Protein AF-A0A923XUA6-F1 (afdb_monomer)

pLDDT: mean 88.45, std 10.58, range [32.69, 98.44]

Foldseek 3Di:
DEDEQFWQDDQPDDGPVCVVCVPQWQDQPPDDDDSRDITTGQLLDPVSLVVSLVVLLCCVQVDPAQAYEYELLWDPFLQLNGPSLLVSVQVVCCVPPVDGDDSGDDPPDPCNLVSLQVSLVSSVVSLQSNLVSSCVSPVSYAYEYEAEQAPQCRRRTTSCNVVLCVLQVSHQEYEYAQEELDPVSLLVSVCRVCVNVPRQHQYAYEYELVHDPDPVSVVSSVVSCLVSLRQYYHYPDPVSDDPVCVVVCCVPDPVDPDDRCSSELLVVLLVLLVVLLVVLVVVLPDPPWWLNVLSVVLSVLSCVLSVPRDPPPRNDDDLVVSLVSLVVSLVSLVVSCPDGHGDPVVSCVNNSSSVSSNSSSSSVVSCVVSNPPRDDRDRNPPPDD

Sequence (385 aa):
PWIWTFRIKSPLYEDSFFKKYPELIARRGTYKFEDREPLFLSPAEPKARTLILRMLRTMAIDYKIDGLLLDYIRYDETLGDDLLTKKYFREYFINKYHQEPPINIKKDSPFFNEFQLWREEQVTIMVKAVKRQLTNINPEIKIGAAIFRTEREGRLLKMQDWRHWSNNQYINFLCPMLYTDNNKELNEWINSETDNNTRFDYIYPSLGAHRFYSADDFYHEVGLLHQRNIPGMNIFSLLHLGVENLPDLAHGIFRKPAYLPEKSTINSVKLILSDTENWLRKISKLESLSGFGKIKNIIYKIVQTNSGLHPNNKDQYNVNELKKEISDIKKYTQSANKNENIPELLIPEIIEPLDYILRLIEIDSHKKETKNDYFPSTSPSTIKR

Secondary structure (DSSP, 8-state):
-EEESSB---TTS--HHHHH-GGGB---TTPPPPTTS--BB-TT-HHHHHHHHHHHHHHHHHS--SEEEEES-S-S-SS--SHHHHHHHHHHHHHHHSSPPPSS--TTSTTHHHHHHHHHHHHHHHHHHHHHHHHHH-TT-EEEEEEESSHHHHHHHH---HHHHHHTTS-SEEEEEE--S-HHHHHHHHHHHHTTTT--S-B--EE-GGG-SSHHHHHHHHHHHHHTT----EES-GGGS-GGGHHHHHHTTTSS----TTT-HHHHHHHHHHHHHHHHHHHTT-TT-S-HHHHHHHHHHHHHHHHH--TTSTT---HHHHHHHHHHHHHHHHHTTSSS---TTHHHHHHHHHHHHHHHHHHHHHHHHTTT---PPPPP-----

Mean predicted aligned error: 6.16 Å

Nearest PDB structures (foldseek):
  1yo7-assembly2_B  TM=5.058E-01  e=2.444E+00  Escherichia coli
  8g3k-assembly1_A  TM=3.823E-01  e=5.814E+00  Thermoplasma acidophilum
  8v9o-assembly1_A  TM=3.826E-01  e=5.280E+00  synthetic construct

Solvent-accessible surface area (backbone atoms only — not comparable to full-atom values): 21708 Å² total; per-residue (Å²): 88,83,41,67,60,25,47,70,42,54,84,85,55,89,52,70,61,57,79,73,47,63,85,42,44,51,42,50,80,91,66,77,83,54,94,71,57,77,39,37,39,28,62,61,36,66,66,41,50,50,51,49,49,50,52,54,48,49,50,62,70,79,37,98,62,70,34,38,33,38,25,49,63,39,51,91,58,61,75,60,67,21,52,55,44,41,50,53,50,42,54,51,41,30,74,74,67,76,42,84,69,69,88,72,72,45,86,90,41,92,58,27,64,59,53,50,54,53,51,22,46,32,37,48,53,47,46,46,49,49,34,55,52,44,43,74,76,42,69,78,49,39,36,33,36,53,38,54,56,39,65,59,50,12,33,66,42,22,28,32,57,58,64,42,35,46,64,51,59,43,33,66,35,39,26,31,50,54,65,55,77,47,70,68,60,52,52,52,46,51,34,60,71,24,60,73,74,72,50,61,67,52,44,27,44,23,38,23,36,75,49,46,90,50,73,64,52,53,54,50,55,51,50,55,39,57,80,65,51,48,83,48,67,43,72,42,45,69,91,49,56,58,76,85,53,47,62,58,40,46,71,48,91,54,53,57,88,84,81,65,50,94,79,39,54,58,62,42,43,43,50,51,47,51,51,51,39,55,49,51,61,56,56,70,67,44,89,87,56,56,21,54,72,57,52,53,51,51,44,50,52,47,52,53,57,48,69,72,59,68,84,85,52,82,78,67,67,62,63,69,58,53,52,47,53,48,50,50,52,44,53,48,54,72,57,40,60,62,95,53,38,41,57,74,81,52,48,58,71,60,37,52,63,46,54,36,42,50,49,49,51,47,25,53,50,50,51,64,72,42,66,85,51,82,55,76,79,73,81,76,77,77,74,75,130

Radius of gyration: 24.31 Å; Cα contacts (8 Å, |Δi|>4): 508; chains: 1; bounding box: 56×46×70 Å

Structure (mmCIF, N/CA/C/O backbone):
data_AF-A0A923XUA6-F1
#
_entry.id   AF-A0A923XUA6-F1
#
loop_
_atom_site.group_PDB
_atom_site.id
_atom_site.type_symbol
_atom_site.label_atom_id
_atom_site.label_alt_id
_atom_site.label_comp_id
_atom_site.label_asym_id
_atom_site.label_entity_id
_atom_site.label_seq_id
_atom_site.pdbx_PDB_ins_code
_atom_site.Cartn_x
_atom_site.Cartn_y
_atom_site.Cartn_z
_atom_site.occupancy
_atom_site.B_iso_or_equiv
_atom_site.auth_seq_id
_atom_site.auth_comp_id
_atom_site.auth_asym_id
_atom_site.auth_atom_id
_atom_site.pdbx_PDB_model_num
ATOM 1 N N . PRO A 1 1 ? -8.945 -8.426 -8.338 1.00 92.06 1 PRO A N 1
ATOM 2 C CA . PRO A 1 1 ? -8.037 -9.417 -8.966 1.00 92.06 1 PRO A CA 1
ATOM 3 C C . PRO A 1 1 ? -6.565 -9.152 -8.621 1.00 92.06 1 PRO A C 1
ATOM 5 O O . PRO A 1 1 ? -6.186 -7.987 -8.597 1.00 92.06 1 PRO A O 1
ATOM 8 N N . TRP A 1 2 ? -5.750 -10.185 -8.387 1.00 92.75 2 TRP A N 1
ATOM 9 C CA . TRP A 1 2 ? -4.286 -10.073 -8.256 1.00 92.75 2 TRP A CA 1
ATOM 10 C C . TRP A 1 2 ? -3.639 -10.440 -9.592 1.00 92.75 2 TRP A C 1
ATOM 12 O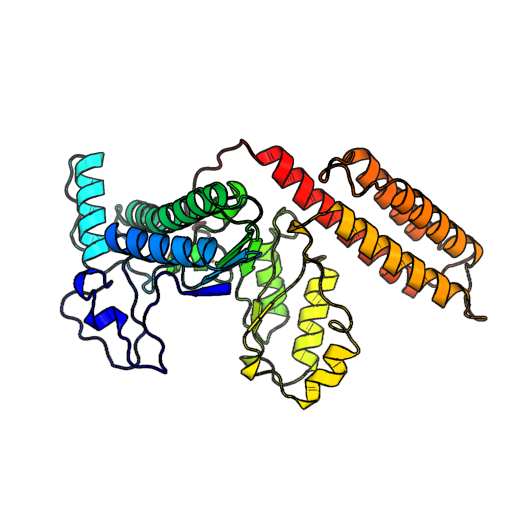 O . TRP A 1 2 ? -3.883 -11.533 -10.100 1.00 92.75 2 TRP A O 1
ATOM 22 N N . ILE A 1 3 ? -2.898 -9.509 -10.197 1.00 92.56 3 ILE A N 1
ATOM 23 C CA . ILE A 1 3 ? -2.457 -9.625 -11.591 1.00 92.56 3 ILE A CA 1
ATOM 24 C C . ILE A 1 3 ? -0.950 -9.449 -11.688 1.00 92.56 3 ILE A C 1
ATOM 26 O O . ILE A 1 3 ? -0.408 -8.438 -11.245 1.00 92.56 3 ILE A O 1
ATOM 30 N N . TRP A 1 4 ? -0.288 -10.403 -12.338 1.00 92.00 4 TRP A N 1
ATOM 31 C CA . TRP A 1 4 ? 1.098 -10.238 -12.755 1.00 92.00 4 TRP A CA 1
ATOM 32 C C . TRP A 1 4 ? 1.166 -9.294 -13.950 1.00 92.00 4 TRP A C 1
ATOM 34 O O . TRP A 1 4 ? 0.464 -9.489 -14.942 1.00 92.00 4 TRP A O 1
ATOM 44 N N . THR A 1 5 ? 1.999 -8.261 -13.855 1.00 94.31 5 THR A N 1
ATOM 45 C CA . THR A 1 5 ? 2.136 -7.273 -14.925 1.00 94.31 5 THR A CA 1
ATOM 46 C C . THR A 1 5 ? 3.284 -7.622 -15.862 1.00 94.31 5 THR A C 1
ATOM 48 O O . THR A 1 5 ? 3.037 -7.951 -17.016 1.00 94.31 5 THR A O 1
ATOM 51 N N . PHE A 1 6 ? 4.536 -7.554 -15.396 1.00 93.88 6 PHE A N 1
ATOM 52 C CA . PHE A 1 6 ? 5.699 -7.785 -16.257 1.00 93.88 6 PHE A CA 1
ATOM 53 C C . PHE A 1 6 ? 6.244 -9.202 -16.143 1.00 93.88 6 PHE A C 1
ATOM 55 O O . PHE A 1 6 ? 6.780 -9.702 -17.126 1.00 93.88 6 PHE A O 1
ATOM 62 N N . ARG A 1 7 ? 6.079 -9.881 -15.001 1.00 90.75 7 ARG A N 1
ATOM 63 C CA . ARG A 1 7 ? 6.397 -11.309 -14.896 1.00 90.75 7 ARG A CA 1
ATOM 64 C C . ARG A 1 7 ? 5.375 -12.117 -15.686 1.00 90.75 7 ARG A C 1
ATOM 66 O O . ARG A 1 7 ? 4.180 -11.971 -15.460 1.00 90.75 7 ARG A O 1
ATOM 73 N N . ILE A 1 8 ? 5.851 -12.995 -16.557 1.00 85.44 8 ILE A N 1
ATOM 74 C CA . ILE A 1 8 ? 4.990 -13.849 -17.384 1.00 85.44 8 ILE A CA 1
ATOM 75 C C . ILE A 1 8 ? 5.123 -15.326 -17.013 1.00 85.44 8 ILE A C 1
ATOM 77 O O . ILE A 1 8 ? 4.121 -16.030 -16.979 1.00 85.44 8 ILE A O 1
ATOM 81 N N . LYS A 1 9 ? 6.316 -15.769 -16.590 1.00 79.94 9 LYS A N 1
ATOM 82 C CA . LYS A 1 9 ? 6.559 -17.185 -16.298 1.00 79.94 9 LYS A CA 1
ATOM 83 C C . LYS A 1 9 ? 6.384 -17.508 -14.821 1.00 79.94 9 LYS A C 1
ATOM 85 O O . LYS A 1 9 ? 7.060 -16.948 -13.943 1.00 79.94 9 LYS A O 1
ATOM 90 N N . SER A 1 10 ? 5.494 -18.463 -14.568 1.00 71.25 10 SER A N 1
ATOM 91 C CA . SER A 1 10 ? 5.343 -19.133 -13.278 1.00 71.25 10 SER A CA 1
ATOM 92 C C . SER A 1 10 ? 6.353 -20.277 -13.171 1.00 71.25 10 SER A C 1
ATOM 94 O O . SER A 1 10 ? 6.589 -20.953 -14.169 1.00 71.25 10 SER A O 1
ATOM 96 N N . PRO A 1 11 ? 6.923 -20.557 -11.985 1.00 64.94 11 PRO A N 1
ATOM 97 C CA . PRO A 1 11 ? 7.818 -21.700 -11.812 1.00 64.94 11 PRO A CA 1
ATOM 98 C C . PRO A 1 11 ? 7.091 -23.052 -11.935 1.00 64.94 11 PRO A C 1
ATOM 100 O O . PRO A 1 11 ? 7.748 -24.086 -11.965 1.00 64.94 11 PRO A O 1
ATOM 103 N N . LEU A 1 12 ? 5.753 -23.050 -11.983 1.00 63.88 12 LEU A N 1
ATOM 104 C CA . LEU A 1 12 ? 4.917 -24.252 -11.930 1.00 63.88 12 LEU A CA 1
ATOM 105 C C . LEU A 1 12 ? 4.260 -24.638 -13.266 1.00 63.88 12 LEU A C 1
ATOM 107 O O . LEU A 1 12 ? 3.653 -25.701 -13.334 1.00 63.88 12 LEU A O 1
ATOM 111 N N . TYR A 1 13 ? 4.345 -23.807 -14.313 1.00 63.25 13 TYR A N 1
ATOM 112 C CA . TYR A 1 13 ? 3.598 -24.028 -15.560 1.00 63.25 13 TYR A CA 1
ATOM 113 C C . TYR A 1 13 ? 4.409 -23.657 -16.808 1.00 63.25 13 TYR A C 1
ATOM 115 O O . TYR A 1 13 ? 5.134 -22.660 -16.811 1.00 63.25 13 TYR A O 1
ATOM 123 N N . GLU A 1 14 ? 4.248 -24.434 -17.886 1.00 61.81 14 GLU A N 1
ATOM 124 C CA . GLU A 1 14 ? 4.723 -24.054 -19.221 1.00 61.81 14 GLU A CA 1
ATOM 125 C C . GLU A 1 14 ? 3.999 -22.795 -19.706 1.00 61.81 14 GLU A C 1
ATOM 127 O O . GLU A 1 14 ? 2.772 -22.703 -19.654 1.00 61.81 14 GLU A O 1
ATOM 132 N N . ASP A 1 15 ? 4.759 -21.823 -20.207 1.00 64.75 15 ASP A N 1
ATOM 133 C CA . ASP A 1 15 ? 4.222 -20.494 -20.467 1.00 64.75 15 ASP A CA 1
ATOM 134 C C . ASP A 1 15 ? 3.931 -20.256 -21.959 1.00 64.75 15 ASP A C 1
ATOM 136 O O . ASP A 1 15 ? 4.831 -20.176 -22.804 1.00 64.75 15 ASP A O 1
ATOM 140 N N . SER A 1 16 ? 2.643 -20.130 -22.289 1.00 63.44 16 SER A N 1
ATOM 141 C CA . SER A 1 16 ? 2.166 -19.844 -23.651 1.00 63.44 16 SER A CA 1
ATOM 142 C C . SER A 1 16 ? 2.524 -18.431 -24.127 1.00 63.44 16 SER A C 1
ATOM 144 O O . SER A 1 16 ? 2.616 -18.193 -25.335 1.00 63.44 16 SER A O 1
ATOM 146 N N . PHE A 1 17 ? 2.771 -17.499 -23.199 1.00 74.38 17 PHE A N 1
ATOM 147 C CA . PHE A 1 17 ? 3.060 -16.108 -23.528 1.00 74.38 17 PHE A CA 1
ATOM 148 C C . PH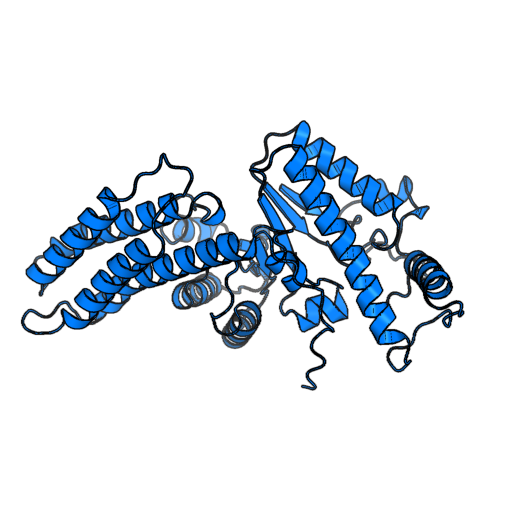E A 1 17 ? 4.418 -15.962 -24.218 1.00 74.38 17 PHE A C 1
ATOM 150 O O . PHE A 1 17 ? 4.517 -15.315 -25.262 1.00 74.38 17 PHE A O 1
ATOM 157 N N . PHE A 1 18 ? 5.448 -16.623 -23.678 1.00 70.38 18 PHE A N 1
ATOM 158 C CA . PHE A 1 18 ? 6.796 -16.630 -24.250 1.00 70.38 18 PHE A CA 1
ATOM 159 C C . PHE A 1 18 ? 6.812 -17.140 -25.695 1.00 70.38 18 PHE A C 1
ATOM 161 O O . PHE A 1 18 ? 7.453 -16.538 -26.555 1.00 70.38 18 PHE A O 1
ATOM 168 N N . LYS A 1 19 ? 6.073 -18.223 -25.978 1.00 77.38 19 LYS A N 1
ATOM 169 C CA . LYS A 1 19 ? 5.983 -18.803 -27.329 1.00 77.38 19 LYS A CA 1
ATOM 170 C C . LYS A 1 19 ? 5.341 -17.828 -28.326 1.00 77.38 19 LYS A C 1
ATOM 172 O O . LYS A 1 19 ? 5.691 -17.844 -29.501 1.00 77.38 19 LYS A O 1
ATOM 177 N N . LYS A 1 20 ? 4.412 -16.983 -27.865 1.00 84.50 20 LYS A N 1
ATOM 178 C CA . LYS A 1 20 ? 3.633 -16.078 -28.720 1.00 84.50 20 LYS A CA 1
ATOM 179 C C . LYS A 1 20 ? 4.289 -14.714 -28.948 1.00 84.50 20 LYS A C 1
ATOM 181 O O . LYS A 1 20 ? 4.121 -14.162 -30.031 1.00 84.50 20 LYS A O 1
ATOM 186 N N . TYR A 1 21 ? 5.000 -14.185 -27.951 1.00 87.94 21 TYR A N 1
ATOM 187 C CA . TYR A 1 21 ? 5.616 -12.851 -27.996 1.00 87.94 21 TYR A CA 1
ATOM 188 C C . TYR A 1 21 ? 7.087 -12.856 -27.534 1.00 87.94 21 TYR A C 1
ATOM 190 O O . TYR A 1 21 ? 7.451 -12.141 -26.589 1.00 87.94 21 TYR A O 1
ATOM 198 N N . PRO A 1 22 ? 7.959 -13.677 -28.149 1.00 86.69 22 PRO A N 1
ATOM 199 C CA . PRO A 1 22 ? 9.354 -13.820 -27.731 1.00 86.69 22 PRO A CA 1
ATOM 200 C C . PRO A 1 22 ? 10.171 -12.521 -27.829 1.00 86.69 22 PRO A C 1
ATOM 202 O O . PRO A 1 22 ? 11.192 -12.400 -27.146 1.00 86.69 22 PRO A O 1
ATOM 205 N N . GLU A 1 23 ? 9.746 -11.575 -28.667 1.00 89.81 23 GLU A N 1
ATOM 206 C CA . GLU A 1 23 ? 10.382 -10.282 -28.927 1.00 89.81 23 GLU A CA 1
ATOM 207 C C . GLU A 1 23 ? 10.186 -9.249 -27.811 1.00 89.81 23 GLU A C 1
ATOM 2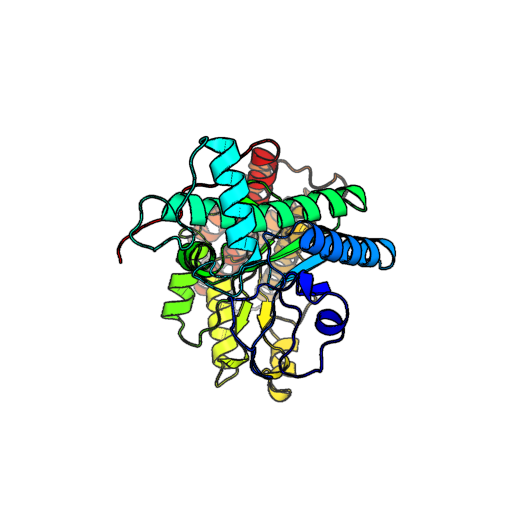09 O O . GLU A 1 23 ? 10.933 -8.279 -27.753 1.00 89.81 23 GLU A O 1
ATOM 214 N N . LEU A 1 24 ? 9.208 -9.451 -26.921 1.00 91.00 24 LEU A N 1
ATOM 215 C CA . LEU A 1 24 ? 8.878 -8.513 -25.837 1.00 91.00 24 LEU A CA 1
ATOM 216 C C . LEU A 1 24 ? 9.637 -8.801 -24.528 1.00 91.00 24 LEU A C 1
ATOM 218 O O . LEU A 1 24 ? 9.493 -8.080 -23.538 1.00 91.00 24 LEU A O 1
ATOM 222 N N . ILE A 1 25 ? 10.415 -9.881 -24.509 1.00 88.06 25 ILE A N 1
ATOM 223 C CA . ILE A 1 25 ? 11.093 -10.400 -23.321 1.00 88.06 25 ILE A CA 1
ATOM 224 C C . ILE A 1 25 ? 12.311 -9.544 -22.975 1.00 88.06 25 ILE A C 1
ATOM 226 O O . ILE A 1 25 ? 13.123 -9.215 -23.842 1.00 88.06 25 ILE A O 1
ATOM 230 N N . ALA A 1 26 ? 12.494 -9.270 -21.685 1.00 88.81 26 ALA A N 1
ATOM 231 C CA . ALA A 1 26 ? 13.717 -8.693 -21.142 1.00 88.81 26 ALA A CA 1
ATOM 232 C C . ALA A 1 26 ? 14.860 -9.728 -21.198 1.00 88.81 26 ALA A C 1
ATOM 234 O O . ALA A 1 26 ? 15.070 -10.503 -20.267 1.00 88.81 26 ALA A O 1
ATOM 235 N N . ARG A 1 27 ? 15.576 -9.790 -22.328 1.00 83.19 27 ARG A N 1
ATOM 236 C CA . ARG A 1 27 ? 16.689 -10.732 -22.547 1.00 83.19 27 ARG A CA 1
ATOM 237 C C . ARG A 1 27 ? 18.040 -10.097 -22.272 1.00 83.19 27 ARG A C 1
ATOM 239 O O . ARG A 1 27 ? 18.331 -9.027 -22.802 1.00 83.19 27 ARG A O 1
ATOM 246 N N . ARG A 1 28 ? 18.910 -10.821 -21.565 1.00 78.81 28 ARG A N 1
ATOM 247 C CA . ARG A 1 28 ? 20.319 -10.456 -21.364 1.00 78.81 28 ARG A CA 1
ATOM 248 C C . ARG A 1 28 ? 21.199 -11.057 -22.464 1.00 78.81 28 ARG A C 1
ATOM 250 O O . ARG A 1 28 ? 21.728 -12.148 -22.305 1.00 78.81 28 ARG A O 1
ATOM 257 N N . GLY A 1 29 ? 21.376 -10.366 -23.589 1.00 70.88 29 GLY A N 1
ATOM 258 C CA . GLY A 1 29 ? 22.336 -10.787 -24.625 1.00 70.88 29 GLY A CA 1
ATOM 259 C C . GLY A 1 29 ? 22.188 -12.256 -25.066 1.00 70.88 29 GLY A C 1
ATOM 260 O O . GLY A 1 29 ? 21.101 -12.687 -25.441 1.00 70.88 29 GLY A O 1
ATOM 261 N N . THR A 1 30 ? 23.285 -13.020 -25.018 1.00 63.31 30 THR A N 1
ATOM 262 C CA . THR A 1 30 ? 23.356 -14.450 -25.390 1.00 63.31 30 THR A CA 1
ATOM 263 C C . THR A 1 30 ? 22.908 -15.411 -24.285 1.00 63.31 30 THR A C 1
ATOM 265 O O . THR A 1 30 ? 23.039 -16.627 -24.436 1.00 63.31 30 THR A O 1
ATOM 268 N N . TYR A 1 31 ? 22.396 -14.890 -23.171 1.00 64.56 31 TYR A N 1
ATOM 269 C CA . TYR A 1 31 ? 21.975 -15.695 -22.037 1.00 64.56 31 TYR A CA 1
ATOM 270 C C . TYR A 1 31 ? 20.808 -16.617 -22.417 1.00 64.56 31 TYR A C 1
ATOM 272 O O . TYR A 1 31 ? 19.787 -16.172 -22.950 1.00 64.56 31 TYR A O 1
ATOM 280 N N . LYS A 1 32 ? 20.969 -17.915 -22.145 1.00 64.19 32 LYS A N 1
ATOM 281 C CA . LYS A 1 32 ? 19.895 -18.903 -22.259 1.00 64.19 32 LYS A CA 1
ATOM 282 C C . LYS A 1 32 ? 19.205 -18.999 -20.907 1.00 64.19 32 LYS A C 1
ATOM 284 O O . LYS A 1 32 ? 19.856 -19.343 -19.930 1.00 64.19 32 LYS A O 1
ATOM 289 N N . PHE A 1 33 ? 17.910 -18.705 -20.878 1.00 65.44 33 PHE A N 1
ATOM 290 C CA . PHE A 1 33 ? 17.104 -18.867 -19.674 1.00 65.44 33 PHE A CA 1
ATOM 291 C C . PHE A 1 33 ? 17.061 -20.330 -19.251 1.00 65.44 33 PHE A C 1
ATOM 293 O O . PHE A 1 33 ? 16.828 -21.207 -20.087 1.00 65.44 33 PHE A O 1
ATOM 300 N N . GLU A 1 34 ? 17.236 -20.576 -17.958 1.00 65.00 34 GLU A N 1
ATOM 301 C CA . GLU A 1 34 ? 16.975 -21.893 -17.390 1.00 65.00 34 GLU A CA 1
ATOM 302 C C . GLU A 1 34 ? 15.465 -22.108 -17.200 1.00 65.00 34 GLU A C 1
ATOM 304 O O . GLU A 1 34 ? 14.677 -21.169 -17.030 1.00 65.00 34 GLU A O 1
ATOM 309 N N . ASP A 1 35 ? 15.028 -23.369 -17.182 1.00 62.41 35 ASP A N 1
ATOM 310 C CA . ASP A 1 35 ? 13.603 -23.700 -17.095 1.00 62.41 35 ASP A CA 1
ATOM 311 C C . ASP A 1 35 ? 12.931 -23.203 -15.808 1.00 62.41 35 ASP A C 1
ATOM 313 O O . ASP A 1 35 ? 11.720 -22.980 -15.807 1.00 62.41 35 ASP A O 1
ATOM 317 N N . ARG A 1 36 ? 13.690 -22.955 -14.736 1.00 63.44 36 ARG A N 1
ATOM 318 C CA . ARG A 1 36 ? 13.156 -22.474 -13.450 1.00 63.44 36 ARG A CA 1
ATOM 319 C C . ARG A 1 36 ? 13.255 -20.963 -13.250 1.00 63.44 36 ARG A C 1
ATOM 321 O O . ARG A 1 36 ? 12.687 -20.453 -12.284 1.00 63.44 36 ARG A O 1
ATOM 328 N N . GLU A 1 37 ? 13.936 -20.242 -14.135 1.00 70.12 37 GLU A N 1
ATOM 329 C CA . GLU A 1 37 ? 14.082 -18.798 -13.986 1.00 70.12 37 GLU A CA 1
ATOM 330 C C . GLU A 1 37 ? 12.793 -18.050 -14.329 1.00 70.12 37 GLU A C 1
ATOM 332 O O . GLU A 1 37 ? 12.066 -18.429 -15.261 1.00 70.12 37 GLU A O 1
ATOM 337 N N . PRO A 1 38 ? 12.478 -16.979 -13.580 1.00 76.75 38 PRO A N 1
ATOM 338 C CA . PRO A 1 38 ? 11.352 -16.141 -13.927 1.00 76.75 38 PRO A CA 1
ATOM 339 C C . PRO A 1 38 ? 11.639 -15.414 -15.248 1.00 76.75 38 PRO A C 1
ATOM 341 O O . PRO A 1 38 ? 12.746 -14.955 -15.505 1.00 76.75 38 PRO A O 1
ATOM 344 N N . LEU A 1 39 ? 10.610 -15.279 -16.084 1.00 84.56 39 LEU A N 1
ATOM 345 C CA . LEU A 1 39 ? 10.671 -14.481 -17.307 1.00 84.56 39 LEU A CA 1
ATOM 346 C C . LEU A 1 39 ? 9.823 -13.236 -17.148 1.00 84.56 39 LEU A C 1
ATOM 348 O O . LEU A 1 39 ? 8.707 -13.296 -16.620 1.00 84.56 39 LEU A O 1
ATOM 352 N N . PHE A 1 40 ? 10.355 -12.128 -17.652 1.00 90.06 40 PHE A N 1
ATOM 353 C CA . PHE A 1 40 ? 9.707 -10.832 -17.622 1.00 90.06 40 PHE A CA 1
ATOM 354 C C . PHE A 1 40 ? 9.654 -10.210 -19.013 1.00 90.06 40 PHE A C 1
ATOM 356 O O . PHE A 1 40 ? 10.569 -10.361 -19.826 1.00 90.06 40 PHE A O 1
ATOM 363 N N . LEU A 1 41 ? 8.589 -9.460 -19.262 1.00 92.12 41 LEU A N 1
ATOM 364 C CA . LEU A 1 41 ? 8.561 -8.457 -20.314 1.00 92.12 41 LEU A CA 1
ATOM 365 C C . LEU A 1 41 ? 9.377 -7.250 -19.874 1.00 92.12 41 LEU A C 1
ATOM 367 O O . LEU A 1 41 ? 9.350 -6.887 -18.698 1.00 92.12 41 LEU A O 1
ATOM 371 N N . SER A 1 42 ? 10.071 -6.614 -20.815 1.00 93.19 42 SER A N 1
ATOM 372 C CA . SER A 1 42 ? 10.813 -5.392 -20.504 1.00 93.19 42 SER A CA 1
ATOM 373 C C . SER A 1 42 ? 9.836 -4.237 -20.260 1.00 93.19 42 SER A C 1
ATOM 375 O O . SER A 1 42 ? 9.067 -3.898 -21.168 1.00 93.19 42 SER A O 1
ATOM 377 N N . PRO A 1 43 ? 9.855 -3.579 -19.082 1.00 95.56 43 PRO A N 1
ATOM 378 C CA . PRO A 1 43 ? 9.050 -2.385 -18.855 1.00 95.56 43 PRO A CA 1
ATOM 379 C C . PRO A 1 43 ? 9.367 -1.254 -19.829 1.00 95.56 43 PRO A C 1
ATOM 381 O O . PRO A 1 43 ? 8.492 -0.424 -20.053 1.00 95.56 43 PRO A O 1
ATOM 384 N N . ALA A 1 44 ? 10.563 -1.232 -20.435 1.00 95.44 44 ALA A N 1
ATOM 385 C CA . ALA A 1 44 ? 10.964 -0.263 -21.453 1.00 95.44 44 ALA A CA 1
ATOM 386 C C . ALA A 1 44 ? 10.266 -0.459 -22.810 1.00 95.44 44 ALA A C 1
ATOM 388 O O . ALA A 1 44 ? 10.090 0.521 -23.533 1.00 95.44 44 ALA A O 1
ATOM 389 N N . GLU A 1 45 ? 9.779 -1.661 -23.132 1.00 95.75 45 GLU A N 1
ATOM 390 C CA . GLU A 1 45 ? 9.154 -1.983 -24.423 1.00 95.75 45 GLU A CA 1
ATOM 391 C C . GLU A 1 45 ? 7.700 -1.463 -24.517 1.00 95.75 45 GLU A C 1
ATOM 393 O O . GLU A 1 45 ? 6.801 -1.977 -23.835 1.00 95.75 45 GLU A O 1
ATOM 398 N N . PRO A 1 46 ? 7.406 -0.466 -25.380 1.00 96.88 46 PRO A N 1
ATOM 399 C CA . PRO A 1 46 ? 6.060 0.093 -25.504 1.00 96.88 46 PRO A CA 1
ATOM 400 C C . PRO A 1 46 ? 4.994 -0.931 -25.915 1.00 96.88 46 PRO A C 1
ATOM 402 O O . PRO A 1 46 ? 3.846 -0.837 -25.461 1.00 96.88 46 PRO A O 1
ATOM 405 N N . LYS A 1 47 ? 5.341 -1.929 -26.741 1.00 96.31 47 LYS A N 1
ATOM 406 C CA . LYS A 1 47 ? 4.400 -2.986 -27.146 1.00 96.31 47 LYS A CA 1
ATOM 407 C C . LYS A 1 47 ? 4.026 -3.897 -25.978 1.00 96.31 47 LYS A C 1
ATOM 409 O O . LYS A 1 47 ? 2.862 -4.277 -25.871 1.00 96.31 47 LYS A O 1
ATOM 414 N N . ALA A 1 48 ? 4.961 -4.179 -25.068 1.00 94.69 48 ALA A N 1
ATOM 415 C CA . ALA A 1 48 ? 4.693 -4.942 -23.851 1.00 94.69 48 ALA A CA 1
ATOM 416 C C . ALA A 1 48 ? 3.712 -4.197 -22.940 1.00 94.69 48 ALA A C 1
ATOM 418 O O . ALA A 1 48 ? 2.686 -4.757 -22.550 1.00 94.69 48 ALA A O 1
ATOM 419 N N . ARG A 1 49 ? 3.961 -2.902 -22.685 1.00 96.81 49 ARG A N 1
ATOM 420 C CA . ARG A 1 49 ? 3.037 -2.049 -21.915 1.00 96.81 49 ARG A CA 1
ATOM 421 C C . ARG A 1 49 ? 1.644 -2.015 -22.546 1.00 96.81 49 ARG A C 1
ATOM 423 O O . ARG A 1 49 ? 0.649 -2.200 -21.851 1.00 96.81 49 ARG A O 1
ATOM 430 N N . THR A 1 50 ? 1.567 -1.850 -23.867 1.00 97.12 50 THR A N 1
ATOM 431 C CA . THR A 1 50 ? 0.297 -1.832 -24.616 1.00 97.12 50 THR A C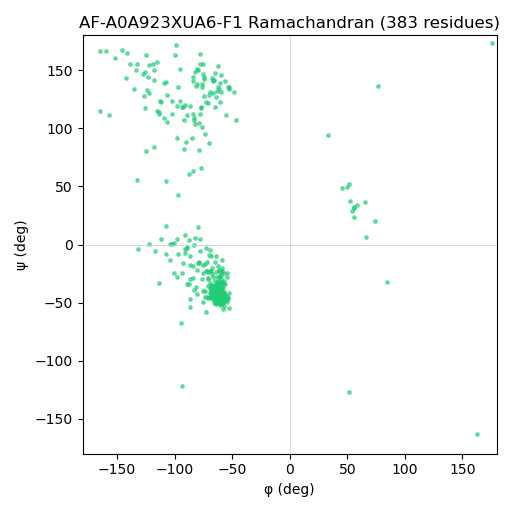A 1
ATOM 432 C C . THR A 1 50 ? -0.464 -3.153 -24.495 1.00 97.12 50 THR A C 1
ATOM 434 O O . THR A 1 50 ? -1.681 -3.155 -24.305 1.00 97.12 50 THR A O 1
ATOM 437 N N . LEU A 1 51 ? 0.240 -4.284 -24.576 1.00 94.75 51 LEU A N 1
ATOM 438 C CA . LEU A 1 51 ? -0.356 -5.611 -24.458 1.00 94.75 51 LEU A CA 1
ATOM 439 C C . LEU A 1 51 ? -0.952 -5.846 -23.064 1.00 94.75 51 LEU A C 1
ATOM 441 O O . LEU A 1 51 ? -2.129 -6.204 -22.972 1.00 94.75 51 LEU A O 1
ATOM 445 N N . ILE A 1 52 ? -0.186 -5.580 -22.000 1.00 95.38 52 ILE A N 1
ATOM 446 C CA . ILE A 1 52 ? -0.667 -5.696 -20.612 1.00 95.38 52 ILE A CA 1
ATOM 447 C C . ILE A 1 52 ? -1.865 -4.769 -20.401 1.00 95.38 52 ILE A C 1
ATOM 449 O O . ILE A 1 52 ? -2.897 -5.177 -19.869 1.00 95.38 52 ILE A O 1
ATOM 453 N N . LEU A 1 53 ? -1.764 -3.525 -20.870 1.00 97.31 53 LEU A N 1
ATOM 454 C CA . LEU A 1 53 ? -2.825 -2.542 -20.731 1.00 97.31 53 LEU A CA 1
ATOM 455 C C . LEU A 1 53 ? -4.119 -3.009 -21.424 1.00 97.31 53 LEU A C 1
ATOM 457 O O . LEU A 1 53 ? -5.201 -2.873 -20.854 1.00 97.31 53 LEU A O 1
ATOM 461 N N . ARG A 1 54 ? -4.032 -3.635 -22.603 1.00 96.25 54 ARG A N 1
ATOM 462 C CA . ARG A 1 54 ? -5.192 -4.230 -23.288 1.00 96.25 54 ARG A CA 1
ATOM 463 C C . ARG A 1 54 ? -5.806 -5.393 -22.502 1.00 96.25 54 ARG A C 1
ATOM 465 O O . ARG A 1 54 ? -7.031 -5.499 -22.448 1.00 96.25 54 ARG A O 1
ATOM 472 N N . MET A 1 55 ? -4.991 -6.242 -21.878 1.00 94.00 55 MET A N 1
ATOM 473 C CA . MET A 1 55 ? -5.485 -7.337 -21.029 1.00 94.00 55 MET A CA 1
ATOM 474 C C . MET A 1 55 ? -6.239 -6.797 -19.810 1.00 94.00 55 MET A C 1
ATOM 476 O O . MET A 1 55 ? -7.364 -7.216 -19.549 1.00 94.00 55 MET A O 1
ATOM 480 N N . LEU A 1 56 ? -5.673 -5.797 -19.126 1.00 95.81 56 LEU A N 1
ATOM 481 C CA . LEU A 1 56 ? -6.332 -5.122 -18.004 1.00 95.81 56 LEU A CA 1
ATOM 482 C C . LEU A 1 56 ? -7.628 -4.422 -18.437 1.00 95.81 56 LEU A C 1
ATOM 484 O O . LEU A 1 56 ? -8.608 -4.454 -17.698 1.00 95.81 56 LEU A O 1
ATOM 488 N N . ARG A 1 57 ? -7.657 -3.832 -19.644 1.00 96.06 57 ARG A N 1
ATOM 489 C CA . ARG A 1 57 ? -8.874 -3.253 -20.240 1.00 96.06 57 ARG A CA 1
ATOM 490 C C . ARG A 1 57 ? -9.980 -4.290 -20.352 1.00 96.06 57 ARG A C 1
ATOM 492 O O . ARG A 1 57 ? -11.094 -4.039 -19.919 1.00 96.06 57 ARG A O 1
ATOM 499 N N . THR A 1 58 ? -9.642 -5.419 -20.969 1.00 95.62 58 THR A N 1
ATOM 500 C CA . THR A 1 58 ? -10.568 -6.515 -21.264 1.00 95.62 58 THR A CA 1
ATOM 501 C C . THR A 1 58 ? -11.141 -7.049 -19.957 1.00 95.62 58 THR A C 1
ATOM 503 O O . THR A 1 58 ? -12.351 -7.074 -19.782 1.00 95.62 58 THR A O 1
ATOM 506 N N . MET A 1 59 ? -10.278 -7.312 -18.969 1.00 95.50 59 MET A N 1
ATOM 507 C CA . MET A 1 59 ? -10.710 -7.722 -17.632 1.00 95.50 59 MET A CA 1
ATOM 508 C C . MET A 1 59 ? -11.668 -6.710 -16.981 1.00 95.50 59 MET A C 1
ATOM 510 O O . MET A 1 59 ? -12.668 -7.109 -16.400 1.00 95.50 59 MET A O 1
ATOM 514 N N . ALA A 1 60 ? -11.376 -5.411 -17.056 1.00 95.44 60 ALA A N 1
ATOM 515 C CA . ALA A 1 60 ? -12.204 -4.386 -16.420 1.00 95.44 60 ALA A CA 1
ATOM 516 C C . ALA A 1 60 ? -13.550 -4.132 -17.128 1.00 95.44 60 ALA A C 1
ATOM 518 O O . ALA A 1 60 ? -14.462 -3.604 -16.499 1.00 95.44 60 ALA A O 1
ATOM 519 N N . ILE A 1 61 ? -13.666 -4.456 -18.421 1.00 95.81 61 ILE A N 1
ATOM 520 C CA . ILE A 1 61 ? -14.914 -4.325 -19.193 1.00 95.81 61 ILE A CA 1
ATOM 521 C C . ILE A 1 61 ? -15.774 -5.575 -19.041 1.00 95.81 61 ILE A C 1
ATOM 523 O O . ILE A 1 61 ? -16.971 -5.469 -18.786 1.00 95.81 61 ILE A O 1
ATOM 527 N N . ASP A 1 62 ? -15.158 -6.745 -19.187 1.00 96.19 62 ASP A N 1
ATOM 528 C CA . ASP A 1 62 ? -15.882 -8.012 -19.258 1.00 96.19 62 ASP A CA 1
ATOM 529 C C . ASP A 1 62 ? -16.285 -8.516 -17.865 1.00 96.19 62 ASP A C 1
ATOM 531 O O . ASP A 1 62 ? -17.235 -9.286 -17.731 1.00 96.19 62 ASP A O 1
ATOM 535 N N . TYR A 1 63 ? -15.589 -8.064 -16.815 1.00 94.88 63 TYR A N 1
ATOM 536 C CA . TYR A 1 63 ? -15.846 -8.460 -15.434 1.00 94.88 63 TYR A CA 1
ATOM 537 C C . TYR A 1 63 ? -16.117 -7.243 -14.550 1.00 94.88 63 TYR A C 1
ATOM 539 O O . TYR A 1 63 ? -15.358 -6.273 -14.520 1.00 94.88 63 TYR A O 1
ATOM 547 N N . LYS A 1 64 ? -17.176 -7.330 -13.738 1.00 90.38 64 LYS A N 1
ATOM 548 C CA . LYS A 1 64 ? -17.467 -6.343 -12.694 1.00 90.38 64 LYS A CA 1
ATOM 549 C C . LYS A 1 64 ? -16.486 -6.523 -11.533 1.00 90.38 64 LYS A C 1
ATOM 551 O O . LYS A 1 64 ? -16.705 -7.357 -10.659 1.00 90.38 64 LYS A O 1
ATOM 556 N N . ILE A 1 65 ? -15.406 -5.747 -11.537 1.00 94.00 65 ILE A N 1
ATOM 557 C CA . ILE A 1 65 ? -14.385 -5.756 -10.481 1.00 94.00 65 ILE A CA 1
ATOM 558 C C . ILE A 1 65 ? -14.468 -4.490 -9.621 1.00 94.00 65 ILE A C 1
ATOM 560 O O . ILE A 1 65 ? -14.637 -3.391 -10.143 1.00 94.00 65 ILE A O 1
ATOM 564 N N . ASP A 1 66 ? -14.292 -4.631 -8.307 1.00 91.88 66 ASP A N 1
ATOM 565 C CA . ASP A 1 66 ? -14.132 -3.496 -7.380 1.00 91.88 66 ASP A CA 1
ATOM 566 C C . ASP A 1 66 ? -12.737 -2.855 -7.463 1.00 91.88 66 ASP A C 1
ATOM 568 O O . ASP A 1 66 ? -12.530 -1.699 -7.093 1.00 91.88 66 ASP A O 1
ATOM 572 N N . GLY A 1 67 ? -11.751 -3.627 -7.916 1.00 93.31 67 GLY A N 1
ATOM 573 C CA . GLY A 1 67 ? -10.360 -3.213 -7.928 1.00 93.31 67 GLY A CA 1
ATOM 574 C C . GLY A 1 67 ? -9.409 -4.302 -8.402 1.00 93.31 67 GLY A C 1
ATOM 575 O O . GLY A 1 67 ? -9.787 -5.463 -8.608 1.00 93.31 67 GLY A O 1
ATOM 576 N N . LEU A 1 68 ? -8.145 -3.928 -8.558 1.00 95.50 68 LEU A N 1
ATOM 577 C CA . LEU A 1 68 ? -7.059 -4.847 -8.872 1.00 95.50 68 LEU A CA 1
ATOM 578 C C . LEU A 1 68 ? -5.797 -4.526 -8.075 1.00 95.50 68 LEU A C 1
ATOM 580 O O . LEU A 1 68 ? -5.591 -3.392 -7.656 1.00 95.50 68 LEU A O 1
ATOM 584 N N . LEU A 1 69 ? -4.956 -5.538 -7.890 1.00 96.25 69 LEU A N 1
ATOM 585 C CA . LEU A 1 69 ? -3.639 -5.442 -7.279 1.00 96.25 69 LEU A CA 1
ATOM 586 C C . LEU A 1 69 ? -2.595 -5.760 -8.352 1.00 96.25 69 LEU A C 1
ATOM 588 O O . LEU A 1 69 ? -2.549 -6.885 -8.856 1.00 96.25 69 LEU A O 1
ATOM 592 N N . LEU A 1 70 ? -1.788 -4.761 -8.707 1.00 97.75 70 LEU A N 1
ATOM 593 C CA . LEU A 1 70 ? -0.665 -4.902 -9.626 1.00 97.75 70 LEU A CA 1
ATOM 594 C C . LEU A 1 70 ? 0.501 -5.567 -8.896 1.00 97.75 70 LEU A C 1
ATOM 596 O O . LEU A 1 70 ? 1.047 -5.000 -7.953 1.00 97.75 70 LEU A O 1
ATOM 600 N N . ASP A 1 71 ? 0.907 -6.744 -9.346 1.00 95.62 71 ASP A N 1
ATOM 601 C CA . ASP A 1 71 ? 2.108 -7.419 -8.870 1.00 95.62 71 ASP A CA 1
ATOM 602 C C . ASP A 1 71 ? 3.099 -7.611 -10.009 1.00 95.62 71 ASP A C 1
ATOM 604 O O . ASP A 1 71 ? 2.745 -7.599 -11.186 1.00 95.62 71 ASP A O 1
ATOM 608 N N . TYR A 1 72 ? 4.374 -7.736 -9.660 1.00 94.88 72 TYR A N 1
ATOM 609 C CA . TYR A 1 72 ? 5.481 -7.715 -10.605 1.00 94.88 72 TYR A CA 1
ATOM 610 C C . TYR A 1 72 ? 5.482 -6.463 -11.497 1.00 94.88 72 TYR A C 1
ATOM 612 O O . TYR A 1 72 ? 6.008 -6.493 -12.611 1.00 94.88 72 TYR A O 1
ATOM 620 N N . ILE A 1 73 ? 4.953 -5.343 -10.989 1.00 96.69 73 ILE A N 1
ATOM 621 C CA . ILE A 1 73 ? 5.051 -4.011 -11.601 1.00 96.69 73 ILE A CA 1
ATOM 622 C C . ILE A 1 73 ? 6.441 -3.434 -11.340 1.00 96.69 73 ILE A C 1
ATOM 624 O O . ILE A 1 73 ? 6.636 -2.524 -10.541 1.00 96.69 73 IL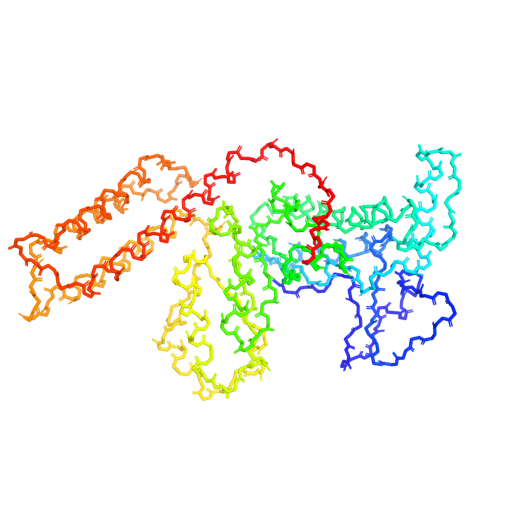E A O 1
ATOM 628 N N . ARG A 1 74 ? 7.437 -4.094 -11.934 1.00 94.44 74 ARG A N 1
ATOM 629 C CA . ARG A 1 74 ? 8.862 -3.905 -11.671 1.00 94.44 74 ARG A CA 1
ATOM 630 C C . ARG A 1 74 ? 9.720 -4.529 -12.764 1.00 94.44 74 ARG A C 1
ATOM 632 O O . ARG A 1 74 ? 9.248 -5.376 -13.521 1.00 94.44 74 ARG A O 1
ATOM 639 N N . TYR A 1 75 ? 11.000 -4.178 -12.760 1.00 92.31 75 TYR A N 1
ATOM 640 C CA . TYR A 1 75 ? 12.030 -4.972 -13.427 1.00 92.31 75 TYR A CA 1
ATOM 641 C C . TYR A 1 75 ? 12.346 -6.229 -12.605 1.00 92.31 75 TYR A C 1
ATOM 643 O O . TYR A 1 75 ? 12.313 -6.210 -11.370 1.00 92.31 75 TYR A O 1
ATOM 651 N N . ASP A 1 76 ? 12.678 -7.327 -13.282 1.00 82.94 76 ASP A N 1
ATOM 652 C CA . ASP A 1 76 ? 13.245 -8.502 -12.610 1.00 82.94 76 ASP A CA 1
ATOM 653 C C . ASP A 1 76 ? 14.661 -8.215 -12.107 1.00 82.94 76 ASP A C 1
ATOM 655 O O . ASP A 1 76 ? 15.027 -8.491 -10.960 1.00 82.94 76 ASP A O 1
ATOM 659 N N . GLU A 1 77 ? 15.442 -7.592 -12.983 1.00 71.88 77 GLU A N 1
ATOM 660 C CA . GLU A 1 77 ? 16.861 -7.372 -12.813 1.00 71.88 77 GLU A CA 1
ATOM 661 C C . GLU A 1 77 ? 17.202 -6.008 -12.225 1.00 71.88 77 GLU A C 1
ATOM 663 O O . GLU A 1 77 ? 16.524 -5.008 -12.446 1.00 71.88 77 GLU A O 1
ATOM 668 N N . THR A 1 78 ? 18.323 -5.966 -11.514 1.00 66.25 78 THR A N 1
ATOM 669 C CA . THR A 1 78 ? 18.797 -4.757 -10.836 1.00 66.25 78 THR A CA 1
ATOM 670 C C . THR A 1 78 ? 19.635 -3.867 -11.757 1.00 66.25 78 THR A C 1
ATOM 672 O O . THR A 1 78 ? 19.652 -2.647 -11.600 1.00 66.25 78 THR A O 1
ATOM 675 N N . LEU A 1 79 ? 20.328 -4.452 -12.740 1.00 66.88 79 LEU A N 1
ATOM 676 C CA . LEU A 1 79 ? 21.310 -3.742 -13.566 1.00 66.88 79 LEU A CA 1
ATOM 677 C C . LEU A 1 79 ? 20.750 -3.153 -14.864 1.00 66.88 79 LEU A C 1
ATOM 679 O O . LEU A 1 79 ? 21.385 -2.261 -15.415 1.00 66.88 79 LEU A O 1
ATOM 683 N N . GLY A 1 80 ? 19.559 -3.563 -15.318 1.00 71.50 80 GLY A N 1
ATOM 684 C CA . GLY A 1 80 ? 19.016 -3.084 -16.599 1.00 71.50 80 GLY A CA 1
ATOM 685 C C . GLY 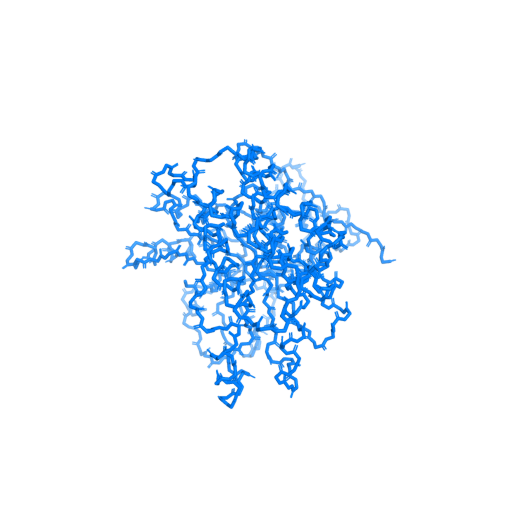A 1 80 ? 19.866 -3.543 -17.787 1.00 71.50 80 GLY A C 1
ATOM 686 O O . GLY A 1 80 ? 20.100 -2.785 -18.727 1.00 71.50 80 GLY A O 1
ATOM 687 N N . ASP A 1 81 ? 20.400 -4.759 -17.700 1.00 77.94 81 ASP A N 1
ATOM 688 C CA . ASP A 1 81 ? 21.234 -5.357 -18.724 1.00 77.94 81 ASP A CA 1
ATOM 689 C C . ASP A 1 81 ? 20.454 -5.910 -19.922 1.00 77.94 81 ASP A C 1
ATOM 691 O O . ASP A 1 81 ? 21.082 -6.313 -20.911 1.00 77.94 81 ASP A O 1
ATOM 695 N N . ASP A 1 82 ? 19.120 -5.903 -19.866 1.00 88.31 82 ASP A N 1
ATOM 696 C CA . ASP A 1 82 ? 18.278 -6.364 -20.953 1.00 88.31 82 ASP A CA 1
ATOM 697 C C . ASP A 1 82 ? 18.394 -5.490 -22.212 1.00 88.31 82 ASP A C 1
ATOM 699 O O . ASP A 1 82 ? 18.533 -4.263 -22.173 1.00 88.31 82 ASP A O 1
ATOM 703 N N . LEU A 1 83 ? 18.361 -6.155 -23.369 1.00 89.81 83 LEU A N 1
ATOM 704 C CA . LEU A 1 83 ? 18.639 -5.532 -24.665 1.00 89.81 83 LEU A CA 1
ATOM 705 C C . LEU A 1 83 ? 17.630 -4.436 -25.035 1.00 89.81 83 LEU A C 1
ATOM 707 O O . LEU A 1 83 ? 18.012 -3.451 -25.668 1.00 89.81 83 LEU A O 1
ATOM 711 N N . LEU A 1 84 ? 16.359 -4.590 -24.651 1.00 92.56 84 LEU A N 1
ATOM 712 C CA . LEU A 1 84 ? 15.305 -3.620 -24.960 1.00 92.56 84 LEU A CA 1
ATOM 713 C C . LEU A 1 84 ? 15.510 -2.344 -24.142 1.00 92.56 84 LEU A C 1
ATOM 715 O O . LEU A 1 84 ? 15.506 -1.248 -24.697 1.00 92.56 84 LEU A O 1
ATOM 719 N N . THR A 1 85 ? 15.788 -2.485 -22.849 1.00 93.62 85 THR A N 1
ATOM 720 C CA . THR A 1 85 ? 16.127 -1.373 -21.955 1.00 93.62 85 THR A CA 1
ATOM 721 C C . THR A 1 85 ? 17.348 -0.604 -22.442 1.00 93.62 85 THR A C 1
ATOM 723 O O . THR A 1 85 ? 17.289 0.621 -22.548 1.00 93.62 85 THR A O 1
ATOM 726 N N . LYS A 1 86 ? 18.429 -1.299 -22.819 1.00 91.94 86 LYS A N 1
ATOM 727 C CA . LYS A 1 86 ? 19.635 -0.665 -23.382 1.00 91.94 86 LYS A CA 1
ATOM 728 C C . LYS A 1 86 ? 19.339 0.107 -24.663 1.00 91.94 86 LYS A C 1
ATOM 730 O O . LYS A 1 86 ? 19.767 1.253 -24.804 1.00 91.94 86 LYS A O 1
ATOM 735 N N . LYS A 1 87 ? 18.583 -0.502 -25.582 1.00 93.56 87 LYS A N 1
ATOM 736 C CA . LYS A 1 87 ? 18.167 0.129 -26.838 1.00 93.56 87 LYS A CA 1
ATOM 737 C C . LYS A 1 87 ? 17.377 1.414 -26.575 1.00 93.56 87 LYS A C 1
ATOM 739 O O . LYS A 1 87 ? 17.765 2.475 -27.056 1.00 93.56 87 LYS A O 1
ATOM 744 N N . TYR A 1 88 ? 16.299 1.326 -25.800 1.00 95.31 88 TYR A N 1
ATOM 745 C CA . TYR A 1 88 ? 15.403 2.460 -25.574 1.00 95.31 88 TYR A CA 1
ATOM 746 C C . TYR A 1 88 ? 16.041 3.565 -24.728 1.00 95.31 88 TYR A C 1
ATOM 748 O O . TYR A 1 88 ? 15.782 4.742 -24.981 1.00 95.31 88 TYR A O 1
ATOM 756 N N . PHE A 1 89 ? 16.920 3.227 -23.778 1.00 94.94 89 PHE A N 1
ATOM 757 C CA . PHE A 1 89 ? 17.679 4.240 -23.048 1.00 94.94 89 PHE A CA 1
ATOM 758 C C . PHE A 1 89 ? 18.627 5.003 -23.973 1.00 94.94 89 PHE A C 1
ATOM 760 O O . PHE A 1 89 ? 18.693 6.228 -23.912 1.00 94.94 89 PHE A O 1
ATOM 767 N N . ARG A 1 90 ? 19.330 4.294 -24.863 1.00 94.75 90 ARG A N 1
ATOM 768 C CA . ARG A 1 90 ? 20.222 4.908 -25.850 1.00 94.75 90 ARG A CA 1
ATOM 769 C C . ARG A 1 90 ? 19.470 5.851 -26.788 1.00 94.75 90 ARG A C 1
ATOM 771 O O . ARG A 1 90 ? 19.931 6.968 -26.998 1.00 94.75 90 ARG A O 1
ATOM 778 N N . GLU A 1 91 ? 18.311 5.436 -27.299 1.00 95.62 91 GLU A N 1
ATOM 779 C CA . GLU A 1 91 ? 17.434 6.292 -28.113 1.00 95.62 91 GLU A CA 1
ATOM 780 C C . GLU A 1 91 ? 17.001 7.550 -27.342 1.00 95.62 91 GLU A C 1
ATOM 782 O O . GLU A 1 91 ? 17.144 8.665 -27.843 1.00 95.62 91 GLU A O 1
ATOM 787 N N . TYR A 1 92 ? 16.529 7.391 -26.101 1.00 95.31 92 TYR A N 1
ATOM 788 C CA . TYR A 1 92 ? 16.166 8.511 -25.228 1.00 95.31 92 TYR A CA 1
ATOM 789 C C . TYR A 1 92 ? 17.339 9.479 -25.007 1.00 95.31 92 TYR A C 1
ATOM 791 O O . TYR A 1 92 ? 17.171 10.691 -25.148 1.00 95.31 92 TYR A O 1
ATOM 799 N N . PHE A 1 93 ? 18.524 8.957 -24.689 1.00 95.06 93 PHE A N 1
ATOM 800 C CA . PHE A 1 93 ? 19.687 9.766 -24.334 1.00 95.06 93 PHE A CA 1
ATOM 801 C C . PHE A 1 93 ? 20.224 10.550 -25.539 1.00 95.06 93 PHE A C 1
ATOM 803 O O . PHE A 1 93 ? 20.495 11.744 -25.419 1.00 95.06 93 PHE A O 1
ATOM 810 N N . ILE A 1 94 ? 20.289 9.918 -26.718 1.00 95.75 94 ILE A N 1
ATOM 811 C CA . ILE A 1 94 ? 20.664 10.584 -27.975 1.00 95.75 94 ILE A CA 1
ATOM 812 C C . ILE A 1 94 ? 19.672 11.702 -28.303 1.00 95.75 94 ILE A C 1
ATOM 814 O O . ILE A 1 94 ? 20.088 12.809 -28.637 1.00 95.75 94 ILE A O 1
ATOM 818 N N . ASN A 1 95 ? 18.370 11.447 -28.166 1.00 96.00 95 ASN A N 1
ATOM 819 C CA . ASN A 1 95 ? 17.347 12.448 -28.464 1.00 96.00 95 ASN A CA 1
ATOM 820 C C . ASN A 1 95 ? 17.385 13.640 -27.500 1.00 96.00 95 ASN A C 1
ATOM 822 O O . ASN A 1 95 ? 17.106 14.762 -27.913 1.00 96.00 95 ASN A O 1
ATOM 826 N N . LYS A 1 96 ? 17.711 13.406 -26.225 1.00 95.31 96 LYS A N 1
ATOM 827 C CA . LYS A 1 96 ? 17.720 14.447 -25.192 1.00 95.31 96 LYS A CA 1
ATOM 828 C C . LYS A 1 96 ? 19.013 15.264 -25.161 1.00 95.31 96 LYS A C 1
ATOM 830 O O . LYS A 1 96 ? 18.951 16.467 -24.930 1.00 95.31 96 LYS A O 1
ATOM 835 N N . TYR A 1 97 ? 20.164 14.621 -25.357 1.00 95.19 97 TYR A N 1
ATOM 836 C CA . TYR A 1 97 ? 21.481 15.244 -25.159 1.00 95.19 97 TYR A CA 1
ATOM 837 C C . TYR A 1 97 ? 22.330 15.339 -26.420 1.00 95.19 97 TYR A C 1
ATOM 839 O O . TYR A 1 97 ? 23.415 15.913 -26.365 1.00 95.19 97 TYR A O 1
ATOM 847 N N . HIS A 1 98 ? 21.879 14.766 -27.538 1.00 95.19 98 HIS A N 1
ATOM 848 C CA . HIS A 1 98 ? 22.657 14.674 -28.777 1.00 95.19 98 HIS A CA 1
ATOM 849 C C . HIS A 1 98 ? 24.020 13.988 -28.573 1.00 95.19 98 HIS A C 1
ATOM 851 O O . HIS A 1 98 ? 25.002 14.309 -29.238 1.00 95.19 98 HIS A O 1
ATOM 857 N N . GLN A 1 99 ? 24.076 13.039 -27.633 1.00 92.06 99 GLN A N 1
ATOM 858 C CA . GLN A 1 99 ? 25.268 12.275 -27.269 1.00 92.06 99 GLN A CA 1
ATOM 859 C C . GLN A 1 99 ? 24.945 10.789 -27.178 1.00 92.06 99 GLN A C 1
ATOM 861 O O . GLN A 1 99 ? 23.831 10.396 -26.836 1.00 92.06 99 GLN A O 1
ATOM 866 N N . GLU A 1 100 ? 25.939 9.956 -27.459 1.00 91.06 100 GLU A N 1
ATOM 867 C CA . GLU A 1 100 ? 25.801 8.510 -27.383 1.00 91.06 100 GLU A CA 1
ATOM 868 C C . GLU A 1 100 ? 26.252 7.998 -26.004 1.00 91.06 100 GLU A C 1
ATOM 870 O O . GLU A 1 100 ? 27.423 8.161 -25.651 1.00 91.06 100 GLU A O 1
ATOM 875 N N . PRO A 1 101 ? 25.366 7.370 -25.207 1.00 91.88 101 PRO A N 1
ATOM 876 C CA . PRO A 1 101 ? 25.778 6.757 -23.956 1.00 91.88 101 PRO A CA 1
ATOM 877 C C . PRO A 1 101 ? 26.530 5.441 -24.227 1.00 91.88 101 PRO A C 1
ATOM 879 O O . PRO A 1 101 ? 26.297 4.784 -25.252 1.00 91.88 101 PRO A O 1
ATOM 882 N N . PRO A 1 102 ? 27.395 4.993 -23.299 1.00 88.19 102 PRO A N 1
ATOM 883 C CA . PRO A 1 102 ? 28.031 3.689 -23.420 1.00 88.19 102 PRO A CA 1
ATOM 884 C C . PRO A 1 102 ? 26.980 2.570 -23.460 1.00 88.19 102 PRO A C 1
ATOM 886 O O . PRO A 1 102 ? 25.953 2.637 -22.791 1.00 88.19 102 PRO A O 1
ATOM 889 N N . ILE A 1 103 ? 27.257 1.505 -24.220 1.00 81.75 103 ILE A N 1
ATOM 890 C CA . ILE A 1 103 ? 26.336 0.360 -24.381 1.00 81.75 103 ILE A CA 1
ATOM 891 C C . ILE A 1 103 ? 26.005 -0.294 -23.029 1.00 81.75 103 ILE A C 1
ATOM 893 O O . ILE A 1 103 ? 24.877 -0.723 -22.796 1.00 81.75 103 ILE A O 1
ATOM 897 N N . ASN A 1 104 ? 26.994 -0.363 -22.135 1.00 84.44 104 ASN A N 1
ATOM 898 C CA . ASN A 1 104 ? 26.838 -0.891 -20.786 1.00 84.44 104 ASN A CA 1
ATOM 899 C C . ASN A 1 104 ? 27.030 0.242 -19.773 1.00 84.44 104 ASN A C 1
ATOM 901 O O . ASN A 1 104 ? 28.140 0.755 -19.611 1.00 84.44 104 ASN A O 1
ATOM 905 N N . ILE A 1 105 ? 25.951 0.612 -19.082 1.00 87.31 105 ILE A N 1
ATOM 906 C CA . ILE A 1 105 ? 25.971 1.638 -18.038 1.00 87.31 105 ILE A CA 1
ATOM 907 C C . ILE A 1 105 ? 26.431 1.005 -16.724 1.00 87.31 105 ILE A C 1
ATOM 909 O O . ILE A 1 105 ? 25.697 0.248 -16.091 1.00 87.31 105 ILE A O 1
ATOM 913 N N . LYS A 1 106 ? 27.659 1.309 -16.298 1.00 85.31 106 LYS A N 1
ATOM 914 C CA . LYS A 1 106 ? 28.195 0.812 -15.022 1.00 85.31 106 LYS A CA 1
ATOM 915 C C . LYS A 1 106 ? 27.666 1.632 -13.844 1.00 85.31 106 LYS A C 1
ATOM 917 O O . LYS A 1 106 ? 27.434 2.829 -13.995 1.00 85.31 106 LYS A O 1
ATOM 922 N N . LYS A 1 107 ? 27.536 1.005 -12.668 1.00 84.56 107 LYS A N 1
ATOM 923 C CA . LYS A 1 107 ? 27.052 1.636 -11.420 1.00 84.56 107 LYS A CA 1
ATOM 924 C C . LYS A 1 107 ? 27.843 2.874 -10.989 1.00 84.56 107 LYS A C 1
ATOM 926 O O . LYS A 1 107 ? 27.275 3.786 -10.407 1.00 84.56 107 LYS A O 1
ATOM 931 N N . ASP A 1 108 ? 29.140 2.880 -11.255 1.00 85.00 108 ASP A N 1
ATOM 932 C CA . ASP A 1 108 ? 30.089 3.948 -10.938 1.00 85.00 108 ASP A CA 1
ATOM 933 C C . ASP A 1 108 ? 30.203 5.009 -12.047 1.00 85.00 108 ASP A C 1
ATOM 935 O O . ASP A 1 108 ? 30.926 5.991 -11.892 1.00 85.00 108 ASP A O 1
ATOM 939 N N . SER A 1 109 ? 29.492 4.837 -13.167 1.00 87.94 109 SER A N 1
ATOM 940 C CA . SER A 1 109 ? 29.524 5.789 -14.277 1.00 87.94 109 SER A CA 1
ATOM 941 C C . SER A 1 109 ? 28.616 7.003 -14.025 1.00 87.94 109 SER A C 1
ATOM 943 O O . SER A 1 109 ? 27.559 6.864 -13.402 1.00 87.94 109 SER A O 1
ATOM 945 N N . PRO A 1 110 ? 28.946 8.186 -14.582 1.00 86.94 110 PRO A N 1
ATOM 946 C CA . PRO A 1 110 ? 28.108 9.383 -14.448 1.00 86.94 110 PRO A CA 1
ATOM 947 C C . PRO A 1 110 ? 26.711 9.225 -15.077 1.00 86.94 110 PRO A C 1
ATOM 949 O O . PRO A 1 110 ? 25.789 9.951 -14.719 1.00 86.94 110 PRO A O 1
ATOM 952 N N . PHE A 1 111 ? 26.525 8.249 -15.972 1.00 88.69 111 PHE A N 1
ATOM 953 C CA . PHE A 1 111 ? 25.247 7.952 -16.626 1.00 88.69 111 PHE A CA 1
ATOM 954 C C . PHE A 1 111 ? 24.289 7.131 -15.751 1.00 88.69 111 PHE A C 1
ATOM 956 O O . PHE A 1 111 ? 23.100 7.047 -16.058 1.00 88.69 111 PHE A O 1
ATOM 963 N N . PHE A 1 112 ? 24.780 6.500 -14.676 1.00 88.44 112 PHE A N 1
ATOM 964 C CA . PHE A 1 112 ? 24.006 5.511 -13.923 1.00 88.44 112 PHE A CA 1
ATOM 965 C C . PHE A 1 112 ? 22.750 6.090 -13.277 1.00 88.44 112 PHE A C 1
ATOM 967 O O . PHE A 1 112 ? 21.690 5.471 -13.347 1.00 88.44 112 PHE A O 1
ATOM 974 N N . ASN A 1 113 ? 22.847 7.282 -12.686 1.00 87.75 113 ASN A N 1
ATOM 975 C CA . ASN A 1 113 ? 21.709 7.909 -12.014 1.00 87.75 113 ASN A CA 1
ATOM 976 C C . ASN A 1 113 ? 20.584 8.232 -13.000 1.00 87.75 113 ASN A C 1
ATOM 978 O O . ASN A 1 113 ? 19.430 7.901 -12.740 1.00 87.75 113 ASN A O 1
ATOM 982 N N . GLU A 1 114 ? 20.909 8.814 -14.156 1.00 90.12 114 GLU A N 1
ATOM 983 C CA . GLU A 1 114 ? 19.900 9.070 -15.182 1.00 90.12 114 GLU A CA 1
ATOM 984 C C . GLU A 1 114 ? 19.340 7.770 -15.761 1.00 90.12 114 GLU A C 1
ATOM 986 O O . GLU A 1 114 ? 18.137 7.664 -15.980 1.00 90.12 114 GLU A O 1
ATOM 991 N N . PHE A 1 115 ? 20.177 6.751 -15.946 1.00 91.44 115 PHE A N 1
ATOM 992 C CA . PHE A 1 115 ? 19.710 5.447 -16.397 1.00 91.44 115 PHE A CA 1
ATOM 993 C C . PHE A 1 115 ? 18.753 4.775 -15.400 1.00 91.44 115 PHE A C 1
ATOM 995 O O . PHE A 1 115 ? 17.778 4.143 -15.807 1.00 91.44 115 PHE A O 1
ATOM 1002 N N . GLN A 1 116 ? 19.007 4.896 -14.094 1.00 89.69 116 GLN A N 1
ATOM 1003 C CA . GLN A 1 116 ? 18.098 4.426 -13.043 1.00 89.69 116 GLN A CA 1
ATOM 1004 C C . GLN A 1 116 ? 16.773 5.198 -13.073 1.00 89.69 116 GLN A C 1
ATOM 1006 O O . GLN A 1 116 ? 15.722 4.571 -13.165 1.00 89.69 116 GLN A O 1
ATOM 1011 N N . LEU A 1 117 ? 16.817 6.534 -13.072 1.00 90.94 117 LEU A N 1
ATOM 1012 C CA . LEU A 1 117 ? 15.613 7.376 -13.110 1.00 90.94 117 LEU A CA 1
ATOM 1013 C C . LEU A 1 117 ? 14.779 7.130 -14.372 1.00 90.94 117 LEU A C 1
ATOM 1015 O O . LEU A 1 117 ? 13.557 7.029 -14.314 1.00 90.94 117 LEU A O 1
ATOM 1019 N N . TRP A 1 118 ? 15.435 6.968 -15.521 1.00 93.88 118 TRP A N 1
ATOM 1020 C CA . TRP A 1 118 ? 14.754 6.655 -16.770 1.00 93.88 118 TRP A CA 1
ATOM 1021 C C . TRP A 1 118 ? 14.066 5.283 -16.724 1.00 93.88 118 TRP A C 1
ATOM 1023 O O . TRP A 1 118 ? 12.947 5.148 -17.224 1.00 93.88 118 TRP A O 1
ATOM 1033 N N . ARG A 1 119 ? 14.697 4.269 -16.110 1.00 94.00 119 ARG A N 1
ATOM 1034 C CA . ARG A 1 119 ? 14.094 2.938 -15.921 1.00 94.00 119 ARG A CA 1
ATOM 1035 C C . ARG A 1 119 ? 12.908 2.971 -14.963 1.00 94.00 119 ARG A C 1
ATOM 1037 O O . ARG A 1 119 ? 11.887 2.361 -15.278 1.00 94.00 119 ARG A O 1
ATOM 1044 N N . GLU A 1 120 ? 13.024 3.686 -13.845 1.00 94.12 120 GLU A N 1
ATOM 1045 C CA . GLU A 1 120 ? 11.905 3.966 -12.931 1.00 94.12 120 GLU A CA 1
ATOM 1046 C C . GLU A 1 120 ? 10.730 4.592 -13.678 1.00 94.12 120 GLU A C 1
ATOM 1048 O O . GLU A 1 120 ? 9.602 4.106 -13.570 1.00 94.12 120 GLU A O 1
ATOM 1053 N N . GLU A 1 121 ? 10.997 5.577 -14.537 1.00 95.31 121 GLU A N 1
ATOM 1054 C CA . GLU A 1 121 ? 9.950 6.209 -15.335 1.00 95.31 121 GLU A CA 1
ATOM 1055 C C . GLU A 1 121 ? 9.258 5.224 -16.290 1.00 95.31 121 GLU A C 1
ATOM 1057 O O . GLU A 1 121 ? 8.052 5.326 -16.494 1.00 95.31 121 GLU A O 1
ATOM 1062 N N . GLN A 1 122 ? 9.943 4.201 -16.818 1.00 96.88 122 GLN A N 1
ATOM 1063 C CA . GLN A 1 122 ? 9.281 3.192 -17.663 1.00 96.88 122 GLN A CA 1
ATOM 1064 C C . GLN A 1 122 ? 8.208 2.397 -16.901 1.00 96.88 122 GLN A C 1
ATOM 1066 O O . GLN A 1 122 ? 7.154 2.076 -17.461 1.00 96.88 122 GLN A O 1
ATOM 1071 N N . VAL A 1 123 ? 8.445 2.109 -15.616 1.00 97.56 123 VAL A N 1
ATOM 1072 C CA . VAL A 1 123 ? 7.448 1.473 -14.741 1.00 97.56 123 VAL A CA 1
ATOM 1073 C C . VAL A 1 123 ? 6.337 2.469 -14.401 1.00 97.56 123 VAL A C 1
ATOM 1075 O O . VAL A 1 123 ? 5.156 2.141 -14.537 1.00 97.56 123 VAL A O 1
ATOM 1078 N N . THR A 1 124 ? 6.692 3.706 -14.047 1.00 97.88 124 THR A N 1
ATOM 1079 C CA . THR A 1 124 ? 5.736 4.785 -13.751 1.00 97.88 124 THR A CA 1
ATOM 1080 C C . THR A 1 124 ? 4.794 5.070 -14.923 1.00 97.88 124 THR A C 1
ATOM 1082 O O . THR A 1 124 ? 3.586 5.200 -14.717 1.00 97.88 124 THR A O 1
ATOM 1085 N N . ILE A 1 125 ? 5.292 5.088 -16.164 1.00 97.81 125 ILE A N 1
ATOM 1086 C CA . ILE A 1 125 ? 4.478 5.240 -17.380 1.00 97.81 125 ILE A CA 1
ATOM 1087 C C . ILE A 1 125 ? 3.395 4.162 -17.439 1.00 97.81 125 ILE A C 1
ATOM 1089 O O . ILE A 1 125 ? 2.243 4.465 -17.762 1.00 97.81 125 ILE A O 1
ATOM 1093 N N . MET A 1 126 ? 3.737 2.912 -17.112 1.00 98.19 126 MET A N 1
ATOM 1094 C CA . MET A 1 126 ? 2.763 1.825 -17.079 1.00 98.19 126 MET A CA 1
ATOM 1095 C C . MET A 1 126 ? 1.707 2.057 -15.992 1.00 98.19 126 MET A C 1
ATOM 1097 O O . MET A 1 126 ? 0.515 1.977 -16.282 1.00 98.19 126 MET A O 1
ATOM 1101 N N . VAL A 1 127 ? 2.114 2.416 -14.770 1.00 98.44 127 VAL A N 1
ATOM 1102 C CA . VAL A 1 127 ? 1.188 2.704 -13.658 1.00 98.44 127 VAL A CA 1
ATOM 1103 C C . VAL A 1 127 ? 0.229 3.851 -14.015 1.00 98.44 127 VAL A C 1
ATOM 1105 O O . VAL A 1 127 ? -0.988 3.712 -13.871 1.00 98.44 127 VAL A O 1
ATOM 1108 N N . LYS A 1 128 ? 0.742 4.948 -14.590 1.00 97.88 128 LYS A N 1
ATOM 1109 C CA . LYS A 1 128 ? -0.064 6.082 -15.086 1.00 97.88 128 LYS A CA 1
ATOM 1110 C C . LYS A 1 128 ? -1.040 5.658 -16.182 1.00 97.88 128 LYS A C 1
ATOM 1112 O O . LYS A 1 128 ? -2.197 6.086 -16.185 1.00 97.88 128 LYS A O 1
ATOM 1117 N N . ALA A 1 129 ? -0.597 4.812 -17.112 1.00 98.38 129 ALA A N 1
ATOM 1118 C CA . ALA A 1 129 ? -1.442 4.310 -18.189 1.00 98.38 129 ALA A CA 1
ATOM 1119 C C . ALA A 1 129 ? -2.590 3.440 -17.656 1.00 98.38 129 ALA A C 1
ATOM 1121 O O . ALA A 1 129 ? -3.729 3.619 -18.094 1.00 98.38 129 ALA A O 1
ATOM 1122 N N . VAL A 1 130 ? -2.318 2.568 -16.676 1.00 98.31 130 VAL A N 1
ATOM 1123 C CA . VAL A 1 130 ? -3.346 1.775 -15.983 1.00 98.31 130 VAL A CA 1
ATOM 1124 C C . VAL A 1 130 ? -4.343 2.693 -15.288 1.00 98.31 130 VAL A C 1
ATOM 1126 O O . VAL A 1 130 ? -5.542 2.566 -15.534 1.00 98.31 130 VAL A O 1
ATOM 1129 N N . LYS A 1 131 ? -3.867 3.666 -14.497 1.00 97.75 131 LYS A N 1
ATOM 1130 C CA . LYS A 1 131 ? -4.732 4.637 -13.815 1.00 97.75 131 LYS A CA 1
ATOM 1131 C C . LYS A 1 131 ? -5.679 5.328 -14.783 1.00 97.75 131 LYS A C 1
ATOM 1133 O O . LYS A 1 131 ? -6.893 5.303 -14.576 1.00 97.75 131 LYS A O 1
ATOM 1138 N N . ARG A 1 132 ? -5.132 5.925 -15.844 1.00 97.75 132 ARG A N 1
ATOM 1139 C CA . ARG A 1 132 ? -5.917 6.644 -16.853 1.00 97.75 132 ARG A CA 1
ATOM 1140 C C . ARG A 1 132 ? -6.950 5.727 -17.494 1.00 97.75 132 ARG A C 1
ATOM 1142 O O . ARG A 1 132 ? -8.113 6.095 -17.611 1.00 97.75 132 ARG A O 1
ATOM 1149 N N . GLN A 1 133 ? -6.538 4.527 -17.895 1.00 97.38 133 GLN A N 1
ATOM 1150 C CA . GLN A 1 133 ? -7.430 3.617 -18.591 1.00 97.38 133 GLN A CA 1
ATOM 1151 C C . GLN A 1 133 ? -8.572 3.114 -17.709 1.00 97.38 133 GLN A C 1
ATOM 1153 O O . GLN A 1 133 ? -9.712 3.115 -18.163 1.00 97.38 133 GLN A O 1
ATOM 1158 N N . LEU A 1 134 ? -8.288 2.686 -16.477 1.00 96.69 134 LEU A N 1
ATOM 1159 C CA . LEU A 1 134 ? -9.332 2.193 -15.579 1.00 96.69 134 LEU A CA 1
ATOM 1160 C C . LEU A 1 134 ? -10.261 3.319 -15.142 1.00 96.69 134 LEU A C 1
ATOM 1162 O O . LEU A 1 134 ? -11.465 3.113 -15.140 1.00 96.69 134 LEU A O 1
ATOM 1166 N N . THR A 1 135 ? -9.736 4.522 -14.893 1.00 95.25 135 THR A N 1
ATOM 1167 C CA . THR A 1 135 ? -10.573 5.690 -14.569 1.00 95.25 135 THR A CA 1
ATOM 1168 C C . THR A 1 135 ? -11.551 6.013 -15.704 1.00 95.25 135 THR A C 1
ATOM 1170 O O . THR A 1 135 ? -12.713 6.303 -15.439 1.00 95.25 135 THR A O 1
ATOM 1173 N N . ASN A 1 136 ? -11.115 5.895 -16.964 1.00 96.44 136 ASN A N 1
ATOM 1174 C CA . ASN A 1 136 ? -11.980 6.092 -18.132 1.00 96.44 136 ASN A CA 1
ATOM 1175 C C . ASN A 1 136 ? -13.047 4.995 -18.306 1.00 96.44 136 ASN A C 1
ATOM 1177 O O . ASN A 1 136 ? -14.031 5.222 -19.002 1.00 96.44 136 ASN A O 1
ATOM 1181 N N . ILE A 1 137 ? -12.837 3.799 -17.746 1.00 96.06 137 ILE A N 1
ATOM 1182 C CA . ILE A 1 137 ? -13.810 2.695 -17.786 1.00 96.06 137 ILE A CA 1
ATOM 1183 C C . ILE A 1 137 ? -14.788 2.829 -16.622 1.00 96.06 137 ILE A C 1
ATOM 1185 O O . ILE A 1 137 ? -15.998 2.825 -16.820 1.00 96.06 137 ILE A O 1
ATOM 1189 N N . ASN A 1 138 ? -14.252 2.931 -15.408 1.00 95.06 138 ASN A N 1
ATOM 1190 C CA . ASN A 1 138 ? -15.000 3.105 -14.180 1.00 95.06 138 ASN A CA 1
ATOM 1191 C C . ASN A 1 138 ? -14.085 3.744 -13.110 1.00 95.06 138 ASN A C 1
ATOM 1193 O O . ASN A 1 138 ? -13.167 3.076 -12.620 1.00 95.06 138 ASN A O 1
ATOM 1197 N N . PRO A 1 139 ? -14.330 5.006 -12.707 1.00 92.88 139 PRO A N 1
ATOM 1198 C CA . PRO A 1 139 ? -13.510 5.707 -11.718 1.00 92.88 139 PRO A CA 1
ATOM 1199 C C . PRO A 1 139 ? -13.558 5.092 -10.310 1.00 92.88 139 PRO A C 1
ATOM 1201 O O . PRO A 1 139 ? -12.685 5.396 -9.497 1.00 92.88 139 PRO A O 1
ATOM 1204 N N . GLU A 1 140 ? -14.525 4.212 -10.029 1.00 91.94 140 GLU A N 1
ATOM 1205 C CA . GLU A 1 140 ? -14.648 3.522 -8.739 1.00 91.94 140 GLU A CA 1
ATOM 1206 C C . GLU A 1 140 ? -13.680 2.340 -8.584 1.00 91.94 140 GLU A C 1
ATOM 1208 O O . GLU A 1 140 ? -13.441 1.894 -7.460 1.00 91.94 140 GLU A O 1
ATOM 1213 N N . ILE A 1 141 ? -13.088 1.846 -9.681 1.00 94.50 141 ILE A N 1
ATOM 1214 C CA . ILE A 1 141 ? -12.118 0.743 -9.635 1.00 94.50 141 ILE A CA 1
ATOM 1215 C C . ILE A 1 141 ? -10.868 1.201 -8.882 1.00 94.50 141 ILE A C 1
ATOM 1217 O O . ILE A 1 141 ? -10.148 2.101 -9.325 1.00 94.50 141 ILE A O 1
ATOM 1221 N N . LYS A 1 142 ? -10.572 0.538 -7.761 1.00 94.25 142 LYS A N 1
ATOM 1222 C CA . LYS A 1 142 ? -9.370 0.816 -6.967 1.00 94.25 142 LYS A CA 1
ATOM 1223 C C . LYS A 1 142 ? -8.154 0.068 -7.515 1.00 94.25 142 LYS A C 1
ATOM 1225 O O . LYS A 1 142 ? -8.245 -1.089 -7.926 1.00 94.25 142 LYS A O 1
ATOM 1230 N N . ILE A 1 143 ? -7.001 0.727 -7.504 1.00 97.19 143 ILE A N 1
ATOM 1231 C CA . ILE A 1 143 ? -5.727 0.183 -7.981 1.00 97.19 143 ILE A CA 1
ATOM 1232 C C . ILE A 1 143 ? -4.772 0.071 -6.798 1.00 97.19 143 ILE A C 1
ATOM 1234 O O . ILE A 1 143 ? -4.368 1.082 -6.232 1.00 97.19 143 ILE A O 1
ATOM 1238 N N . GLY A 1 144 ? -4.396 -1.150 -6.449 1.00 96.94 144 GLY A N 1
ATOM 1239 C CA . GLY A 1 144 ? -3.312 -1.438 -5.522 1.00 96.94 144 GLY A CA 1
ATOM 1240 C C . GLY A 1 144 ? -2.027 -1.820 -6.245 1.00 96.94 144 GLY A C 1
ATOM 1241 O O . GLY A 1 144 ? -2.066 -2.243 -7.404 1.00 96.94 144 GLY A O 1
ATOM 1242 N N . ALA A 1 145 ? -0.900 -1.770 -5.539 1.00 97.69 145 ALA A N 1
ATOM 1243 C CA . ALA A 1 145 ? 0.352 -2.361 -6.006 1.00 97.69 145 ALA A CA 1
ATOM 1244 C C . ALA A 1 145 ? 1.063 -3.154 -4.900 1.00 97.69 145 ALA A C 1
ATOM 1246 O O . ALA A 1 145 ? 1.216 -2.663 -3.782 1.00 97.69 145 ALA A O 1
ATOM 1247 N N . ALA A 1 146 ? 1.532 -4.358 -5.235 1.00 96.94 146 ALA A N 1
ATOM 1248 C CA . ALA A 1 146 ? 2.490 -5.101 -4.427 1.00 96.94 146 ALA A CA 1
ATOM 1249 C C . ALA A 1 146 ? 3.891 -4.506 -4.638 1.00 96.94 146 ALA A C 1
ATOM 1251 O O . ALA A 1 146 ? 4.417 -4.478 -5.760 1.00 96.94 146 ALA A O 1
ATOM 1252 N N . ILE A 1 147 ? 4.488 -4.003 -3.560 1.00 95.81 147 ILE A N 1
ATOM 1253 C CA . ILE A 1 147 ? 5.769 -3.289 -3.600 1.00 95.81 147 ILE A CA 1
ATOM 1254 C C . ILE A 1 147 ? 6.800 -3.965 -2.701 1.00 95.81 147 ILE A C 1
ATOM 1256 O O . ILE A 1 147 ? 6.462 -4.664 -1.743 1.00 95.81 147 ILE A O 1
ATOM 1260 N N . PHE A 1 148 ? 8.076 -3.778 -3.022 1.00 92.81 148 PHE A N 1
ATOM 1261 C CA . PHE A 1 148 ? 9.153 -4.196 -2.131 1.00 92.81 148 PHE A CA 1
ATOM 1262 C C . PHE A 1 148 ? 9.144 -3.404 -0.823 1.00 92.81 148 PHE A C 1
ATOM 1264 O O . PHE A 1 148 ? 8.795 -2.228 -0.797 1.00 92.81 148 PHE A O 1
ATOM 1271 N N . ARG A 1 149 ? 9.556 -4.087 0.247 1.00 83.19 149 ARG A N 1
ATOM 1272 C CA . ARG A 1 149 ? 9.791 -3.514 1.573 1.00 83.19 149 ARG A CA 1
ATOM 1273 C C . ARG A 1 149 ? 10.878 -2.435 1.479 1.00 83.19 149 ARG A C 1
ATOM 1275 O O . ARG A 1 149 ? 11.989 -2.712 1.039 1.00 83.19 149 ARG A O 1
ATOM 1282 N N . THR A 1 150 ? 10.579 -1.211 1.890 1.00 85.25 150 THR A N 1
ATOM 1283 C CA . THR A 1 150 ? 11.393 0.007 1.742 1.00 85.25 150 THR A CA 1
ATOM 1284 C C . THR A 1 150 ? 11.391 0.631 0.347 1.00 85.25 150 THR A C 1
ATOM 1286 O O . THR A 1 150 ? 11.592 -0.018 -0.684 1.00 85.25 150 THR A O 1
ATOM 1289 N N . GLU A 1 151 ? 11.272 1.960 0.324 1.00 85.62 151 GLU A N 1
ATOM 1290 C CA . GLU A 1 151 ? 11.479 2.774 -0.877 1.00 85.62 151 GLU A CA 1
ATOM 1291 C C . GLU A 1 151 ? 12.848 2.502 -1.504 1.00 85.62 151 GLU A C 1
ATOM 1293 O O . GLU A 1 151 ? 12.947 2.320 -2.714 1.00 85.62 151 GLU A O 1
ATOM 1298 N N . ARG A 1 152 ? 13.907 2.426 -0.693 1.00 85.88 152 ARG A N 1
ATOM 1299 C CA . ARG A 1 152 ? 15.268 2.228 -1.196 1.00 85.88 152 ARG A CA 1
ATOM 1300 C C . ARG A 1 152 ? 15.397 0.940 -2.006 1.00 85.88 152 ARG A C 1
ATOM 1302 O O . ARG A 1 152 ? 15.943 0.981 -3.108 1.00 85.88 152 ARG A O 1
ATOM 1309 N N . GLU A 1 153 ? 14.942 -0.194 -1.470 1.00 87.94 153 GLU A N 1
ATOM 1310 C CA . GLU A 1 153 ? 15.006 -1.469 -2.193 1.00 87.94 153 GLU A CA 1
ATOM 1311 C C . GLU A 1 153 ? 14.073 -1.461 -3.405 1.00 87.94 153 GLU A C 1
ATOM 1313 O O . GLU A 1 153 ? 14.497 -1.840 -4.500 1.00 87.94 153 GLU A O 1
ATOM 1318 N N . GLY A 1 154 ? 12.839 -0.973 -3.238 1.00 91.94 154 GLY A N 1
ATOM 1319 C CA . GLY A 1 154 ? 11.865 -0.878 -4.324 1.00 91.94 154 GLY A CA 1
ATOM 1320 C C . GLY A 1 154 ? 12.391 -0.080 -5.511 1.00 91.94 154 GLY A C 1
ATOM 1321 O O . GLY A 1 154 ? 12.333 -0.547 -6.647 1.00 91.94 154 GLY A O 1
ATOM 1322 N N . ARG A 1 155 ? 12.991 1.076 -5.255 1.00 91.31 155 ARG A N 1
ATOM 1323 C CA . ARG A 1 155 ? 13.536 1.970 -6.276 1.00 91.31 155 ARG A CA 1
ATOM 1324 C C . ARG A 1 155 ? 14.819 1.431 -6.896 1.00 91.31 155 ARG A C 1
ATOM 1326 O O . ARG A 1 155 ? 14.856 1.120 -8.084 1.00 91.31 155 ARG A O 1
ATOM 1333 N N . LEU A 1 156 ? 15.848 1.184 -6.085 1.00 87.00 156 LEU A N 1
ATOM 1334 C CA . LEU A 1 156 ? 17.170 0.814 -6.600 1.00 87.00 156 LEU A CA 1
ATOM 1335 C C . LEU A 1 156 ? 17.205 -0.564 -7.263 1.00 87.00 156 LEU A C 1
ATOM 1337 O O . LEU A 1 156 ? 17.949 -0.753 -8.225 1.00 87.00 156 LEU A O 1
ATOM 1341 N N . LEU A 1 157 ? 16.449 -1.533 -6.740 1.00 88.31 157 LEU A N 1
ATOM 1342 C CA . LEU A 1 157 ? 16.532 -2.921 -7.195 1.00 88.31 157 LEU A CA 1
ATOM 1343 C C . LEU A 1 157 ? 15.408 -3.298 -8.155 1.00 88.31 157 LEU A C 1
ATOM 1345 O O . LEU A 1 157 ? 15.563 -4.262 -8.904 1.00 88.31 157 LEU A O 1
ATOM 1349 N N . LYS A 1 158 ? 14.269 -2.601 -8.090 1.00 92.50 158 LYS A N 1
ATOM 1350 C CA . LYS A 1 158 ? 13.026 -3.021 -8.755 1.00 92.50 158 LYS A CA 1
ATOM 1351 C C . LYS A 1 158 ? 12.355 -1.909 -9.552 1.00 92.50 158 LYS A C 1
ATOM 1353 O O . LYS A 1 158 ? 11.404 -2.190 -10.282 1.00 92.50 158 LYS A O 1
ATOM 1358 N N . MET A 1 159 ? 12.896 -0.694 -9.500 1.00 94.19 159 MET A N 1
ATOM 1359 C CA . MET A 1 159 ? 12.390 0.478 -10.207 1.00 94.19 159 MET A CA 1
ATOM 1360 C C . MET A 1 159 ? 10.936 0.817 -9.830 1.00 94.19 159 MET A C 1
ATOM 1362 O O . MET A 1 159 ? 10.143 1.247 -10.664 1.00 94.19 159 MET A O 1
ATOM 1366 N N . GLN A 1 160 ? 10.569 0.565 -8.571 1.00 95.06 160 GLN A N 1
ATOM 1367 C CA . GLN A 1 160 ? 9.261 0.881 -8.007 1.00 95.06 160 GLN A CA 1
ATOM 1368 C C . GLN A 1 160 ? 9.327 2.204 -7.241 1.00 95.06 160 GLN A C 1
ATOM 1370 O O . GLN A 1 160 ? 9.604 2.214 -6.042 1.00 95.06 160 GLN A O 1
ATOM 1375 N N . ASP A 1 161 ? 9.039 3.315 -7.919 1.00 94.75 161 ASP A N 1
ATOM 1376 C CA . ASP A 1 161 ? 8.866 4.626 -7.277 1.00 94.75 161 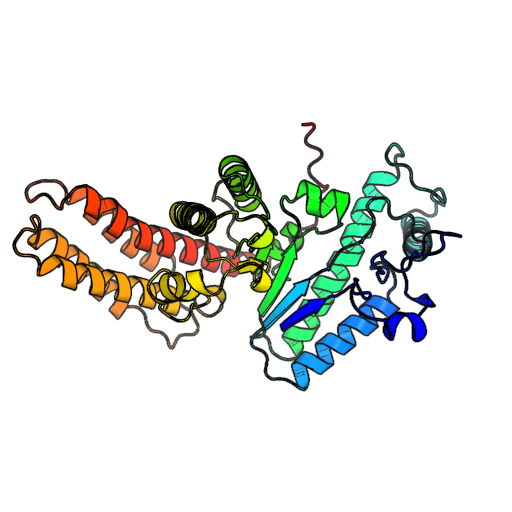ASP A CA 1
ATOM 1377 C C . ASP A 1 161 ? 7.436 4.788 -6.743 1.00 94.75 161 ASP A C 1
ATOM 1379 O O . ASP A 1 161 ? 6.621 5.595 -7.195 1.00 94.75 161 ASP A O 1
ATOM 1383 N N . TRP A 1 162 ? 7.100 3.934 -5.782 1.00 94.19 162 TRP A N 1
ATOM 1384 C CA . TRP A 1 162 ? 5.746 3.829 -5.260 1.00 94.19 162 TRP A CA 1
ATOM 1385 C C . TRP A 1 162 ? 5.303 5.079 -4.495 1.00 94.19 162 TRP A C 1
ATOM 1387 O O . TRP A 1 162 ? 4.107 5.375 -4.453 1.00 94.19 162 TRP A O 1
ATOM 1397 N N . ARG A 1 163 ? 6.250 5.852 -3.944 1.00 92.19 163 ARG A N 1
ATOM 1398 C CA . ARG A 1 163 ? 5.958 7.139 -3.302 1.00 92.19 163 ARG A CA 1
ATOM 1399 C C . ARG A 1 163 ? 5.503 8.159 -4.326 1.00 92.19 163 ARG A C 1
ATOM 1401 O O . ARG A 1 163 ? 4.475 8.798 -4.114 1.00 92.19 163 ARG A O 1
ATOM 1408 N N . HIS A 1 164 ? 6.207 8.261 -5.454 1.00 94.19 164 HIS A N 1
ATOM 1409 C CA . HIS A 1 164 ? 5.752 9.073 -6.576 1.00 94.19 164 HIS A CA 1
ATOM 1410 C C . HIS A 1 164 ? 4.364 8.629 -7.056 1.00 94.19 164 HIS A C 1
ATOM 1412 O O . HIS A 1 164 ? 3.495 9.472 -7.285 1.00 94.19 164 HIS A O 1
ATOM 1418 N N . TRP A 1 165 ? 4.108 7.320 -7.149 1.00 96.31 165 TRP A N 1
ATOM 1419 C CA . TRP A 1 165 ? 2.798 6.813 -7.571 1.00 96.31 165 TRP A CA 1
ATOM 1420 C C . TRP A 1 165 ? 1.674 7.181 -6.601 1.00 96.31 165 TRP A C 1
ATOM 1422 O O . TRP A 1 165 ? 0.593 7.563 -7.053 1.00 96.31 165 TRP A O 1
ATOM 1432 N N . SER A 1 166 ? 1.918 7.074 -5.292 1.00 94.06 166 SER A N 1
ATOM 1433 C CA . SER A 1 166 ? 0.910 7.367 -4.269 1.00 94.06 166 SER A CA 1
ATOM 1434 C C . SER A 1 166 ? 0.653 8.864 -4.122 1.00 94.06 166 SER A C 1
ATOM 1436 O O . SER A 1 166 ? -0.502 9.282 -4.149 1.00 94.06 166 SER A O 1
ATOM 1438 N N . ASN A 1 167 ? 1.710 9.686 -4.083 1.00 92.75 167 ASN A N 1
ATOM 1439 C CA . ASN A 1 167 ? 1.591 11.144 -3.963 1.00 92.75 167 ASN A CA 1
ATOM 1440 C C . ASN A 1 167 ? 0.807 11.751 -5.143 1.00 92.75 167 ASN A C 1
ATOM 1442 O O . ASN A 1 167 ? 0.034 12.681 -4.958 1.00 92.75 167 ASN A O 1
ATOM 1446 N N . ASN A 1 168 ? 0.961 11.197 -6.352 1.00 94.94 168 ASN A N 1
ATOM 1447 C CA . ASN A 1 168 ? 0.192 11.611 -7.535 1.00 94.94 168 ASN A CA 1
ATOM 1448 C C . ASN A 1 168 ? -1.106 10.809 -7.738 1.00 94.94 168 ASN A C 1
ATOM 1450 O O . ASN A 1 168 ? -1.744 10.906 -8.787 1.00 94.94 168 ASN A O 1
ATOM 1454 N N . GLN A 1 169 ? -1.487 9.974 -6.767 1.00 94.81 169 GLN A N 1
ATOM 1455 C CA . GLN A 1 169 ? -2.736 9.207 -6.754 1.00 94.81 169 GLN A CA 1
ATOM 1456 C C . GLN A 1 169 ? -2.946 8.318 -7.994 1.00 94.81 169 GLN A C 1
ATOM 1458 O O . GLN A 1 169 ? -4.077 8.059 -8.429 1.00 94.81 169 GLN A O 1
ATOM 1463 N N . TYR A 1 170 ? -1.853 7.809 -8.573 1.00 96.69 170 TYR A N 1
ATOM 1464 C CA . TYR A 1 170 ? -1.918 6.808 -9.642 1.00 96.69 170 TYR A CA 1
ATOM 1465 C C . TYR A 1 170 ? -2.364 5.441 -9.114 1.00 96.69 170 TYR A C 1
ATOM 1467 O O . TYR A 1 170 ? -2.917 4.628 -9.853 1.00 96.69 170 TYR A O 1
ATOM 1475 N N . ILE A 1 171 ? -2.165 5.222 -7.818 1.00 96.25 171 ILE A N 1
ATOM 1476 C CA . ILE A 1 171 ? -2.598 4.058 -7.056 1.00 96.25 171 ILE A CA 1
ATOM 1477 C C . ILE A 1 171 ? -3.422 4.523 -5.854 1.00 96.25 171 ILE A C 1
ATOM 1479 O O . ILE A 1 171 ? -3.225 5.610 -5.317 1.00 96.25 171 ILE A O 1
ATOM 1483 N N . ASN A 1 172 ? -4.387 3.706 -5.452 1.00 95.12 172 ASN A N 1
ATOM 1484 C CA . ASN A 1 172 ? -5.273 3.980 -4.329 1.00 95.12 172 ASN A CA 1
ATOM 1485 C C . ASN A 1 172 ? -4.691 3.489 -3.003 1.00 95.12 172 ASN A C 1
ATOM 1487 O O . ASN A 1 172 ? -4.928 4.133 -1.977 1.00 95.12 172 ASN A O 1
ATOM 1491 N N . PHE A 1 173 ? -3.950 2.381 -3.035 1.00 95.38 173 PHE A N 1
ATOM 1492 C CA . PHE A 1 173 ? -3.334 1.773 -1.864 1.00 95.38 173 PHE A CA 1
ATOM 1493 C C . PHE A 1 173 ? -2.056 1.002 -2.209 1.00 95.38 173 PHE A C 1
ATOM 1495 O O . PHE A 1 173 ? -1.819 0.616 -3.357 1.00 95.38 173 PHE A O 1
ATOM 1502 N N . LEU A 1 174 ? -1.236 0.775 -1.191 1.00 96.00 174 LEU A N 1
ATOM 1503 C CA . LEU A 1 174 ? 0.069 0.132 -1.281 1.00 96.00 174 LEU A CA 1
ATOM 1504 C C . LEU A 1 174 ? 0.085 -1.157 -0.471 1.00 96.00 174 LEU A C 1
ATOM 1506 O O . LEU A 1 174 ? -0.450 -1.198 0.633 1.00 96.00 174 LEU A O 1
ATOM 1510 N N . CYS A 1 175 ? 0.744 -2.188 -0.991 1.00 96.56 175 CYS A N 1
ATOM 1511 C CA . CYS A 1 175 ? 0.896 -3.468 -0.311 1.00 96.56 175 CYS A CA 1
ATOM 1512 C C . CYS A 1 175 ? 2.379 -3.840 -0.199 1.00 96.56 175 CYS A C 1
ATOM 1514 O O . CYS A 1 175 ? 2.873 -4.614 -1.026 1.00 96.56 175 CYS A O 1
ATOM 1516 N N . PRO A 1 176 ? 3.118 -3.279 0.776 1.00 96.06 176 PRO A N 1
ATOM 1517 C CA . PRO A 1 176 ? 4.512 -3.638 0.978 1.00 96.06 176 PRO A CA 1
ATOM 1518 C C . PRO A 1 176 ? 4.642 -5.085 1.442 1.00 96.06 176 PRO A C 1
ATOM 1520 O O . PRO A 1 176 ? 3.953 -5.524 2.360 1.00 96.06 176 PRO A O 1
ATOM 1523 N N . MET A 1 177 ? 5.518 -5.839 0.779 1.00 95.56 177 MET A N 1
ATOM 1524 C CA . MET A 1 177 ? 5.793 -7.245 1.080 1.00 95.56 177 MET A CA 1
ATOM 1525 C C . MET A 1 177 ? 6.719 -7.363 2.297 1.00 95.56 177 MET A C 1
ATOM 1527 O O . MET A 1 177 ? 7.934 -7.527 2.155 1.00 95.56 177 MET A O 1
ATOM 1531 N N . LEU A 1 178 ? 6.141 -7.257 3.493 1.00 95.00 178 LEU A N 1
ATOM 1532 C CA . LEU A 1 178 ? 6.849 -7.307 4.774 1.00 95.00 178 LEU A CA 1
ATOM 1533 C C . LEU A 1 178 ? 6.991 -8.758 5.251 1.00 95.00 178 LEU A C 1
ATOM 1535 O O . LEU A 1 178 ? 6.456 -9.156 6.276 1.00 95.00 178 LEU A O 1
ATOM 1539 N N . TYR A 1 179 ? 7.677 -9.579 4.457 1.00 94.12 179 TYR A N 1
ATOM 1540 C CA . TYR A 1 179 ? 7.834 -11.007 4.740 1.00 94.12 179 TYR A CA 1
ATOM 1541 C C . TYR A 1 179 ? 9.002 -11.250 5.690 1.00 94.12 179 TYR A C 1
ATOM 1543 O O . TYR A 1 179 ? 10.143 -11.428 5.254 1.00 94.12 179 TYR A O 1
ATOM 1551 N N . THR A 1 180 ? 8.704 -11.271 6.981 1.00 92.25 180 THR A N 1
ATOM 1552 C CA . THR A 1 180 ? 9.651 -11.583 8.047 1.00 92.25 180 THR A CA 1
ATOM 1553 C C . THR A 1 180 ? 8.965 -12.423 9.122 1.00 92.25 180 THR A C 1
ATOM 1555 O O . THR A 1 180 ? 7.754 -12.585 9.102 1.00 92.25 180 THR A O 1
ATOM 1558 N N . ASP A 1 181 ? 9.769 -13.039 9.974 1.00 89.12 181 ASP A N 1
ATOM 1559 C CA . ASP A 1 181 ? 9.397 -13.676 11.239 1.00 89.12 181 ASP A CA 1
ATOM 1560 C C . ASP A 1 181 ? 9.972 -12.882 12.433 1.00 89.12 181 ASP A C 1
ATOM 1562 O O . ASP A 1 181 ? 9.871 -13.287 13.590 1.00 89.12 181 ASP A O 1
ATOM 1566 N N . ASN A 1 182 ? 10.609 -11.735 12.164 1.00 91.88 182 ASN A N 1
ATOM 1567 C CA . ASN A 1 182 ? 11.297 -10.915 13.146 1.00 91.88 182 ASN A CA 1
ATOM 1568 C C . ASN A 1 182 ? 10.536 -9.609 13.413 1.00 91.88 182 ASN A C 1
ATOM 1570 O O . ASN A 1 182 ? 10.570 -8.664 12.623 1.00 91.88 182 ASN A O 1
ATOM 1574 N N . ASN A 1 183 ? 9.943 -9.510 14.604 1.00 89.94 183 ASN A N 1
ATOM 1575 C CA . ASN A 1 183 ? 9.152 -8.351 15.033 1.00 89.94 183 ASN A CA 1
ATOM 1576 C C . ASN A 1 183 ? 9.921 -7.019 15.010 1.00 89.94 183 ASN A C 1
ATOM 1578 O O . ASN A 1 183 ? 9.336 -5.967 14.741 1.00 89.94 183 ASN A O 1
ATOM 1582 N N . LYS A 1 184 ? 11.231 -7.034 15.289 1.00 93.25 184 LYS A N 1
ATOM 1583 C CA . LYS A 1 184 ? 12.050 -5.815 15.242 1.00 93.25 184 LYS A CA 1
ATOM 1584 C C . LYS A 1 184 ? 12.209 -5.334 13.802 1.00 93.25 184 LYS A C 1
ATOM 1586 O O . LYS A 1 184 ? 12.026 -4.148 13.539 1.00 93.25 184 LYS A O 1
ATOM 1591 N N . GLU A 1 185 ? 12.502 -6.255 12.888 1.00 93.31 185 GLU A N 1
ATOM 1592 C CA . GLU A 1 185 ? 12.614 -5.963 11.457 1.00 93.31 185 GLU A CA 1
ATOM 1593 C C . GLU A 1 185 ? 11.277 -5.472 10.889 1.00 93.31 185 GLU A C 1
ATOM 1595 O O . GLU A 1 185 ? 11.239 -4.451 10.202 1.00 93.31 185 GLU A O 1
ATOM 1600 N N . LEU A 1 186 ? 10.166 -6.123 11.254 1.00 93.94 186 LEU A N 1
ATOM 1601 C CA . LEU A 1 186 ? 8.830 -5.684 10.859 1.00 93.94 186 LEU A CA 1
ATOM 1602 C C . LEU A 1 186 ? 8.552 -4.243 11.313 1.00 93.94 186 LEU A C 1
ATOM 1604 O O . LEU A 1 186 ? 8.107 -3.419 10.513 1.00 93.94 186 LEU A O 1
ATOM 1608 N N . ASN A 1 187 ? 8.851 -3.908 12.572 1.00 93.62 187 ASN A N 1
ATOM 1609 C CA . ASN A 1 187 ? 8.652 -2.555 13.096 1.00 93.62 187 ASN A CA 1
ATOM 1610 C C . ASN A 1 187 ? 9.538 -1.515 12.384 1.00 93.62 187 ASN A C 1
ATOM 1612 O O . ASN A 1 187 ? 9.081 -0.410 12.090 1.00 93.62 187 ASN A O 1
ATOM 1616 N N . GLU A 1 188 ? 10.791 -1.858 12.071 1.00 93.50 188 GLU A N 1
ATOM 1617 C CA . GLU A 1 188 ? 11.695 -1.003 11.291 1.00 93.50 188 GLU A CA 1
ATOM 1618 C C . GLU A 1 188 ? 11.167 -0.762 9.870 1.00 93.50 188 GLU A C 1
ATOM 1620 O O . GLU A 1 188 ? 11.173 0.375 9.388 1.00 93.50 188 GLU A O 1
ATOM 1625 N N . TRP A 1 189 ? 10.641 -1.796 9.211 1.00 94.31 189 TRP A N 1
ATOM 1626 C CA . TRP A 1 189 ? 10.020 -1.646 7.899 1.00 94.31 189 TRP A CA 1
ATOM 1627 C C . TRP A 1 189 ? 8.739 -0.818 7.963 1.00 94.31 189 TRP A C 1
ATOM 1629 O O . TRP A 1 189 ? 8.580 0.087 7.149 1.00 94.31 189 TRP A O 1
ATOM 1639 N N . ILE A 1 190 ? 7.865 -1.028 8.951 1.00 93.31 190 ILE A N 1
ATOM 1640 C CA . ILE A 1 190 ? 6.666 -0.193 9.140 1.00 93.31 190 ILE A CA 1
ATOM 1641 C C . ILE A 1 190 ? 7.059 1.274 9.361 1.00 93.31 190 ILE A C 1
ATOM 1643 O O . ILE A 1 190 ? 6.453 2.165 8.764 1.00 93.31 190 ILE A O 1
ATOM 1647 N N . ASN A 1 191 ? 8.093 1.552 10.162 1.00 92.06 191 ASN A N 1
ATOM 1648 C CA . ASN A 1 191 ? 8.614 2.912 10.339 1.00 92.06 191 ASN A CA 1
ATOM 1649 C C . ASN A 1 191 ? 9.050 3.526 9.007 1.00 92.06 191 ASN A C 1
ATOM 1651 O O . ASN A 1 191 ? 8.696 4.670 8.718 1.00 92.06 191 ASN A O 1
ATOM 1655 N N . SER A 1 192 ? 9.775 2.756 8.191 1.00 90.69 192 SER A N 1
ATOM 1656 C CA . SER A 1 192 ? 10.234 3.194 6.873 1.00 90.69 192 SER A CA 1
ATOM 1657 C C . SER A 1 192 ? 9.080 3.430 5.898 1.00 90.69 192 SER A C 1
ATOM 1659 O O . SER A 1 192 ? 9.146 4.368 5.110 1.00 90.69 192 SER A O 1
ATOM 1661 N N . GLU A 1 193 ? 8.047 2.589 5.903 1.00 89.62 193 GLU A N 1
ATOM 1662 C CA . GLU A 1 193 ? 6.905 2.714 4.988 1.00 89.62 193 GLU A CA 1
ATOM 1663 C C . GLU A 1 193 ? 5.947 3.836 5.400 1.00 89.62 193 GLU A C 1
ATOM 1665 O O . GLU A 1 193 ? 5.303 4.446 4.552 1.00 89.62 193 GLU A O 1
ATOM 1670 N N . THR A 1 194 ? 5.856 4.134 6.697 1.00 89.88 194 THR A N 1
ATOM 1671 C CA . THR A 1 194 ? 4.920 5.130 7.241 1.00 89.88 194 THR A CA 1
ATOM 1672 C C . THR A 1 194 ? 5.552 6.487 7.541 1.00 89.88 194 THR A C 1
ATOM 1674 O O . THR A 1 194 ? 4.850 7.368 8.034 1.00 89.88 194 THR A O 1
ATOM 1677 N N . ASP A 1 195 ? 6.849 6.671 7.277 1.00 90.50 195 ASP A N 1
ATOM 1678 C CA . ASP A 1 195 ? 7.634 7.841 7.701 1.00 90.50 195 ASP A CA 1
ATOM 1679 C C . ASP A 1 195 ? 7.440 8.141 9.193 1.00 90.50 195 ASP A C 1
ATOM 1681 O O . ASP A 1 195 ? 7.088 9.253 9.585 1.00 90.50 195 ASP A O 1
ATOM 1685 N N . ASN A 1 196 ? 7.589 7.115 10.036 1.00 89.81 196 ASN A N 1
ATOM 1686 C CA . ASN A 1 196 ? 7.258 7.182 11.463 1.00 89.81 196 ASN A CA 1
ATOM 1687 C C . ASN A 1 196 ? 5.830 7.717 11.713 1.00 89.81 196 ASN A C 1
ATOM 1689 O O . ASN A 1 196 ? 5.628 8.649 12.488 1.00 89.81 196 ASN A O 1
ATOM 1693 N N . ASN A 1 197 ? 4.837 7.121 11.044 1.00 86.69 197 ASN A N 1
ATOM 1694 C CA . ASN A 1 197 ? 3.415 7.499 11.060 1.00 86.69 197 ASN A CA 1
ATOM 1695 C C . ASN A 1 197 ? 3.066 8.874 10.445 1.00 86.69 197 ASN A C 1
ATOM 1697 O O . ASN A 1 197 ? 1.902 9.268 10.494 1.00 86.69 197 ASN A O 1
ATOM 1701 N N . THR A 1 198 ? 4.000 9.600 9.826 1.00 89.81 198 THR A N 1
ATOM 1702 C CA . THR A 1 198 ? 3.704 10.912 9.206 1.00 89.81 198 THR A CA 1
ATOM 1703 C C . THR A 1 198 ? 3.205 10.829 7.761 1.00 89.81 198 THR A C 1
ATOM 1705 O O . THR A 1 198 ? 2.716 11.816 7.219 1.00 89.81 198 THR A O 1
ATOM 1708 N N . ARG A 1 199 ? 3.267 9.651 7.131 1.00 89.31 199 ARG A N 1
ATOM 1709 C CA . ARG A 1 199 ? 2.792 9.438 5.758 1.00 89.31 199 ARG A CA 1
ATOM 1710 C C . ARG A 1 199 ? 1.280 9.235 5.696 1.00 89.31 199 ARG A C 1
ATOM 1712 O O . ARG A 1 199 ? 0.755 8.436 6.460 1.00 89.31 199 ARG A O 1
ATOM 1719 N N . PHE A 1 200 ? 0.584 9.856 4.747 1.00 90.81 200 PHE A N 1
ATOM 1720 C CA . PHE A 1 200 ? -0.885 9.830 4.651 1.00 90.81 200 PHE A CA 1
ATOM 1721 C C . PHE A 1 200 ? -1.410 8.962 3.495 1.00 90.81 200 PHE A C 1
ATOM 1723 O O . PHE A 1 200 ? -2.194 9.407 2.660 1.00 90.81 200 PHE A O 1
ATOM 1730 N N . ASP A 1 201 ? -0.989 7.697 3.462 1.00 91.56 201 ASP A N 1
ATOM 1731 C CA . ASP A 1 201 ? -1.424 6.713 2.467 1.00 91.56 201 ASP A CA 1
ATOM 1732 C C . ASP A 1 201 ? -2.221 5.560 3.078 1.00 91.56 201 ASP A C 1
ATOM 1734 O O . ASP A 1 201 ? -2.044 5.199 4.242 1.00 91.56 201 ASP A O 1
ATOM 1738 N N . TYR A 1 202 ? -3.037 4.912 2.243 1.00 93.75 202 TYR A N 1
ATOM 1739 C CA . TYR A 1 202 ? -3.573 3.590 2.557 1.00 93.75 202 TYR A CA 1
ATOM 1740 C C . TYR A 1 202 ? -2.492 2.545 2.284 1.00 93.75 202 TYR A C 1
ATOM 1742 O O . TYR A 1 202 ? -2.194 2.230 1.130 1.00 93.75 202 TYR A O 1
ATOM 1750 N N . ILE A 1 203 ? -1.891 2.042 3.358 1.00 94.12 203 ILE A N 1
ATOM 1751 C CA . ILE A 1 203 ? -0.867 1.000 3.329 1.00 94.12 203 ILE A CA 1
ATOM 1752 C C . ILE A 1 203 ? -1.467 -0.250 3.971 1.00 94.12 203 ILE A C 1
ATOM 1754 O O . ILE A 1 203 ? -1.909 -0.204 5.117 1.00 94.12 203 ILE A O 1
ATOM 1758 N N . TYR A 1 204 ? -1.460 -1.353 3.226 1.00 95.31 204 TYR A N 1
ATOM 1759 C CA . TYR A 1 204 ? -1.897 -2.680 3.654 1.00 95.31 2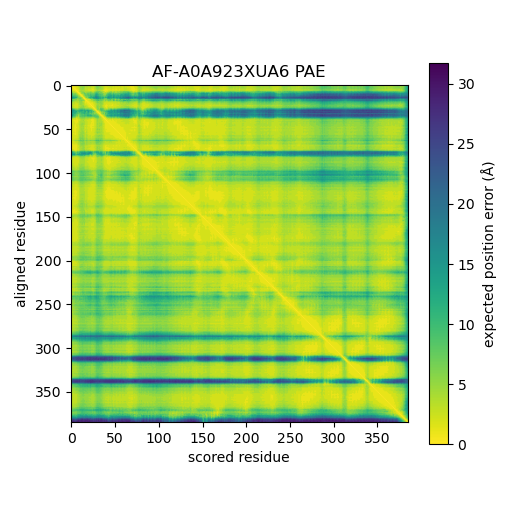04 TYR A CA 1
ATOM 1760 C C . TYR A 1 204 ? -0.707 -3.641 3.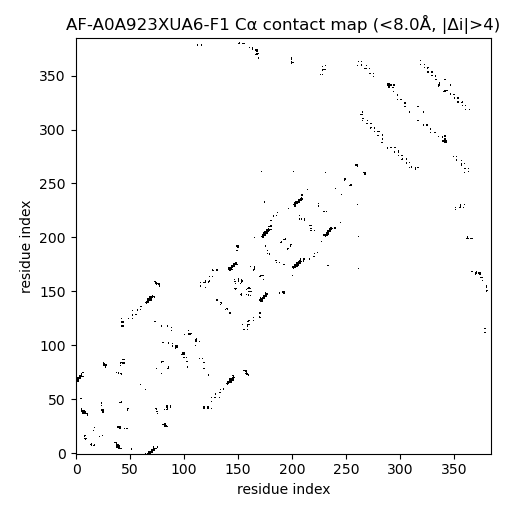577 1.00 95.31 204 TYR A C 1
ATOM 1762 O O . TYR A 1 204 ? -0.519 -4.305 2.549 1.00 95.31 204 TYR A O 1
ATOM 1770 N N . PRO A 1 205 ? 0.147 -3.695 4.616 1.00 95.69 205 PRO A N 1
ATOM 1771 C CA . PRO A 1 205 ? 1.297 -4.585 4.632 1.00 95.69 205 PRO A CA 1
ATOM 1772 C C . PRO A 1 205 ? 0.895 -6.023 4.338 1.00 95.69 205 PRO A C 1
ATOM 1774 O O . PRO A 1 205 ? -0.107 -6.520 4.845 1.00 95.69 205 PRO A O 1
ATOM 1777 N N . SER A 1 206 ? 1.662 -6.682 3.479 1.00 95.44 206 SER A N 1
ATOM 1778 C CA . SER A 1 206 ? 1.491 -8.099 3.188 1.00 95.44 206 SER A CA 1
ATOM 1779 C C . SER A 1 206 ? 2.378 -8.898 4.131 1.00 95.44 206 SER A C 1
ATOM 1781 O O . SER A 1 206 ? 3.598 -8.894 3.964 1.00 95.44 206 SER A O 1
ATOM 1783 N N . LEU A 1 207 ? 1.756 -9.565 5.099 1.00 93.94 207 LEU A N 1
ATOM 1784 C CA . LEU A 1 207 ? 2.418 -10.410 6.087 1.00 93.94 207 LEU A CA 1
ATOM 1785 C C . LEU A 1 207 ? 2.732 -11.785 5.496 1.00 93.94 207 LEU A C 1
ATOM 1787 O O . LEU A 1 207 ? 1.936 -12.352 4.740 1.00 93.94 207 LEU A O 1
ATOM 1791 N N . GLY A 1 208 ? 3.916 -12.308 5.792 1.00 92.69 208 GLY A N 1
ATOM 1792 C CA . GLY A 1 208 ? 4.454 -13.493 5.134 1.00 92.69 208 GLY A CA 1
ATOM 1793 C C . GLY A 1 208 ? 4.104 -14.789 5.854 1.00 92.69 208 GLY A C 1
ATOM 1794 O O . GLY A 1 208 ? 4.972 -15.327 6.518 1.00 92.69 208 GLY A O 1
ATOM 1795 N N . ALA A 1 209 ? 2.911 -15.362 5.655 1.00 90.00 209 ALA A N 1
ATOM 1796 C CA . ALA A 1 209 ? 2.512 -16.616 6.318 1.00 90.00 209 ALA A CA 1
ATOM 1797 C C . ALA A 1 209 ? 3.484 -17.792 6.126 1.00 90.00 209 ALA A C 1
ATOM 1799 O O . ALA A 1 209 ? 3.621 -18.640 6.993 1.00 90.00 209 ALA A O 1
ATOM 1800 N N . HIS A 1 210 ? 4.216 -17.811 5.014 1.00 90.62 210 HIS A N 1
ATOM 1801 C CA . HIS A 1 210 ? 5.280 -18.781 4.735 1.00 90.62 210 HIS A CA 1
ATOM 1802 C C . HIS A 1 210 ? 6.539 -18.622 5.609 1.00 90.62 210 HIS A C 1
ATOM 1804 O O . HIS A 1 210 ? 7.484 -19.397 5.470 1.00 90.62 210 HIS A O 1
ATOM 1810 N N . ARG A 1 211 ? 6.591 -17.582 6.443 1.00 90.88 211 ARG A N 1
ATOM 1811 C CA . ARG A 1 211 ? 7.655 -17.303 7.412 1.00 90.88 211 ARG A CA 1
ATOM 1812 C C . ARG A 1 211 ? 7.221 -17.641 8.838 1.00 90.88 211 ARG A C 1
ATOM 1814 O O . ARG A 1 211 ? 8.080 -17.703 9.701 1.00 90.88 211 ARG A O 1
ATOM 1821 N N . PHE A 1 212 ? 5.931 -17.873 9.080 1.00 86.62 212 PHE A N 1
ATOM 1822 C CA . PHE A 1 212 ? 5.428 -18.179 10.415 1.00 86.62 212 PHE A CA 1
ATOM 1823 C C . PHE A 1 212 ? 5.753 -19.623 10.789 1.00 86.62 212 PHE A C 1
ATOM 1825 O O . PHE A 1 212 ? 5.554 -20.542 9.993 1.00 86.62 212 PHE A O 1
ATOM 1832 N N . TYR A 1 213 ? 6.223 -19.818 12.015 1.00 82.38 213 TYR A N 1
ATOM 1833 C CA . TYR A 1 213 ? 6.410 -21.134 12.621 1.00 82.38 213 TYR A CA 1
ATOM 1834 C C . TYR A 1 213 ? 5.184 -21.542 13.441 1.00 82.38 213 TYR A C 1
ATOM 1836 O O . TYR A 1 213 ? 4.950 -22.732 13.644 1.00 82.38 213 TYR A O 1
ATOM 1844 N N . SER A 1 214 ? 4.403 -20.565 13.911 1.00 79.25 214 SER A N 1
ATOM 1845 C CA . SER A 1 214 ? 3.203 -20.771 14.721 1.00 79.25 214 SER A CA 1
ATOM 1846 C C . SER A 1 214 ? 2.116 -19.732 14.421 1.00 79.25 214 SER A C 1
ATOM 1848 O O . SER A 1 214 ? 2.365 -18.706 13.789 1.00 79.25 214 SER A O 1
ATOM 1850 N N . ALA A 1 215 ? 0.896 -19.977 14.906 1.00 77.44 215 ALA A N 1
ATOM 1851 C CA . ALA A 1 215 ? -0.180 -18.986 14.849 1.00 77.44 215 ALA A CA 1
ATOM 1852 C C . ALA A 1 215 ? 0.144 -17.714 15.659 1.00 77.44 215 ALA A C 1
ATOM 1854 O O . ALA A 1 215 ? -0.316 -16.629 15.304 1.00 77.44 215 ALA A O 1
ATOM 1855 N N . ASP A 1 216 ? 0.970 -17.825 16.705 1.00 81.81 216 ASP A N 1
ATOM 1856 C CA . ASP A 1 216 ? 1.357 -16.692 17.551 1.00 81.81 216 ASP A CA 1
ATOM 1857 C C . ASP A 1 216 ? 2.182 -15.652 16.787 1.00 81.81 216 ASP A C 1
ATOM 1859 O O . ASP A 1 216 ? 2.062 -14.459 17.072 1.00 81.81 216 ASP A O 1
ATOM 1863 N N . ASP A 1 217 ? 2.979 -16.070 15.797 1.00 86.38 217 ASP A N 1
ATOM 1864 C CA . ASP A 1 217 ? 3.743 -15.149 14.945 1.00 86.38 217 ASP A CA 1
ATOM 1865 C C . ASP A 1 217 ? 2.786 -14.205 14.212 1.00 86.38 217 ASP A C 1
ATOM 1867 O O . ASP A 1 217 ? 2.937 -12.984 14.251 1.00 86.38 217 ASP A O 1
ATOM 1871 N N . PHE A 1 218 ? 1.720 -14.768 13.640 1.00 87.12 218 PHE A N 1
ATOM 1872 C CA . PHE A 1 218 ? 0.686 -13.992 12.975 1.00 87.12 218 PHE A CA 1
ATOM 1873 C C . PHE A 1 218 ? 0.016 -13.000 13.932 1.00 87.12 218 PHE A C 1
ATOM 1875 O O . PHE A 1 218 ? -0.074 -11.813 13.620 1.00 87.12 218 PHE A O 1
ATOM 1882 N N . TYR A 1 219 ? -0.438 -13.448 15.106 1.00 87.06 219 TYR A N 1
ATOM 1883 C CA . TYR A 1 219 ? -1.127 -12.564 16.050 1.00 87.06 219 TYR A CA 1
ATOM 1884 C C . TYR A 1 219 ? -0.233 -11.428 16.567 1.00 87.06 219 TYR A C 1
ATOM 1886 O O . TYR A 1 219 ? -0.725 -10.310 16.738 1.00 87.06 219 TYR A O 1
ATOM 1894 N N . HIS A 1 220 ? 1.068 -11.669 16.757 1.00 89.62 220 HIS A N 1
ATOM 1895 C CA . HIS A 1 220 ? 2.018 -10.616 17.120 1.00 89.62 220 HIS A CA 1
ATOM 1896 C C . HIS A 1 220 ? 2.174 -9.565 16.020 1.00 89.62 220 HIS A C 1
ATOM 1898 O O . HIS A 1 220 ? 2.088 -8.369 16.311 1.00 89.62 220 HIS A O 1
ATOM 1904 N N . GLU A 1 221 ? 2.366 -9.982 14.764 1.00 93.12 221 GLU A N 1
ATOM 1905 C CA . GLU A 1 221 ? 2.491 -9.042 13.647 1.00 93.12 221 GLU A CA 1
ATOM 1906 C C . GLU A 1 221 ? 1.217 -8.203 13.479 1.00 93.12 221 GLU A C 1
ATOM 1908 O O . GLU A 1 221 ? 1.290 -6.984 13.320 1.00 93.12 221 GLU A O 1
ATOM 1913 N N . VAL A 1 222 ? 0.040 -8.826 13.604 1.00 91.81 222 VAL A N 1
ATOM 1914 C CA . VAL A 1 222 ? -1.253 -8.122 13.589 1.00 91.81 222 VAL A CA 1
ATOM 1915 C C . VAL A 1 222 ? -1.361 -7.123 14.738 1.00 91.81 222 VAL A C 1
ATOM 1917 O O . VAL A 1 222 ? -1.764 -5.978 14.523 1.00 91.81 222 VAL A O 1
ATOM 1920 N N . GLY A 1 223 ? -0.974 -7.528 15.950 1.00 91.25 223 GLY A N 1
ATOM 1921 C CA . GLY A 1 223 ? -0.952 -6.653 17.120 1.00 91.25 223 GLY A CA 1
ATOM 1922 C C . GLY A 1 223 ? -0.074 -5.421 16.901 1.00 91.25 223 GLY A C 1
ATOM 1923 O O . GLY A 1 223 ? -0.490 -4.304 17.210 1.00 91.25 223 GLY A O 1
ATOM 1924 N N . LEU A 1 224 ? 1.097 -5.593 16.280 1.00 92.81 224 LEU A N 1
ATOM 1925 C CA . LEU A 1 224 ? 1.978 -4.483 15.924 1.00 92.81 224 LEU A CA 1
ATOM 1926 C C . LEU A 1 224 ? 1.327 -3.536 14.902 1.00 92.81 224 LEU A C 1
ATOM 1928 O O . LEU A 1 224 ? 1.417 -2.319 15.053 1.00 92.81 224 LEU A O 1
ATOM 1932 N N . LEU A 1 225 ? 0.641 -4.060 13.881 1.00 93.25 225 LEU A N 1
ATOM 1933 C CA . LEU A 1 225 ? -0.086 -3.225 12.916 1.00 93.25 225 LEU A CA 1
ATOM 1934 C C . LEU A 1 225 ? -1.209 -2.415 13.585 1.00 93.25 225 LEU A C 1
ATOM 1936 O O . LEU A 1 225 ? -1.368 -1.229 13.280 1.00 93.25 225 LEU A O 1
ATOM 1940 N N . HIS A 1 226 ? -1.947 -3.020 14.520 1.00 89.94 226 HIS A N 1
ATOM 1941 C CA . HIS A 1 226 ? -2.999 -2.344 15.285 1.00 89.94 226 HIS A CA 1
ATOM 1942 C C . HIS A 1 226 ? -2.442 -1.223 16.169 1.00 89.94 226 HIS A C 1
ATOM 1944 O O . HIS A 1 226 ? -2.916 -0.093 16.076 1.00 89.94 226 HIS A O 1
ATOM 1950 N N . GLN A 1 227 ? -1.373 -1.480 16.932 1.00 88.94 227 GLN A N 1
ATOM 1951 C CA . GLN A 1 227 ? -0.705 -0.465 17.768 1.00 88.94 227 GLN A CA 1
ATOM 1952 C C . GLN A 1 227 ? -0.223 0.753 16.965 1.00 88.94 227 GLN A C 1
ATOM 1954 O O . GLN A 1 227 ? -0.040 1.847 17.499 1.00 88.94 227 GLN A O 1
ATOM 1959 N N . ARG A 1 228 ? 0.010 0.567 15.664 1.00 88.38 228 ARG A N 1
ATOM 1960 C CA . ARG A 1 228 ? 0.486 1.596 14.738 1.00 88.38 228 ARG A CA 1
ATOM 1961 C C . ARG A 1 228 ? -0.633 2.249 13.927 1.00 88.38 228 ARG A C 1
ATOM 1963 O O . ARG A 1 228 ? -0.331 3.087 13.079 1.00 88.38 228 ARG A O 1
ATOM 1970 N N . ASN A 1 229 ? -1.898 1.914 14.199 1.00 91.50 229 ASN A N 1
ATOM 1971 C CA . ASN A 1 229 ? -3.071 2.401 13.469 1.00 91.50 229 ASN A CA 1
ATOM 1972 C C . ASN A 1 229 ? -2.942 2.199 11.948 1.00 91.50 229 ASN A C 1
ATOM 1974 O O . ASN A 1 229 ? -3.327 3.063 11.152 1.00 91.50 229 ASN A O 1
ATOM 1978 N N . ILE A 1 230 ? -2.350 1.075 11.532 1.00 92.69 230 ILE A N 1
ATOM 1979 C CA . ILE A 1 230 ? -2.227 0.739 10.114 1.00 92.69 230 ILE A CA 1
ATOM 1980 C C . ILE A 1 230 ? -3.627 0.408 9.563 1.00 92.69 230 ILE A C 1
ATOM 1982 O O . ILE A 1 230 ? -4.324 -0.402 10.171 1.00 92.69 230 ILE A O 1
ATOM 1986 N N . PRO A 1 231 ? -4.053 0.986 8.416 1.00 91.38 231 PRO A N 1
ATOM 1987 C CA . PRO A 1 231 ? -5.417 0.828 7.890 1.00 91.38 231 PRO A CA 1
ATOM 1988 C C . PRO A 1 231 ? -5.892 -0.593 7.578 1.00 91.38 231 PRO A C 1
ATOM 1990 O O . PRO A 1 231 ? -7.077 -0.809 7.327 1.00 91.38 231 PRO A O 1
ATOM 1993 N N . GLY A 1 232 ? -4.983 -1.559 7.537 1.00 91.75 232 GLY A N 1
ATOM 1994 C CA . GLY A 1 232 ? -5.298 -2.963 7.328 1.00 91.75 232 GLY A CA 1
ATOM 1995 C C . GLY A 1 232 ? -4.062 -3.744 6.906 1.00 91.75 232 GLY A C 1
ATOM 1996 O O . GLY A 1 232 ? -2.936 -3.273 7.045 1.00 91.75 232 GLY A O 1
ATOM 1997 N N . MET A 1 233 ? -4.274 -4.931 6.350 1.00 93.44 233 MET A N 1
ATOM 1998 C CA . MET A 1 233 ? -3.199 -5.838 5.960 1.00 93.44 233 MET A CA 1
ATOM 1999 C C . MET A 1 233 ? -3.669 -6.863 4.932 1.00 93.44 233 MET A C 1
ATOM 2001 O O . MET A 1 233 ? -4.868 -7.096 4.778 1.00 93.44 233 MET A O 1
ATOM 2005 N N . ASN A 1 234 ? -2.703 -7.539 4.318 1.00 91.75 234 ASN A N 1
ATOM 2006 C CA . ASN A 1 234 ? -2.897 -8.721 3.488 1.00 91.75 234 ASN A CA 1
ATOM 2007 C C . ASN A 1 234 ? -2.025 -9.871 4.017 1.00 91.75 234 ASN A C 1
ATOM 2009 O O . ASN A 1 234 ? -1.053 -9.638 4.730 1.00 91.75 234 ASN A O 1
ATOM 2013 N N . ILE A 1 235 ? -2.311 -11.110 3.608 1.00 90.56 235 ILE A N 1
ATOM 2014 C CA . ILE A 1 235 ? -1.513 -12.288 3.985 1.00 90.56 235 ILE A CA 1
ATOM 2015 C C . ILE A 1 235 ? -0.997 -12.985 2.726 1.00 90.56 235 ILE A C 1
ATOM 2017 O O . ILE A 1 235 ? -1.770 -13.284 1.813 1.00 90.56 235 ILE A O 1
ATOM 2021 N N . PHE A 1 236 ? 0.304 -13.275 2.685 1.00 90.44 236 PHE A N 1
ATOM 2022 C CA . PHE A 1 236 ? 0.945 -14.039 1.622 1.00 90.44 236 PHE A CA 1
ATOM 2023 C C . PHE A 1 236 ? 1.747 -15.244 2.160 1.00 90.44 236 PHE A C 1
ATOM 2025 O O . PHE A 1 236 ? 2.757 -15.087 2.837 1.00 90.44 236 PHE A O 1
ATOM 2032 N N . SER A 1 237 ? 1.413 -16.487 1.834 1.00 86.44 237 SER A N 1
ATOM 2033 C CA . SER A 1 237 ? 0.257 -16.946 1.061 1.00 86.44 237 SER A CA 1
ATOM 2034 C C . SER A 1 237 ? -0.620 -17.841 1.920 1.00 86.44 237 SER A C 1
ATOM 2036 O O . SER A 1 237 ? -0.122 -18.538 2.800 1.00 86.44 237 SER A O 1
ATOM 2038 N N . LEU A 1 238 ? -1.924 -17.843 1.634 1.00 79.56 238 LEU A N 1
ATOM 2039 C CA . LEU A 1 238 ? -2.921 -18.640 2.356 1.00 79.56 238 LEU A CA 1
ATOM 2040 C C . LEU A 1 238 ? -2.570 -20.139 2.405 1.00 79.56 238 LEU A C 1
ATOM 2042 O O . LEU A 1 238 ? -2.964 -20.818 3.339 1.00 79.56 238 LEU A O 1
ATOM 2046 N N . LEU A 1 239 ? -1.776 -20.637 1.447 1.00 84.50 239 LEU A N 1
ATOM 2047 C CA . LEU A 1 239 ? -1.263 -22.014 1.425 1.00 84.50 239 LEU A CA 1
ATOM 2048 C C . LEU A 1 239 ? -0.416 -22.386 2.652 1.00 84.50 239 LEU A C 1
ATOM 2050 O O . LEU A 1 239 ? -0.225 -23.567 2.908 1.00 84.50 239 LEU A O 1
ATOM 2054 N N . HIS A 1 240 ? 0.107 -21.394 3.373 1.00 85.88 240 HIS A N 1
ATOM 2055 C CA . HIS A 1 240 ? 0.943 -21.587 4.557 1.00 85.88 240 HIS A CA 1
ATOM 2056 C C . HIS A 1 240 ? 0.176 -21.352 5.863 1.00 85.88 240 HIS A C 1
ATOM 2058 O O . HIS A 1 240 ? 0.751 -21.472 6.938 1.00 85.88 240 HIS A O 1
ATOM 2064 N N . LEU A 1 241 ? -1.118 -21.023 5.788 1.00 79.62 241 LEU A N 1
ATOM 2065 C CA . LEU A 1 241 ? -1.984 -21.017 6.959 1.00 79.62 241 LEU A CA 1
ATOM 2066 C C . LEU A 1 241 ? -2.595 -22.409 7.123 1.00 79.62 241 LEU A C 1
ATOM 2068 O O . LEU A 1 241 ? -3.417 -22.832 6.309 1.00 79.62 241 LEU A O 1
ATOM 2072 N N . GLY A 1 242 ? -2.180 -23.109 8.181 1.00 77.31 242 GLY A N 1
ATOM 2073 C CA . GLY A 1 242 ? -2.755 -24.395 8.573 1.00 77.31 242 GLY A CA 1
ATOM 2074 C C . GLY A 1 242 ? -4.265 -24.299 8.805 1.00 77.31 242 GLY A C 1
ATOM 2075 O O . GLY A 1 242 ? -4.764 -23.305 9.340 1.00 77.31 242 GLY A O 1
ATOM 2076 N N . VAL A 1 243 ? -5.004 -25.329 8.386 1.00 83.19 243 VAL A N 1
ATOM 2077 C CA . VAL A 1 243 ? -6.475 -25.394 8.502 1.00 83.19 243 VAL A CA 1
ATOM 2078 C C . VAL A 1 243 ? -6.912 -25.328 9.968 1.00 83.19 243 VAL A C 1
ATOM 2080 O O . VAL A 1 243 ? -7.954 -24.756 10.279 1.00 83.19 243 VAL A O 1
ATOM 2083 N N . GLU A 1 244 ? -6.086 -25.856 10.865 1.00 82.50 244 GLU A N 1
ATOM 2084 C CA . GLU A 1 244 ? -6.237 -25.821 12.315 1.00 82.50 244 GLU A CA 1
ATOM 2085 C C . GLU A 1 244 ? -6.276 -24.402 12.898 1.00 82.50 244 GLU A C 1
ATOM 2087 O O . GLU A 1 244 ? -6.922 -24.199 13.920 1.00 82.50 244 GLU A O 1
ATOM 2092 N N . ASN A 1 245 ? -5.675 -23.413 12.225 1.00 76.88 245 ASN A N 1
ATOM 2093 C CA . ASN A 1 245 ? -5.668 -22.018 12.678 1.00 76.88 245 ASN A CA 1
ATOM 2094 C C . ASN A 1 245 ? -6.913 -21.242 12.213 1.00 76.88 245 ASN A C 1
ATOM 2096 O O . ASN A 1 245 ? -7.228 -20.175 12.742 1.00 76.88 245 ASN A O 1
ATOM 2100 N N . LEU A 1 246 ? -7.641 -21.743 11.205 1.00 82.75 246 LEU A N 1
ATOM 2101 C CA . LEU A 1 246 ? -8.784 -21.032 10.622 1.00 82.75 246 LEU A CA 1
ATOM 2102 C C . LEU A 1 246 ? -9.934 -20.771 11.614 1.00 82.75 246 LEU A C 1
ATOM 2104 O O . LEU A 1 246 ? -10.500 -19.678 11.540 1.00 82.75 246 LEU A O 1
ATOM 2108 N N . PRO A 1 247 ? -10.295 -21.687 12.540 1.00 87.00 247 PRO A N 1
ATOM 2109 C CA . PRO A 1 247 ? -11.324 -21.417 13.544 1.00 87.00 247 PRO A CA 1
ATOM 2110 C C . PRO A 1 247 ? -10.992 -20.216 14.434 1.00 87.00 247 PRO A C 1
ATOM 2112 O O . PRO A 1 247 ? -11.851 -19.361 14.642 1.00 87.00 247 PRO A O 1
ATOM 2115 N N . ASP A 1 248 ? -9.750 -20.096 14.904 1.00 83.31 248 ASP A N 1
ATOM 2116 C CA . ASP A 1 248 ? -9.344 -18.990 15.778 1.00 83.31 248 ASP A CA 1
ATOM 2117 C C . ASP A 1 248 ? -9.317 -17.660 15.024 1.00 83.31 248 ASP A C 1
ATOM 2119 O O . ASP A 1 248 ? -9.755 -16.629 15.538 1.00 83.31 248 ASP A O 1
ATOM 2123 N N . LEU A 1 249 ? -8.896 -17.674 13.758 1.00 84.06 249 LEU A N 1
ATOM 2124 C CA . LEU A 1 249 ? -8.997 -16.513 12.876 1.00 84.06 249 LEU A CA 1
ATOM 2125 C C . LEU A 1 249 ? -10.456 -16.087 12.640 1.00 84.06 249 LEU A C 1
ATOM 2127 O O . LEU A 1 249 ? -10.762 -14.891 12.680 1.00 84.06 249 LEU A O 1
ATOM 2131 N N . ALA A 1 250 ? -11.355 -17.055 12.436 1.00 88.12 250 ALA A N 1
ATOM 2132 C CA . ALA A 1 250 ? -12.784 -16.828 12.227 1.00 88.12 250 ALA A CA 1
ATOM 2133 C C . ALA A 1 250 ? -13.517 -16.368 13.499 1.00 88.12 250 ALA A C 1
ATOM 2135 O O . ALA A 1 250 ? -14.501 -15.640 13.402 1.00 88.12 250 ALA A O 1
ATOM 2136 N N . HIS A 1 251 ? -13.055 -16.741 14.692 1.00 88.50 251 HIS A N 1
ATOM 2137 C CA . HIS A 1 251 ? -13.591 -16.217 15.953 1.00 88.50 251 HIS A CA 1
ATOM 2138 C C . HIS A 1 251 ? -12.956 -14.876 16.357 1.00 88.50 251 HIS A C 1
ATOM 2140 O O . HIS A 1 251 ? -13.599 -14.055 17.020 1.00 88.50 251 HIS A O 1
ATOM 2146 N N . GLY A 1 252 ? -11.709 -14.646 15.943 1.00 86.25 252 GLY A N 1
ATOM 2147 C CA . GLY A 1 252 ? -10.906 -13.475 16.266 1.00 86.25 252 GLY A CA 1
ATOM 2148 C C . GLY A 1 252 ? -10.998 -12.365 15.220 1.00 86.25 252 GLY A C 1
ATOM 2149 O O . GLY A 1 252 ? -12.064 -11.803 14.956 1.00 86.25 252 GLY A O 1
ATOM 2150 N N . ILE A 1 253 ? -9.849 -11.997 14.655 1.00 83.75 253 ILE A N 1
ATOM 2151 C CA . ILE A 1 253 ? -9.685 -10.776 13.853 1.00 83.75 253 ILE A CA 1
ATOM 2152 C C . ILE A 1 253 ? -10.439 -10.791 12.511 1.00 83.75 253 ILE A C 1
ATOM 2154 O O . ILE A 1 253 ? -10.720 -9.727 11.967 1.00 83.75 253 ILE A O 1
ATOM 2158 N N . PHE A 1 254 ? -10.812 -11.968 11.994 1.00 88.25 254 PHE A N 1
ATOM 2159 C CA . PHE A 1 254 ? -11.566 -12.119 10.743 1.00 88.25 254 PHE A CA 1
ATOM 2160 C C . PHE A 1 254 ? -13.025 -12.536 10.961 1.00 88.25 254 PHE A C 1
ATOM 2162 O O . PHE A 1 254 ? -13.710 -12.924 10.017 1.00 88.25 254 PHE A O 1
ATOM 2169 N N . ARG A 1 255 ? -13.545 -12.396 12.190 1.00 91.00 255 ARG A N 1
ATOM 2170 C CA . ARG A 1 255 ? -14.942 -12.721 12.539 1.00 91.00 255 ARG A CA 1
ATOM 2171 C C . ARG A 1 255 ? -16.005 -11.940 11.773 1.00 91.00 255 ARG A C 1
ATOM 2173 O O . ARG A 1 255 ? -17.158 -12.357 11.703 1.00 91.00 255 ARG A O 1
ATOM 2180 N N . LYS A 1 256 ? -15.645 -10.764 11.259 1.00 90.25 256 LYS A N 1
ATOM 2181 C CA . LYS A 1 256 ? -16.507 -9.919 10.433 1.00 90.25 256 LYS A CA 1
ATOM 2182 C C . LYS A 1 256 ? -15.808 -9.671 9.098 1.00 90.25 256 LYS A C 1
ATOM 2184 O O . LYS A 1 256 ? -14.591 -9.483 9.094 1.00 90.25 256 LYS A O 1
ATOM 2189 N N . PRO A 1 257 ? -16.558 -9.603 7.984 1.00 90.06 257 PRO A N 1
ATOM 2190 C CA . PRO A 1 257 ? -16.013 -9.129 6.720 1.00 90.06 257 PRO A CA 1
ATOM 2191 C C . PRO A 1 257 ? -15.333 -7.766 6.891 1.00 90.06 257 PRO A C 1
ATOM 2193 O O . PRO A 1 257 ? -15.896 -6.863 7.513 1.00 90.06 257 PRO A O 1
ATOM 2196 N N . ALA A 1 258 ? -14.131 -7.622 6.334 1.00 88.62 258 ALA A N 1
ATOM 2197 C CA . ALA A 1 258 ? -13.393 -6.368 6.382 1.00 88.62 258 ALA A CA 1
ATOM 2198 C C . ALA A 1 258 ? -14.092 -5.279 5.551 1.00 88.62 258 ALA A C 1
ATOM 2200 O O . ALA A 1 258 ? -14.623 -5.546 4.469 1.00 88.62 258 ALA A O 1
ATOM 2201 N N . TYR A 1 259 ? -14.045 -4.040 6.041 1.00 89.31 259 TYR A N 1
ATOM 2202 C CA . TYR A 1 259 ? -14.454 -2.858 5.289 1.00 89.31 259 TYR A CA 1
ATOM 2203 C C . TYR A 1 259 ? -13.213 -2.071 4.871 1.00 89.31 259 TYR A C 1
ATOM 2205 O O . TYR A 1 259 ? -12.360 -1.774 5.701 1.00 89.31 259 TYR A O 1
ATOM 2213 N N . LEU A 1 260 ? -13.128 -1.744 3.585 1.00 87.88 260 LEU A N 1
ATOM 2214 C CA . LEU A 1 260 ? -12.003 -1.037 2.979 1.00 87.88 260 LEU A CA 1
ATOM 2215 C C . LEU A 1 260 ? -12.164 0.485 3.157 1.00 87.88 260 LEU A C 1
ATOM 2217 O O . LEU A 1 260 ? -13.088 1.056 2.560 1.00 87.88 260 LEU A O 1
ATOM 2221 N N . PRO A 1 261 ? -11.316 1.161 3.962 1.00 90.12 261 PRO A N 1
ATOM 2222 C CA . PRO A 1 261 ? -11.512 2.574 4.278 1.00 90.12 261 PRO A CA 1
ATOM 2223 C C . PRO A 1 261 ? -11.467 3.519 3.077 1.00 90.12 261 PRO A C 1
ATOM 2225 O O . PRO A 1 261 ? -12.154 4.537 3.051 1.00 90.12 261 PRO A O 1
ATOM 2228 N N . GLU A 1 262 ? -10.739 3.145 2.031 1.00 86.50 262 GLU A N 1
ATOM 2229 C CA . GLU A 1 262 ? -10.627 3.869 0.768 1.00 86.50 262 GLU A CA 1
ATOM 2230 C C . GLU A 1 262 ? -11.898 3.840 -0.098 1.00 86.50 262 GLU A C 1
ATOM 2232 O O . GLU A 1 262 ? -11.954 4.528 -1.128 1.00 86.50 262 GLU A O 1
ATOM 2237 N N . LYS A 1 263 ? -12.904 3.030 0.277 1.00 85.62 263 LYS A N 1
ATOM 2238 C CA . LYS A 1 263 ? -14.239 3.046 -0.342 1.00 85.62 263 LYS A CA 1
ATOM 2239 C C . LYS A 1 263 ? -15.113 4.174 0.202 1.00 85.62 263 LYS A C 1
ATOM 2241 O O . LYS A 1 263 ? -15.813 4.802 -0.579 1.00 85.62 263 LYS A O 1
ATOM 2246 N N . SER A 1 264 ? -15.097 4.392 1.516 1.00 88.69 264 SER A N 1
ATOM 2247 C CA . SER A 1 264 ? -15.722 5.552 2.163 1.00 88.69 264 SER A CA 1
ATOM 2248 C C . SER A 1 264 ? -15.189 5.681 3.585 1.00 88.69 264 SER A C 1
ATOM 2250 O O . SER A 1 264 ? -15.442 4.832 4.453 1.00 88.69 264 SER A O 1
ATOM 2252 N N . THR A 1 265 ? -14.473 6.775 3.828 1.00 90.94 265 THR A N 1
ATOM 2253 C CA . THR A 1 265 ? -13.947 7.107 5.151 1.00 90.94 265 THR A CA 1
ATOM 2254 C C . THR A 1 265 ? -15.087 7.292 6.141 1.00 90.94 265 THR A C 1
ATOM 2256 O O . THR A 1 265 ? -15.010 6.761 7.244 1.00 90.94 265 THR A O 1
ATOM 2259 N N . ILE A 1 266 ? -16.193 7.932 5.742 1.00 91.56 266 ILE A N 1
ATOM 2260 C CA . ILE A 1 266 ? -17.337 8.137 6.638 1.00 91.56 266 ILE A CA 1
ATOM 2261 C C . ILE A 1 266 ? -17.954 6.822 7.084 1.00 91.56 266 ILE A C 1
ATOM 2263 O O . ILE A 1 266 ? -18.141 6.624 8.281 1.00 91.56 266 ILE A O 1
ATOM 2267 N N . ASN A 1 267 ? -18.215 5.892 6.168 1.00 92.06 267 ASN A N 1
ATOM 2268 C CA . ASN A 1 267 ? -18.767 4.594 6.555 1.00 92.06 267 ASN A CA 1
ATOM 2269 C C . ASN A 1 267 ? -17.820 3.820 7.483 1.00 92.06 267 ASN A C 1
ATOM 2271 O O . ASN A 1 267 ? -18.289 3.148 8.399 1.00 92.06 267 ASN A O 1
ATOM 2275 N N . SER A 1 268 ? -16.505 3.968 7.298 1.00 93.25 268 SER A N 1
ATOM 2276 C CA . SER A 1 268 ? -15.501 3.378 8.193 1.00 93.25 268 SER A CA 1
ATOM 2277 C C . SER A 1 268 ? -15.574 3.980 9.592 1.00 93.25 268 SER A C 1
ATOM 2279 O O . SER A 1 268 ? -15.649 3.241 10.569 1.00 93.25 268 SER A O 1
ATOM 2281 N N . VAL A 1 269 ? -15.631 5.313 9.697 1.00 94.94 269 VAL A N 1
ATOM 2282 C CA . VAL A 1 269 ? -15.783 6.010 10.982 1.00 94.94 269 VAL A CA 1
ATOM 2283 C C . VAL A 1 269 ? -17.067 5.577 11.681 1.00 94.94 269 VAL A C 1
ATOM 2285 O O . VAL A 1 269 ? -17.030 5.227 12.858 1.00 94.94 269 VAL A O 1
ATOM 2288 N N . LYS A 1 270 ? -18.191 5.523 10.958 1.00 94.62 270 LYS A N 1
ATOM 2289 C CA . LYS A 1 270 ? -19.471 5.068 11.515 1.00 94.62 270 LYS A CA 1
ATOM 2290 C C . LYS A 1 270 ? -19.392 3.638 12.040 1.00 94.62 270 LYS A C 1
ATOM 2292 O O . LYS A 1 270 ? -19.869 3.371 13.139 1.00 94.62 270 LYS A O 1
ATOM 2297 N N . LEU A 1 271 ? -18.780 2.734 11.272 1.00 94.50 271 LEU A N 1
ATOM 2298 C CA . LEU A 1 271 ? -18.606 1.337 11.664 1.00 94.50 271 LEU A CA 1
ATOM 2299 C C . LEU A 1 271 ? -17.769 1.217 12.941 1.00 94.50 271 LEU A C 1
ATOM 2301 O O . LEU A 1 271 ? -18.182 0.520 13.865 1.00 94.50 271 LEU A O 1
ATOM 2305 N N . ILE A 1 272 ? -16.638 1.925 13.011 1.00 95.56 272 ILE A N 1
ATOM 2306 C CA . ILE A 1 272 ? -15.752 1.907 14.180 1.00 95.56 272 ILE A CA 1
ATOM 2307 C C . ILE A 1 272 ? -16.478 2.484 15.400 1.00 95.56 272 ILE A C 1
ATOM 2309 O O . ILE A 1 272 ? -16.523 1.830 16.436 1.00 95.56 272 ILE A O 1
ATOM 2313 N N . LEU A 1 273 ? -17.129 3.648 15.273 1.00 97.44 273 LEU A N 1
ATOM 2314 C CA . LEU A 1 273 ? -17.898 4.256 16.364 1.00 97.44 273 LEU A CA 1
ATOM 2315 C C . LEU A 1 273 ? -19.023 3.340 16.858 1.00 97.44 273 LEU A C 1
ATOM 2317 O O . LEU A 1 273 ? -19.190 3.187 18.065 1.00 97.44 273 LEU A O 1
ATOM 2321 N N . SER A 1 274 ? -19.768 2.700 15.953 1.00 96.62 274 SER A N 1
ATOM 2322 C CA . SER A 1 274 ? -20.813 1.739 16.318 1.00 96.62 274 SER A CA 1
ATOM 2323 C C . SER A 1 274 ? -20.252 0.497 17.011 1.00 96.62 274 SER A C 1
ATOM 2325 O O . SER A 1 274 ? -20.850 0.013 17.972 1.00 96.62 274 SER A O 1
ATOM 2327 N N . ASP A 1 275 ? -19.114 -0.033 16.562 1.00 95.06 275 ASP A N 1
ATOM 2328 C CA . ASP A 1 275 ? -18.478 -1.181 17.209 1.00 95.06 275 ASP A CA 1
ATOM 2329 C C . ASP A 1 275 ? -17.935 -0.814 18.602 1.00 95.06 275 ASP A C 1
ATOM 2331 O O . ASP A 1 275 ? -18.186 -1.556 19.559 1.00 95.06 275 ASP A O 1
ATOM 2335 N N . THR A 1 276 ? -17.305 0.357 18.757 1.00 96.62 276 THR A N 1
ATOM 2336 C CA . THR A 1 276 ? -16.865 0.892 20.057 1.00 96.62 276 THR A CA 1
ATOM 2337 C C . THR A 1 276 ? -18.050 1.131 20.991 1.00 96.62 276 THR A C 1
ATOM 2339 O O . THR A 1 276 ? -18.014 0.717 22.148 1.00 96.62 276 THR A O 1
ATOM 2342 N N . GLU A 1 277 ? -19.136 1.734 20.502 1.00 97.56 277 GLU A N 1
ATOM 2343 C CA . GLU A 1 277 ? -20.371 1.937 21.265 1.00 97.56 277 GLU A CA 1
ATOM 2344 C C . GLU A 1 277 ? -20.943 0.606 21.771 1.00 97.56 277 GLU A C 1
ATOM 2346 O O . GLU A 1 277 ? -21.238 0.452 22.958 1.00 97.56 277 GLU A O 1
ATOM 2351 N N . ASN A 1 278 ? -21.087 -0.374 20.876 1.00 96.38 278 ASN A N 1
ATOM 2352 C CA . ASN A 1 278 ? -21.638 -1.685 21.205 1.00 96.38 278 ASN A CA 1
ATOM 2353 C C . ASN A 1 278 ? -20.788 -2.420 22.244 1.00 96.38 278 ASN A C 1
ATOM 2355 O O . ASN A 1 278 ? -21.337 -3.068 23.139 1.00 96.38 278 ASN A O 1
ATOM 2359 N N . TRP A 1 279 ? -19.463 -2.327 22.141 1.00 95.19 279 TRP A N 1
ATOM 2360 C CA . TRP A 1 279 ? -18.554 -2.883 23.136 1.00 95.19 279 TRP A CA 1
ATOM 2361 C C . TRP A 1 279 ? -18.682 -2.165 24.486 1.00 95.19 279 TRP A C 1
ATOM 2363 O O . TRP A 1 279 ? -18.917 -2.828 25.499 1.00 95.19 279 TRP A O 1
ATOM 2373 N N . LEU A 1 280 ? -18.671 -0.828 24.501 1.00 95.19 280 LEU A N 1
ATOM 2374 C CA . LEU A 1 280 ? -18.857 -0.024 25.714 1.00 95.19 280 LEU A CA 1
ATOM 2375 C C . LEU A 1 280 ? -20.180 -0.343 26.433 1.00 95.19 280 LEU A C 1
ATOM 2377 O O . LEU A 1 280 ? -20.216 -0.470 27.656 1.00 95.19 280 LEU A O 1
ATOM 2381 N N . ARG A 1 281 ? -21.271 -0.542 25.683 1.00 95.31 281 ARG A N 1
ATOM 2382 C CA . ARG A 1 281 ? -22.578 -0.949 26.233 1.00 95.31 281 ARG A CA 1
ATOM 2383 C C . ARG A 1 281 ? -22.584 -2.356 26.824 1.00 95.31 281 ARG A C 1
ATOM 2385 O O . ARG A 1 281 ? -23.422 -2.648 27.677 1.00 95.31 281 ARG A O 1
ATOM 2392 N N . LYS A 1 282 ? -21.727 -3.255 26.334 1.00 93.31 282 LYS A N 1
ATOM 2393 C CA . LYS A 1 282 ? -21.588 -4.610 26.886 1.00 93.31 282 LYS A CA 1
ATOM 2394 C C . LYS A 1 282 ? -20.811 -4.564 28.192 1.00 93.31 282 LYS A C 1
ATOM 2396 O O . LYS A 1 282 ? -21.304 -5.086 29.186 1.00 93.31 282 LYS A O 1
ATOM 2401 N N . ILE A 1 283 ? -19.659 -3.893 28.208 1.00 90.50 283 ILE A N 1
ATOM 2402 C CA . ILE A 1 283 ? -18.845 -3.789 29.426 1.00 90.50 283 ILE A CA 1
ATOM 2403 C C . ILE A 1 283 ? -19.582 -3.014 30.520 1.00 90.50 283 ILE A C 1
ATOM 2405 O O . ILE A 1 283 ? -19.518 -3.403 31.677 1.00 90.50 283 ILE A O 1
ATOM 2409 N N . SER A 1 284 ? -20.382 -1.998 30.171 1.00 87.25 284 SER A N 1
ATOM 2410 C CA . SER A 1 284 ? -21.140 -1.208 31.150 1.00 87.25 284 SER A CA 1
ATOM 2411 C C . SER A 1 284 ? -22.203 -2.005 31.915 1.00 87.25 284 SER A C 1
ATOM 2413 O O . SER A 1 284 ? -22.805 -1.467 32.836 1.00 87.25 284 SER A O 1
ATOM 2415 N N . LYS A 1 285 ? -22.490 -3.249 31.510 1.00 88.00 285 LYS A N 1
ATOM 2416 C CA . LYS A 1 285 ? -23.412 -4.156 32.211 1.00 88.00 285 LYS A CA 1
ATOM 2417 C C . LYS A 1 285 ? -22.713 -5.045 33.240 1.00 88.00 285 LYS A C 1
ATOM 2419 O O . LYS A 1 285 ? -23.394 -5.781 33.943 1.00 88.00 285 LYS A O 1
ATOM 2424 N N . LEU A 1 286 ? -21.383 -5.024 33.296 1.00 86.81 286 LEU A N 1
ATOM 2425 C CA . LEU A 1 286 ? -20.625 -5.799 34.268 1.00 86.81 286 LEU A CA 1
ATOM 2426 C C . LEU A 1 286 ? -20.789 -5.164 35.650 1.00 86.81 286 LEU A C 1
ATOM 2428 O O . LEU A 1 286 ? -20.454 -3.997 35.842 1.00 86.81 286 LEU A O 1
ATOM 2432 N N . GLU A 1 287 ? -21.280 -5.943 36.612 1.00 75.81 287 GLU A N 1
ATOM 2433 C CA . GLU A 1 287 ? -21.551 -5.478 37.982 1.00 75.81 287 GLU A CA 1
ATOM 2434 C C . GLU A 1 287 ? -20.292 -4.959 38.694 1.00 75.81 287 GLU A C 1
ATOM 2436 O O . GLU A 1 287 ? -20.372 -4.082 39.549 1.00 75.81 287 GLU A O 1
ATOM 2441 N N . SER A 1 288 ? -19.117 -5.461 38.310 1.00 77.75 288 SER A N 1
ATOM 2442 C CA . SER A 1 288 ? -17.824 -5.098 38.891 1.00 77.75 288 SER A CA 1
ATOM 2443 C C . SER A 1 288 ? -17.204 -3.819 38.315 1.00 77.75 288 SER A C 1
ATOM 2445 O O . SER A 1 288 ? -16.090 -3.464 38.701 1.00 77.75 288 SER A O 1
ATOM 2447 N N . LEU A 1 289 ? -17.848 -3.154 37.349 1.00 81.00 289 LEU A N 1
ATOM 2448 C CA . LEU A 1 289 ? -17.235 -2.043 36.624 1.00 81.00 289 LEU A CA 1
ATOM 2449 C C . LEU A 1 289 ? -17.427 -0.696 37.340 1.00 81.00 289 LEU A C 1
ATOM 2451 O O . LEU A 1 289 ? -18.544 -0.198 37.478 1.00 81.00 289 LEU A O 1
ATOM 2455 N N . SER A 1 290 ? -16.321 -0.056 37.723 1.00 81.88 290 SER A N 1
ATOM 2456 C CA . SER A 1 290 ? -16.300 1.333 38.197 1.00 81.88 290 SER A CA 1
ATOM 2457 C C . SER A 1 290 ? -16.380 2.342 37.038 1.00 81.88 290 SER A C 1
ATOM 2459 O O . SER A 1 290 ? -16.180 2.006 35.870 1.00 81.88 290 SER A O 1
ATOM 2461 N N . GLY A 1 291 ? -16.695 3.606 37.335 1.00 83.38 291 GLY A N 1
ATOM 2462 C CA . GLY A 1 291 ? -16.709 4.668 36.321 1.00 83.38 291 GLY A CA 1
ATOM 2463 C C . GLY A 1 291 ? -17.888 4.626 35.342 1.00 83.38 291 GLY A C 1
ATOM 2464 O O . GLY A 1 291 ? -17.814 5.230 34.270 1.00 83.38 291 GLY A O 1
ATOM 2465 N N . PHE A 1 292 ? -18.992 3.953 35.689 1.00 86.44 292 PHE A N 1
ATOM 2466 C CA . PHE A 1 292 ? -20.173 3.814 34.824 1.00 86.44 292 PHE A CA 1
ATOM 2467 C C . PHE A 1 292 ? -20.705 5.157 34.294 1.00 86.44 292 PHE A C 1
ATOM 2469 O O . PHE A 1 292 ? -21.032 5.270 33.112 1.00 86.44 292 PHE A O 1
ATOM 2476 N N . GLY A 1 293 ? -20.750 6.198 35.136 1.00 88.12 293 GLY A N 1
ATOM 2477 C CA . GLY A 1 293 ? -21.181 7.540 34.729 1.00 88.12 293 GLY A CA 1
ATOM 2478 C C . GLY A 1 293 ? -20.309 8.121 33.612 1.00 88.12 293 GLY A C 1
ATOM 2479 O O . GLY A 1 293 ? -20.821 8.641 32.617 1.00 88.12 293 GLY A O 1
ATOM 2480 N N . LYS A 1 294 ? -18.986 7.962 33.722 1.00 91.06 294 LYS A N 1
ATOM 2481 C CA . LYS A 1 294 ? -18.024 8.380 32.693 1.00 91.06 294 LYS A CA 1
ATOM 2482 C C . LYS A 1 294 ? -18.175 7.576 31.405 1.00 91.06 294 LYS A C 1
ATOM 2484 O O . LYS A 1 294 ? -18.230 8.174 30.334 1.00 91.06 294 LYS A O 1
ATOM 2489 N N . ILE A 1 295 ? -18.321 6.254 31.500 1.00 92.38 295 ILE A N 1
ATOM 2490 C CA . ILE A 1 295 ? -18.545 5.385 30.335 1.00 92.38 295 ILE A CA 1
ATOM 2491 C C . ILE A 1 295 ? -19.840 5.766 29.612 1.00 92.38 295 ILE A C 1
ATOM 2493 O O . ILE A 1 295 ? -19.846 5.912 28.391 1.00 92.38 295 ILE A O 1
ATOM 2497 N N . LYS A 1 296 ? -20.925 6.026 30.350 1.00 92.38 296 LYS A N 1
ATOM 2498 C CA . LYS A 1 296 ? -22.196 6.492 29.778 1.00 92.38 296 LYS A CA 1
ATOM 2499 C C . LYS A 1 296 ? -22.037 7.818 29.025 1.00 92.38 296 LYS A C 1
ATOM 2501 O O . LYS A 1 296 ? -22.620 7.981 27.956 1.00 92.38 296 LYS A O 1
ATOM 2506 N N . ASN A 1 297 ? -21.223 8.738 29.541 1.00 93.75 297 ASN A N 1
ATOM 2507 C CA . ASN A 1 297 ? -20.917 9.997 28.859 1.00 93.75 297 ASN A CA 1
ATOM 2508 C C . ASN A 1 297 ? -20.072 9.794 27.591 1.00 93.75 297 ASN A C 1
ATOM 2510 O O . ASN A 1 297 ? -20.322 10.469 26.594 1.00 93.75 297 ASN A O 1
ATOM 2514 N N . ILE A 1 298 ? -19.108 8.864 27.599 1.00 95.56 298 ILE A N 1
ATOM 2515 C CA . ILE A 1 298 ? -18.339 8.491 26.398 1.00 95.56 298 ILE A CA 1
ATOM 2516 C C . ILE A 1 298 ? -19.285 7.925 25.333 1.00 95.56 298 ILE A C 1
ATOM 2518 O O . ILE A 1 298 ? -19.287 8.414 24.205 1.00 95.56 298 ILE A O 1
ATOM 2522 N N . ILE A 1 299 ? -20.148 6.971 25.707 1.00 97.19 299 ILE A N 1
ATOM 2523 C CA . ILE A 1 299 ? -21.176 6.398 24.823 1.00 97.19 299 ILE A CA 1
ATOM 2524 C C . ILE A 1 299 ? -22.054 7.506 24.235 1.00 97.19 299 ILE A C 1
ATOM 2526 O O . ILE A 1 299 ? -22.267 7.538 23.027 1.00 97.19 299 ILE A O 1
ATOM 2530 N N . TYR A 1 300 ? -22.545 8.433 25.065 1.00 97.38 300 TYR A N 1
ATOM 2531 C CA . TYR A 1 300 ? -23.372 9.545 24.595 1.00 97.38 300 TYR A CA 1
ATOM 2532 C C . TYR A 1 300 ? -22.653 10.378 23.528 1.00 97.38 300 TYR A C 1
ATOM 2534 O O . TYR A 1 300 ? -23.229 10.644 22.477 1.00 97.38 300 TYR A O 1
ATOM 2542 N N . LYS A 1 301 ? -21.387 10.747 23.760 1.00 97.88 301 LYS A N 1
ATOM 2543 C CA . LYS A 1 301 ? -20.607 11.522 22.787 1.00 97.88 301 LYS A CA 1
ATOM 2544 C C . LYS A 1 301 ? -20.386 10.753 21.480 1.00 97.88 301 LYS A C 1
ATOM 2546 O O . LYS A 1 301 ? -20.593 11.326 20.419 1.00 97.88 301 LYS A O 1
ATOM 2551 N N . ILE A 1 302 ? -20.051 9.462 21.556 1.00 98.19 302 ILE A N 1
ATOM 2552 C CA . ILE A 1 302 ? -19.910 8.586 20.380 1.00 98.19 302 ILE A CA 1
ATOM 2553 C C . ILE A 1 302 ? -21.211 8.544 19.568 1.00 98.19 302 ILE A C 1
ATOM 2555 O O . ILE A 1 302 ? -21.179 8.725 18.352 1.00 98.19 302 ILE A O 1
ATOM 2559 N N . VAL A 1 303 ? -22.358 8.354 20.228 1.00 97.88 303 VAL A N 1
ATOM 2560 C CA . VAL A 1 303 ? -23.675 8.309 19.573 1.00 97.88 303 VAL A CA 1
ATOM 2561 C C . VAL A 1 303 ? -24.008 9.636 18.897 1.00 97.88 303 VAL A C 1
ATOM 2563 O O . VAL A 1 303 ? -24.502 9.627 17.770 1.00 97.88 303 VAL A O 1
ATOM 2566 N N . GLN A 1 304 ? -23.744 10.766 19.562 1.00 96.75 304 GLN A N 1
ATOM 2567 C CA . GLN A 1 304 ? -23.983 12.097 18.996 1.00 96.75 304 GLN A CA 1
ATOM 2568 C C . GLN A 1 304 ? -23.153 12.313 17.726 1.00 96.75 304 GLN A C 1
ATOM 2570 O O . GLN A 1 304 ? -23.732 12.585 16.675 1.00 96.75 304 GLN A O 1
ATOM 2575 N N . THR A 1 305 ? -21.836 12.082 17.791 1.00 96.12 305 THR A N 1
ATOM 2576 C CA . THR A 1 305 ? -20.944 12.178 16.625 1.00 96.12 305 THR A CA 1
ATOM 2577 C C . THR A 1 305 ? -21.393 11.246 15.500 1.00 96.12 305 THR A C 1
ATOM 2579 O O . THR A 1 305 ? -21.566 11.680 14.367 1.00 96.12 305 THR A O 1
ATOM 2582 N N . ASN A 1 306 ? -21.673 9.971 15.793 1.00 95.31 306 ASN A N 1
ATOM 2583 C CA . ASN A 1 306 ? -22.072 8.997 14.772 1.00 95.31 306 ASN A CA 1
ATOM 2584 C C . ASN A 1 306 ? -23.424 9.336 14.107 1.00 95.31 306 ASN A C 1
ATOM 2586 O O . ASN A 1 306 ? -23.606 9.122 12.907 1.00 95.31 306 ASN A O 1
ATOM 2590 N N . SER A 1 307 ? -24.373 9.886 14.873 1.00 91.75 307 SER A N 1
ATOM 2591 C CA . SER A 1 307 ? -25.694 10.291 14.366 1.00 91.75 307 SER A CA 1
ATOM 2592 C C . SER A 1 307 ? -25.622 11.525 13.463 1.00 91.75 307 SER A C 1
ATOM 2594 O O . SER A 1 307 ? -26.423 11.637 12.536 1.00 91.75 307 SER A O 1
ATOM 2596 N N . GLY A 1 308 ? -24.650 12.415 13.694 1.00 88.62 308 GLY A N 1
ATOM 2597 C CA . GLY A 1 308 ? -24.373 13.566 12.828 1.00 88.62 308 GLY A CA 1
ATOM 2598 C C . GLY A 1 308 ? -23.741 13.197 11.478 1.00 88.62 308 GLY A C 1
ATOM 2599 O O . GLY A 1 308 ? -23.751 14.001 10.547 1.00 88.62 308 GLY A O 1
ATOM 2600 N N . LEU A 1 309 ? -23.219 11.974 11.326 1.00 88.44 309 LEU A N 1
ATOM 2601 C CA . LEU A 1 309 ? -22.603 11.514 10.080 1.00 88.44 309 LEU A CA 1
ATOM 2602 C C . LEU A 1 309 ? -23.656 11.012 9.079 1.00 88.44 309 LEU A C 1
ATOM 2604 O O . LEU A 1 309 ? -24.219 9.919 9.224 1.00 88.44 309 LEU A O 1
ATOM 2608 N N . HIS A 1 310 ? -23.877 11.772 8.004 1.00 78.31 310 HIS A N 1
ATOM 2609 C CA . HIS A 1 310 ? -24.809 11.416 6.930 1.00 78.31 310 HIS A CA 1
ATOM 2610 C C . HIS A 1 310 ? -24.110 10.662 5.776 1.00 78.31 310 HIS A C 1
ATOM 2612 O O . HIS A 1 310 ? -23.258 11.236 5.101 1.00 78.31 310 HIS A O 1
ATOM 2618 N N . PRO A 1 311 ? -24.489 9.400 5.482 1.00 62.66 311 PRO A N 1
ATOM 2619 C CA . PRO A 1 311 ? -23.801 8.569 4.484 1.00 62.66 311 PRO A CA 1
ATOM 2620 C C . PRO A 1 311 ? -24.066 8.975 3.020 1.00 62.66 311 PRO A C 1
ATOM 2622 O O . PRO A 1 311 ? -23.312 8.589 2.132 1.00 62.66 311 PRO A O 1
ATOM 2625 N N . ASN A 1 312 ? -25.113 9.765 2.742 1.00 57.09 312 ASN A N 1
ATOM 2626 C CA . ASN A 1 312 ? -25.590 10.002 1.370 1.00 57.09 312 ASN A CA 1
ATOM 2627 C C . ASN A 1 312 ? -24.939 11.197 0.644 1.00 57.09 312 ASN A C 1
ATOM 2629 O O . ASN A 1 312 ? -25.198 11.390 -0.542 1.00 57.09 312 ASN A O 1
ATOM 2633 N N . ASN A 1 313 ? -24.060 11.965 1.296 1.00 52.34 313 ASN A N 1
ATOM 2634 C CA . ASN A 1 313 ? -23.406 13.135 0.691 1.00 52.34 313 ASN A CA 1
ATOM 2635 C C . ASN A 1 313 ? -21.995 12.841 0.144 1.00 52.34 313 ASN A C 1
ATOM 2637 O O . ASN A 1 313 ? -21.094 13.646 0.327 1.00 52.34 313 ASN A O 1
ATOM 2641 N N . LYS A 1 314 ? -21.778 11.708 -0.547 1.00 56.00 314 LYS A N 1
ATOM 2642 C CA . LYS A 1 314 ? -20.525 11.411 -1.293 1.00 56.00 314 LYS A CA 1
ATOM 2643 C C . LYS A 1 314 ? -19.222 11.726 -0.519 1.00 56.00 314 LYS A C 1
ATOM 2645 O O . LYS A 1 314 ? -18.353 12.424 -1.039 1.00 56.00 314 LYS A O 1
ATOM 2650 N N . ASP A 1 315 ? -19.103 11.278 0.732 1.00 62.31 315 ASP A N 1
ATOM 2651 C CA . ASP A 1 315 ? -17.947 11.572 1.603 1.00 62.31 315 ASP A CA 1
ATOM 2652 C C . ASP A 1 315 ? -17.638 13.077 1.801 1.00 62.31 315 ASP A C 1
ATOM 2654 O O . ASP A 1 315 ? -16.508 13.450 2.133 1.00 62.31 315 ASP A O 1
ATOM 2658 N N . GLN A 1 316 ? -18.622 13.964 1.619 1.00 71.44 316 GLN A N 1
ATOM 2659 C CA . GLN A 1 316 ? -18.539 15.356 2.054 1.00 71.44 316 GLN A CA 1
ATOM 2660 C C . GLN A 1 316 ? -18.894 15.428 3.535 1.00 71.44 316 GLN A C 1
ATOM 2662 O O . GLN A 1 316 ? -20.056 15.350 3.930 1.00 71.44 316 GLN A O 1
ATOM 2667 N N . TYR A 1 317 ? -17.861 15.578 4.350 1.00 83.88 317 TYR A N 1
ATOM 2668 C CA . TYR A 1 317 ? -17.962 15.878 5.767 1.00 83.88 317 TYR A CA 1
ATOM 2669 C C . TYR A 1 317 ? -17.003 17.013 6.099 1.00 83.88 317 TYR A C 1
ATOM 2671 O O . TYR A 1 317 ? -16.001 17.230 5.410 1.00 83.88 317 TYR A O 1
ATOM 2679 N N . ASN A 1 318 ? -17.309 17.741 7.164 1.00 89.06 318 ASN A N 1
ATOM 2680 C CA . ASN A 1 318 ? -16.410 18.755 7.675 1.00 89.06 318 ASN A CA 1
ATOM 2681 C C . ASN A 1 318 ? -15.264 18.067 8.429 1.00 89.06 318 ASN A C 1
ATOM 2683 O O . ASN A 1 318 ? -15.424 17.628 9.567 1.00 89.06 318 ASN A O 1
ATOM 2687 N N . VAL A 1 319 ? -14.108 17.954 7.769 1.00 91.38 319 VAL A N 1
ATOM 2688 C CA . VAL A 1 319 ? -12.909 17.302 8.316 1.00 91.38 319 VAL A CA 1
ATOM 2689 C C . VAL A 1 319 ? -12.521 17.893 9.671 1.00 91.38 319 VAL A C 1
ATOM 2691 O O . VAL A 1 319 ? -12.248 17.148 10.609 1.00 91.38 319 VAL A O 1
ATOM 2694 N N . ASN A 1 320 ? -12.515 19.222 9.791 1.00 93.00 320 ASN A N 1
ATOM 2695 C CA . ASN A 1 320 ? -12.069 19.907 11.005 1.00 93.00 320 ASN A CA 1
ATOM 2696 C C . ASN A 1 320 ? -13.027 19.676 12.175 1.00 93.00 320 ASN A C 1
ATOM 2698 O O . ASN A 1 320 ? -12.587 19.461 13.303 1.00 93.00 320 ASN A O 1
ATOM 2702 N N . GLU A 1 321 ? -14.328 19.693 11.900 1.00 93.88 321 GLU A N 1
ATOM 2703 C CA . GLU A 1 321 ? -15.367 19.421 12.892 1.00 93.88 321 GLU A CA 1
ATOM 2704 C C . GLU A 1 321 ? -15.306 17.972 13.375 1.00 93.88 321 GLU A C 1
ATOM 2706 O O . GLU A 1 321 ? -15.175 17.743 14.575 1.00 93.88 321 GLU A O 1
ATOM 2711 N N . LEU A 1 322 ? -15.256 16.998 12.460 1.00 95.12 322 LEU A N 1
ATOM 2712 C CA . LEU A 1 322 ? -15.175 15.587 12.834 1.00 95.12 322 LEU A CA 1
ATOM 2713 C C . LEU A 1 322 ? -13.877 15.266 13.593 1.00 95.12 322 LEU A C 1
ATOM 2715 O O . LEU A 1 322 ? -13.920 14.603 14.628 1.00 95.12 322 LEU A O 1
ATOM 2719 N N . LYS A 1 323 ? -12.718 15.776 13.143 1.00 96.38 323 LYS A N 1
ATOM 2720 C CA . LYS A 1 323 ? -11.451 15.622 13.884 1.00 96.38 323 LYS A CA 1
ATOM 2721 C C . LYS A 1 323 ? -11.558 16.191 15.296 1.00 96.38 323 LYS A C 1
ATOM 2723 O O . LYS A 1 323 ? -11.056 15.573 16.238 1.00 96.38 323 LYS A O 1
ATOM 2728 N N . LYS A 1 324 ? -12.193 17.357 15.451 1.00 97.19 324 LYS A N 1
ATOM 2729 C CA . LYS A 1 324 ? -12.395 17.994 16.754 1.00 97.19 324 LYS A CA 1
ATOM 2730 C C . LYS A 1 324 ? -13.279 17.134 17.653 1.00 97.19 324 LYS A C 1
ATOM 2732 O O . LYS A 1 324 ? -12.876 16.861 18.777 1.00 97.19 324 LYS A O 1
ATOM 2737 N N . GLU A 1 325 ? -14.420 16.661 17.161 1.00 97.62 325 GLU A N 1
ATOM 2738 C CA . GLU A 1 325 ? -15.330 15.812 17.935 1.00 97.62 325 GLU A CA 1
ATOM 2739 C C . GLU A 1 325 ? -14.652 14.531 18.432 1.00 97.62 325 GLU A C 1
ATOM 2741 O O . GLU A 1 325 ? -14.687 14.233 19.627 1.00 97.62 325 GLU A O 1
ATOM 2746 N N . ILE A 1 326 ? -13.958 13.812 17.544 1.00 98.25 326 ILE A N 1
ATOM 2747 C CA . ILE A 1 326 ? -13.225 12.591 17.906 1.00 98.25 326 ILE A CA 1
ATOM 2748 C C . ILE A 1 326 ? -12.109 12.903 18.915 1.00 98.25 326 ILE A C 1
ATOM 2750 O O . ILE A 1 326 ? -11.954 12.198 19.916 1.00 98.25 326 ILE A O 1
ATOM 2754 N N . SER A 1 327 ? -11.377 14.004 18.714 1.00 98.19 327 SER A N 1
ATOM 2755 C CA . SER A 1 327 ? -10.343 14.463 19.651 1.00 98.19 327 SER A CA 1
ATOM 2756 C C . SER A 1 327 ? -10.914 14.824 21.024 1.00 98.19 327 SER A C 1
ATOM 2758 O O . SER A 1 327 ? -10.275 14.565 22.044 1.00 98.19 327 SER A O 1
ATOM 2760 N N . ASP A 1 328 ? -12.110 15.408 21.079 1.00 98.00 328 ASP A N 1
ATOM 2761 C CA . ASP A 1 328 ? -12.775 15.775 22.328 1.00 98.00 328 ASP A CA 1
ATOM 2762 C C . ASP A 1 328 ? -13.264 14.531 23.089 1.00 98.00 328 ASP A C 1
ATOM 2764 O O . ASP A 1 328 ? -13.157 14.487 24.318 1.00 98.00 328 ASP A O 1
ATOM 2768 N N . ILE A 1 329 ? -13.723 13.485 22.387 1.00 97.56 329 ILE A N 1
ATOM 2769 C CA . ILE A 1 329 ? -14.024 12.173 22.992 1.00 97.56 329 ILE A CA 1
ATOM 2770 C C . ILE A 1 329 ? -12.750 11.554 23.576 1.00 97.56 329 ILE A C 1
ATOM 2772 O O . ILE A 1 329 ? -12.754 11.107 24.729 1.00 97.56 329 ILE A O 1
ATOM 2776 N N . LYS A 1 330 ? -11.644 11.570 22.821 1.00 96.62 330 LYS A N 1
ATOM 2777 C CA . LYS A 1 330 ? -10.346 11.057 23.280 1.00 96.62 330 LYS A CA 1
ATOM 2778 C C . LYS A 1 330 ? -9.861 11.792 24.533 1.00 96.62 330 LYS A C 1
ATOM 2780 O O . LYS A 1 330 ? -9.573 11.150 25.541 1.00 96.62 330 LYS A O 1
ATOM 2785 N N . LYS A 1 331 ? -9.838 13.130 24.517 1.00 95.50 331 LYS A N 1
ATOM 2786 C CA . LYS A 1 331 ? -9.437 13.955 25.674 1.00 95.50 331 LYS A CA 1
ATOM 2787 C C . LYS A 1 331 ? -10.321 13.701 26.893 1.00 95.50 331 LYS A C 1
ATOM 2789 O O . LYS A 1 331 ? -9.812 13.576 28.006 1.00 95.50 331 LYS A O 1
ATOM 2794 N N . TYR A 1 332 ? -11.638 13.594 26.691 1.00 94.38 332 TYR A N 1
ATOM 2795 C CA . TYR A 1 332 ? -12.562 13.261 27.772 1.00 94.38 332 TYR A CA 1
ATOM 2796 C C . TYR A 1 332 ? -12.215 11.904 28.389 1.00 94.38 332 TYR A C 1
ATOM 2798 O O . TYR A 1 332 ? -12.068 11.821 29.606 1.00 94.38 332 TYR A O 1
ATOM 2806 N N . THR A 1 333 ? -12.006 10.881 27.557 1.00 93.06 333 THR A N 1
ATOM 2807 C CA . THR A 1 333 ? -11.623 9.526 27.983 1.00 93.06 333 THR A CA 1
ATOM 2808 C C . THR A 1 333 ? -10.325 9.540 28.789 1.00 93.06 333 THR A C 1
ATOM 2810 O O . THR A 1 333 ? -10.297 9.028 29.902 1.00 93.06 333 THR A O 1
ATOM 2813 N N . GLN A 1 334 ? -9.283 10.224 28.309 1.00 91.50 334 GLN A N 1
ATOM 2814 C CA . GLN A 1 334 ? -8.009 10.367 29.030 1.00 91.50 334 GLN A CA 1
ATOM 2815 C C . GLN A 1 334 ? -8.175 11.044 30.400 1.00 91.50 334 GLN A C 1
ATOM 2817 O O . GLN A 1 334 ? -7.529 10.667 31.375 1.00 91.50 334 GLN A O 1
ATOM 2822 N N . SER A 1 335 ? -9.064 12.035 30.497 1.00 88.06 335 SER A N 1
ATOM 2823 C CA . SER A 1 335 ? -9.351 12.729 31.759 1.00 88.06 335 SER A CA 1
ATOM 2824 C C . SER A 1 335 ? -10.280 11.953 32.705 1.00 88.06 335 SER A C 1
ATOM 2826 O O . SER A 1 335 ? -10.368 12.284 33.889 1.00 88.06 335 SER A O 1
ATOM 2828 N N . ALA A 1 336 ? -10.976 10.923 32.206 1.00 81.25 336 ALA A N 1
ATOM 2829 C CA . ALA A 1 336 ? -12.034 10.212 32.923 1.00 81.25 336 ALA A CA 1
ATOM 2830 C C . ALA A 1 336 ? -11.530 9.299 34.056 1.00 81.25 336 ALA A C 1
ATOM 2832 O O . ALA A 1 336 ? -12.343 8.774 34.816 1.00 81.25 336 ALA A O 1
ATOM 2833 N N . ASN A 1 337 ? -10.212 9.182 34.239 1.00 69.88 337 ASN A N 1
ATOM 2834 C CA . ASN A 1 337 ? -9.599 8.523 35.396 1.00 69.88 337 ASN A CA 1
ATOM 2835 C C . ASN A 1 337 ? -9.599 9.397 36.673 1.00 69.88 337 ASN A C 1
ATOM 2837 O O . ASN A 1 337 ? -9.013 9.032 37.683 1.00 69.88 337 ASN A O 1
ATOM 2841 N N . LYS A 1 338 ? -10.220 10.586 36.655 1.00 65.19 338 LYS A N 1
ATOM 2842 C CA . LYS A 1 338 ? -10.357 11.430 37.853 1.00 65.19 338 LYS A CA 1
ATOM 2843 C C . LYS A 1 338 ? -11.771 11.325 38.447 1.00 65.19 338 LYS A C 1
ATOM 2845 O O . LYS A 1 338 ? -12.761 11.629 37.777 1.00 65.19 338 LYS A O 1
ATOM 2850 N N . ASN A 1 339 ? -11.831 10.945 39.726 1.00 58.69 339 ASN A N 1
ATOM 2851 C CA . ASN A 1 339 ? -12.968 10.944 40.670 1.00 58.69 339 ASN A CA 1
ATOM 2852 C C . ASN A 1 339 ? -13.931 9.736 40.665 1.00 58.69 339 ASN A C 1
ATOM 2854 O O . ASN A 1 339 ? -14.436 9.407 41.731 1.00 58.69 339 ASN A O 1
ATOM 2858 N N . GLU A 1 340 ? -14.187 9.063 39.537 1.00 63.38 340 GLU A N 1
ATOM 2859 C CA . GLU A 1 340 ? -15.060 7.857 39.475 1.00 63.38 340 GLU A CA 1
ATOM 2860 C C . GLU A 1 340 ? -14.347 6.615 38.896 1.00 63.38 340 GLU A C 1
ATOM 2862 O O . GLU A 1 340 ? -14.960 5.557 38.776 1.00 63.38 340 GLU A O 1
ATOM 2867 N N . ASN A 1 341 ? -13.067 6.775 38.536 1.00 75.88 341 ASN A N 1
ATOM 2868 C CA . ASN A 1 341 ? -12.111 5.824 37.955 1.00 75.88 341 ASN A CA 1
ATOM 2869 C C . ASN A 1 341 ? -12.718 4.777 37.006 1.00 75.88 341 ASN A C 1
ATOM 2871 O O . ASN A 1 341 ? -13.115 3.687 37.421 1.00 75.88 341 ASN A O 1
ATOM 2875 N N . ILE A 1 342 ? -12.704 5.069 35.701 1.00 85.56 342 ILE A N 1
ATOM 2876 C CA . ILE A 1 342 ? -12.699 3.995 34.696 1.00 85.56 342 ILE A CA 1
ATOM 2877 C C . ILE A 1 342 ? -11.413 3.173 34.915 1.00 85.56 342 ILE A C 1
ATOM 2879 O O . ILE A 1 342 ? -10.355 3.789 35.065 1.00 85.56 342 ILE A O 1
ATOM 2883 N N . PRO A 1 343 ? -11.469 1.827 34.927 1.00 87.06 343 PRO A N 1
ATOM 2884 C CA . PRO A 1 343 ? -10.274 0.994 34.999 1.00 87.06 343 PRO A CA 1
ATOM 2885 C C . PRO A 1 343 ? -9.216 1.420 33.981 1.00 87.06 343 PRO A C 1
ATOM 2887 O O . PRO A 1 343 ? -9.515 1.579 32.799 1.00 87.06 343 PRO A O 1
ATOM 2890 N N . GLU A 1 344 ? -7.974 1.574 34.434 1.00 87.25 344 GLU A N 1
ATOM 2891 C CA . GLU A 1 344 ? -6.882 2.117 33.619 1.00 87.25 344 GLU A CA 1
ATOM 2892 C C . GLU A 1 344 ? -6.640 1.295 32.343 1.00 87.25 344 GLU A C 1
ATOM 2894 O O . GLU A 1 344 ? -6.411 1.861 31.278 1.00 87.25 344 GLU A O 1
ATOM 2899 N N . LEU A 1 345 ? -6.830 -0.027 32.421 1.00 88.12 345 LEU A N 1
ATOM 2900 C CA . LEU A 1 345 ? -6.737 -0.953 31.286 1.00 88.12 345 LEU A CA 1
ATOM 2901 C C . LEU A 1 345 ? -7.793 -0.717 30.194 1.00 88.12 345 LEU A C 1
ATOM 2903 O O . LEU A 1 345 ? -7.567 -1.089 29.051 1.00 88.12 345 LEU A O 1
ATOM 2907 N N . LEU A 1 346 ? -8.937 -0.100 30.510 1.00 89.50 346 LEU A N 1
ATOM 2908 C CA . LEU A 1 346 ? -9.973 0.201 29.512 1.00 89.50 346 LEU A CA 1
ATOM 2909 C C . LEU A 1 346 ? -9.704 1.503 28.756 1.00 89.50 346 LEU A C 1
ATOM 2911 O O . LEU A 1 346 ? -10.299 1.728 27.705 1.00 89.50 346 LEU A O 1
ATOM 2915 N N . ILE A 1 347 ? -8.848 2.381 29.282 1.00 91.56 347 ILE A N 1
ATOM 2916 C CA . ILE A 1 347 ? -8.569 3.671 28.650 1.00 91.56 347 ILE A CA 1
ATOM 2917 C C . ILE A 1 347 ? -7.906 3.484 27.271 1.00 91.56 347 ILE A C 1
ATOM 2919 O O . ILE A 1 347 ? -8.426 4.067 26.316 1.00 91.56 347 ILE A O 1
ATOM 2923 N N . PRO A 1 348 ? -6.845 2.665 27.108 1.00 92.00 348 PRO A N 1
ATOM 2924 C CA . PRO A 1 348 ? -6.276 2.369 25.792 1.00 92.00 348 PRO A CA 1
ATOM 2925 C C . PRO A 1 348 ? -7.293 1.753 24.824 1.00 92.00 348 PRO A C 1
ATOM 2927 O O . PRO A 1 348 ? -7.439 2.251 23.716 1.00 92.00 348 PRO A O 1
ATOM 2930 N N . GLU A 1 349 ? -8.085 0.778 25.278 1.00 92.12 349 GLU A N 1
ATOM 2931 C CA . GLU A 1 349 ? -9.099 0.079 24.466 1.00 92.12 349 GLU A CA 1
ATOM 2932 C C . GLU A 1 349 ? -10.184 1.020 23.898 1.00 92.12 349 GLU A C 1
ATOM 2934 O O . GLU A 1 349 ? -10.747 0.778 22.831 1.00 92.12 349 GLU A O 1
ATOM 2939 N N . ILE A 1 350 ? -10.490 2.122 24.597 1.00 94.44 350 ILE A N 1
ATOM 2940 C CA . ILE A 1 350 ? -11.402 3.167 24.101 1.00 94.44 350 ILE A CA 1
ATOM 2941 C C . ILE A 1 350 ? -10.679 4.131 23.153 1.00 94.44 350 ILE A C 1
ATOM 2943 O O . ILE A 1 350 ? -11.281 4.619 22.197 1.00 94.44 350 ILE A O 1
ATOM 2947 N N . ILE A 1 351 ? -9.413 4.450 23.430 1.00 95.31 351 ILE A N 1
ATOM 2948 C CA . ILE A 1 351 ? -8.632 5.439 22.677 1.00 95.31 351 ILE A CA 1
ATOM 2949 C C . ILE A 1 351 ? -8.179 4.894 21.323 1.00 95.31 351 ILE A C 1
ATOM 2951 O O . ILE A 1 351 ? -8.238 5.633 20.344 1.00 95.31 351 ILE A O 1
ATOM 2955 N N . GLU A 1 352 ? -7.758 3.634 21.248 1.00 94.94 352 GLU A N 1
ATOM 2956 C CA . GLU A 1 352 ? -7.218 3.023 20.029 1.00 94.94 352 GLU A CA 1
ATOM 2957 C C . GLU A 1 352 ? -8.171 3.146 18.822 1.00 94.94 352 GLU A C 1
ATOM 2959 O O . GLU A 1 352 ? -7.749 3.679 17.792 1.00 94.94 352 GLU A O 1
ATOM 2964 N N . PRO A 1 353 ? -9.476 2.807 18.922 1.00 96.00 353 PRO A N 1
ATOM 2965 C CA . PRO A 1 353 ? -10.421 3.037 17.828 1.00 96.00 353 PRO A CA 1
ATOM 2966 C C . PRO A 1 353 ? -10.543 4.511 17.408 1.00 96.00 353 PRO A C 1
ATOM 2968 O O . PRO A 1 353 ? -10.756 4.803 16.230 1.00 96.00 353 PRO A O 1
ATOM 2971 N N . LEU A 1 354 ? -10.414 5.453 18.350 1.00 97.69 354 LEU A N 1
ATOM 2972 C CA . LEU A 1 354 ? -10.496 6.892 18.072 1.00 97.69 354 LEU A CA 1
ATOM 2973 C C . LEU A 1 354 ? -9.240 7.394 17.356 1.00 97.69 354 LEU A C 1
ATOM 2975 O O . LEU A 1 354 ? -9.347 8.188 16.423 1.00 97.69 354 LEU A O 1
ATOM 2979 N N . ASP A 1 355 ? -8.063 6.910 17.753 1.00 96.62 355 ASP A N 1
ATOM 2980 C CA . ASP A 1 355 ? -6.804 7.205 17.066 1.00 96.62 355 ASP A CA 1
ATOM 2981 C C . ASP A 1 355 ? -6.793 6.635 15.655 1.00 96.62 355 ASP A C 1
ATOM 2983 O O . ASP A 1 355 ? -6.379 7.314 14.709 1.00 96.62 355 ASP A O 1
ATOM 2987 N N . TYR A 1 356 ? -7.356 5.442 15.486 1.00 95.94 356 TYR A N 1
ATOM 2988 C CA . TYR A 1 356 ? -7.551 4.871 14.170 1.00 95.94 356 TYR A CA 1
ATOM 2989 C C . TYR A 1 356 ? -8.506 5.713 13.305 1.00 95.94 356 TYR A C 1
ATOM 2991 O O . TYR A 1 356 ? -8.193 6.013 12.152 1.00 95.94 356 TYR A O 1
ATOM 2999 N N . ILE A 1 357 ? -9.627 6.191 13.858 1.00 97.12 357 ILE A N 1
ATOM 3000 C CA . ILE A 1 357 ? -10.531 7.121 13.159 1.00 97.12 357 ILE A CA 1
ATOM 3001 C C . ILE A 1 357 ? -9.799 8.398 12.724 1.00 97.12 357 ILE A C 1
ATOM 3003 O O . ILE A 1 357 ? -9.915 8.800 11.564 1.00 97.12 357 ILE A O 1
ATOM 3007 N N . LEU A 1 358 ? -9.040 9.035 13.622 1.00 96.75 358 LEU A N 1
ATOM 3008 C CA . LEU A 1 358 ? -8.287 10.256 13.308 1.00 96.75 358 LEU A CA 1
ATOM 3009 C C . LEU A 1 358 ? -7.307 10.019 12.158 1.00 96.75 358 LEU A C 1
ATOM 3011 O O . LEU A 1 358 ? -7.252 10.820 11.222 1.00 96.75 358 LEU A O 1
ATOM 3015 N N . ARG A 1 359 ? -6.613 8.877 12.182 1.00 95.44 359 ARG A N 1
ATOM 3016 C CA . ARG A 1 359 ? -5.699 8.457 11.122 1.00 95.44 359 ARG A CA 1
ATOM 3017 C C . ARG A 1 359 ? -6.399 8.320 9.768 1.00 95.44 359 ARG A C 1
ATOM 3019 O O . ARG A 1 359 ? -5.884 8.809 8.763 1.00 95.44 359 ARG A O 1
ATOM 3026 N N . LEU A 1 360 ? -7.573 7.690 9.724 1.00 95.06 360 LEU A N 1
ATOM 3027 C CA . LEU A 1 360 ? -8.346 7.551 8.484 1.00 95.06 360 LEU A CA 1
ATOM 3028 C C . LEU A 1 360 ? -8.796 8.908 7.927 1.00 95.06 360 LEU A C 1
ATOM 3030 O O . LEU A 1 360 ? -8.724 9.129 6.717 1.00 95.06 360 LEU A O 1
ATOM 3034 N N . ILE A 1 361 ? -9.219 9.826 8.800 1.00 94.88 361 ILE A N 1
ATOM 3035 C CA . ILE A 1 361 ? -9.621 11.182 8.406 1.00 94.88 361 ILE A CA 1
ATOM 3036 C C . ILE A 1 361 ? -8.424 11.971 7.852 1.00 94.88 361 ILE A C 1
ATOM 3038 O O . ILE A 1 361 ? -8.563 12.710 6.880 1.00 94.88 361 ILE A O 1
ATOM 3042 N N . GLU A 1 362 ? -7.237 11.826 8.444 1.00 94.50 362 GLU A N 1
ATOM 3043 C CA . GLU A 1 362 ? -6.007 12.453 7.945 1.00 94.50 362 GLU A CA 1
ATOM 3044 C C . GLU A 1 362 ? -5.618 11.962 6.551 1.00 94.50 362 GLU A C 1
ATOM 3046 O O . GLU A 1 362 ? -5.343 12.785 5.679 1.00 94.50 362 GLU A O 1
ATOM 3051 N N . ILE A 1 363 ? -5.651 10.644 6.327 1.00 94.19 363 ILE A N 1
ATOM 3052 C CA . ILE A 1 363 ? -5.363 10.045 5.017 1.00 94.19 363 ILE A CA 1
ATOM 3053 C C . ILE A 1 363 ? -6.340 10.570 3.954 1.00 94.19 363 ILE A C 1
ATOM 3055 O O . ILE A 1 363 ? -5.921 10.987 2.874 1.00 94.19 363 ILE A O 1
ATOM 3059 N N . ASP A 1 364 ? -7.641 10.577 4.250 1.00 92.44 364 ASP A N 1
ATOM 3060 C CA . ASP A 1 364 ? -8.668 11.049 3.316 1.00 92.44 364 ASP A CA 1
ATOM 3061 C C . ASP A 1 364 ? -8.557 12.554 3.021 1.00 92.44 364 ASP A C 1
ATOM 3063 O O . ASP A 1 364 ? -8.593 12.956 1.855 1.00 92.44 364 ASP A O 1
ATOM 3067 N N . SER A 1 365 ? -8.351 13.386 4.051 1.00 92.50 365 SER A N 1
ATOM 3068 C CA . SER A 1 365 ? -8.157 14.837 3.887 1.00 92.50 365 SER A CA 1
ATOM 3069 C C . SER A 1 365 ? -6.942 15.141 3.021 1.00 92.50 365 SER A C 1
ATOM 3071 O O . SER A 1 365 ? -7.053 15.879 2.043 1.00 92.50 365 SER A O 1
ATOM 3073 N N . HIS A 1 366 ? -5.805 14.504 3.314 1.00 92.81 366 HIS A N 1
ATOM 3074 C CA . HIS A 1 366 ? -4.571 14.714 2.565 1.00 92.81 366 HIS A CA 1
ATOM 3075 C C . HIS A 1 366 ? -4.736 14.365 1.082 1.00 92.81 366 HIS A C 1
ATOM 3077 O O . HIS A 1 366 ? -4.300 15.114 0.206 1.00 92.81 366 HIS A O 1
ATOM 3083 N N . LYS A 1 367 ? -5.425 13.260 0.772 1.00 90.62 367 LYS A N 1
ATOM 3084 C CA . LYS A 1 367 ? -5.716 12.877 -0.618 1.00 90.62 367 LYS A CA 1
ATOM 3085 C C . LYS A 1 367 ? -6.650 13.861 -1.316 1.00 90.62 367 LYS A C 1
ATOM 3087 O O . LYS A 1 367 ? -6.487 14.117 -2.507 1.00 90.62 367 LYS A O 1
ATOM 3092 N N . LYS A 1 368 ? -7.634 14.423 -0.615 1.00 89.38 368 LYS A N 1
ATOM 3093 C CA . LYS A 1 368 ? -8.527 15.442 -1.189 1.00 89.38 368 LYS A CA 1
ATOM 3094 C C . LYS A 1 368 ? -7.785 16.751 -1.468 1.00 89.38 368 LYS A C 1
ATOM 3096 O O . LYS A 1 368 ? -7.982 17.323 -2.537 1.00 89.38 368 LYS A O 1
ATOM 3101 N N . GLU A 1 369 ? -6.920 17.180 -0.551 1.00 90.31 369 GLU A N 1
ATOM 3102 C CA . GLU A 1 369 ? -6.117 18.407 -0.658 1.00 90.31 369 GLU A CA 1
ATOM 3103 C C . GLU A 1 369 ? -5.105 18.339 -1.808 1.00 90.31 369 GLU A C 1
ATOM 3105 O O . GLU A 1 369 ? -5.031 19.258 -2.617 1.00 90.31 369 GLU A O 1
ATOM 3110 N N . THR A 1 370 ? -4.396 17.217 -1.942 1.00 88.25 370 THR A N 1
ATOM 3111 C CA . THR A 1 370 ? -3.305 17.041 -2.920 1.00 88.25 370 THR A CA 1
ATOM 3112 C C . THR A 1 370 ? -3.758 16.550 -4.297 1.00 88.25 370 THR A C 1
ATOM 3114 O O . THR A 1 370 ? -2.940 16.288 -5.175 1.00 88.25 370 THR A O 1
ATOM 3117 N N . LYS A 1 371 ? -5.069 16.404 -4.527 1.00 86.06 371 LYS A N 1
ATOM 3118 C CA . LYS A 1 371 ? -5.629 15.765 -5.734 1.00 86.06 371 LYS A CA 1
ATOM 3119 C C . LYS A 1 371 ? -5.185 16.399 -7.056 1.00 86.06 371 LYS A C 1
ATOM 3121 O O . LYS A 1 371 ? -5.118 15.701 -8.066 1.00 86.06 371 LYS A O 1
ATOM 3126 N N . ASN A 1 372 ? -4.941 17.706 -7.058 1.00 86.94 372 ASN A N 1
ATOM 3127 C CA . ASN A 1 372 ? -4.558 18.458 -8.255 1.00 86.94 372 ASN A CA 1
ATOM 3128 C C . ASN A 1 372 ? -3.067 18.815 -8.285 1.00 86.94 372 ASN A C 1
ATOM 3130 O O . ASN A 1 372 ? -2.616 19.448 -9.241 1.00 86.94 372 ASN A O 1
ATOM 3134 N N . ASP A 1 373 ? -2.315 18.412 -7.264 1.00 88.44 373 ASP A N 1
ATOM 3135 C CA . ASP A 1 373 ? -0.887 18.666 -7.183 1.00 88.44 373 ASP A CA 1
ATOM 3136 C C . ASP A 1 373 ? -0.124 17.625 -8.007 1.00 88.44 373 ASP A C 1
ATOM 3138 O O . ASP A 1 373 ? -0.531 16.468 -8.139 1.00 88.44 373 ASP A O 1
ATOM 3142 N N . TYR A 1 374 ? 1.015 18.038 -8.559 1.00 89.19 374 TYR A N 1
ATOM 3143 C CA . TYR A 1 374 ? 1.962 17.127 -9.189 1.00 89.19 374 TYR A CA 1
ATOM 3144 C C . TYR A 1 374 ? 3.235 17.055 -8.356 1.00 89.19 374 TYR A C 1
ATOM 3146 O O . TYR A 1 374 ? 3.915 18.060 -8.148 1.00 89.19 374 TYR A O 1
ATOM 3154 N N . PHE A 1 375 ? 3.592 15.847 -7.935 1.00 87.12 375 PHE A N 1
ATOM 3155 C CA . PHE A 1 375 ? 4.808 15.584 -7.176 1.00 87.12 375 PHE A CA 1
ATOM 3156 C C . PHE A 1 375 ? 5.813 14.886 -8.090 1.00 87.12 375 PHE A C 1
ATOM 3158 O O . PHE A 1 375 ? 5.621 13.706 -8.391 1.00 87.12 375 PHE A O 1
ATOM 3165 N N . PRO A 1 376 ? 6.873 15.557 -8.571 1.00 82.44 376 PRO A N 1
ATOM 3166 C CA . PRO A 1 376 ? 7.847 14.914 -9.444 1.00 82.44 376 PRO A CA 1
ATOM 3167 C C . PRO A 1 376 ? 8.548 13.751 -8.731 1.00 82.44 376 PRO A C 1
ATOM 3169 O O . PRO A 1 376 ? 8.673 13.741 -7.505 1.00 82.44 376 PRO A O 1
ATOM 3172 N N . SER A 1 377 ? 9.016 12.771 -9.506 1.00 82.88 377 SER A N 1
ATOM 3173 C CA . SER A 1 377 ? 9.943 11.768 -8.979 1.00 82.88 377 SER A CA 1
ATOM 3174 C C . SER A 1 377 ? 11.220 12.465 -8.494 1.00 82.88 377 SER A C 1
ATOM 3176 O O . SER A 1 377 ? 11.707 13.414 -9.116 1.00 82.88 377 SER A O 1
ATOM 3178 N N . THR A 1 378 ? 11.739 12.019 -7.357 1.00 79.44 378 THR A N 1
ATOM 3179 C CA . THR A 1 378 ? 12.994 12.502 -6.763 1.00 79.44 378 THR A CA 1
ATOM 3180 C C . THR A 1 378 ? 14.132 11.548 -7.100 1.00 79.44 378 THR A C 1
ATOM 3182 O O . THR A 1 378 ? 13.886 10.460 -7.593 1.00 79.44 378 THR A O 1
ATOM 3185 N N . SER A 1 379 ? 15.390 11.878 -6.812 1.00 70.81 379 SER A N 1
ATOM 3186 C CA . SER A 1 379 ? 16.433 10.841 -6.820 1.00 70.81 379 SER A CA 1
ATOM 3187 C C . SER A 1 379 ? 16.185 9.837 -5.684 1.00 70.81 379 SER A C 1
ATOM 3189 O O . SER A 1 379 ? 15.836 10.275 -4.584 1.00 70.81 379 SER A O 1
ATOM 3191 N N . PRO A 1 380 ? 16.402 8.522 -5.888 1.00 64.44 380 PRO A N 1
ATOM 3192 C CA . PRO A 1 380 ? 16.344 7.555 -4.797 1.00 64.44 380 PRO A CA 1
ATOM 3193 C C . PRO A 1 380 ? 17.269 7.993 -3.659 1.00 64.44 380 PRO A C 1
ATOM 3195 O O . PRO A 1 380 ? 18.407 8.395 -3.914 1.00 64.44 380 PRO A O 1
ATOM 3198 N N . SER A 1 381 ? 16.806 7.912 -2.408 1.00 55.56 381 SER A N 1
ATOM 3199 C CA . SER A 1 381 ? 17.614 8.294 -1.248 1.00 55.56 381 SER A CA 1
ATOM 3200 C C . SER A 1 381 ? 18.937 7.516 -1.257 1.00 55.56 381 SER A C 1
ATOM 3202 O O . SER A 1 381 ? 18.961 6.301 -1.042 1.00 55.56 381 SER A O 1
ATOM 3204 N N . THR A 1 382 ? 20.057 8.201 -1.487 1.00 44.12 382 THR A N 1
ATOM 3205 C CA . THR A 1 382 ? 21.390 7.581 -1.525 1.00 44.12 382 THR A CA 1
ATOM 3206 C C . THR A 1 382 ? 21.962 7.335 -0.132 1.00 44.12 382 THR A C 1
ATOM 3208 O O . THR A 1 382 ? 23.170 7.128 -0.032 1.00 44.12 382 THR A O 1
ATOM 3211 N N . ILE A 1 383 ? 21.140 7.395 0.932 1.00 33.56 383 ILE A N 1
ATOM 3212 C CA . ILE A 1 383 ? 21.579 7.336 2.335 1.00 33.56 383 ILE A CA 1
ATOM 3213 C C . ILE A 1 383 ? 22.567 6.174 2.478 1.00 33.56 383 ILE A C 1
ATOM 3215 O O . ILE A 1 383 ? 22.209 4.998 2.354 1.00 33.56 383 ILE A O 1
ATOM 3219 N N . LYS A 1 384 ? 23.852 6.513 2.638 1.00 32.69 384 LYS A N 1
ATOM 3220 C CA . LYS A 1 384 ? 24.883 5.542 2.994 1.00 32.69 384 LYS A CA 1
ATOM 3221 C C . LYS A 1 384 ? 24.446 4.953 4.335 1.00 32.69 384 LYS A C 1
ATOM 3223 O O . LYS A 1 384 ? 24.000 5.709 5.191 1.00 32.69 384 LYS A O 1
ATOM 3228 N N . ARG A 1 385 ? 24.461 3.619 4.411 1.00 35.22 385 ARG A N 1
ATOM 3229 C CA . ARG A 1 385 ? 24.129 2.867 5.627 1.00 35.22 385 ARG A CA 1
ATOM 3230 C C . ARG A 1 385 ? 24.860 3.430 6.835 1.00 35.22 385 ARG A C 1
ATOM 3232 O O . ARG A 1 385 ? 26.039 3.807 6.641 1.00 35.22 385 ARG A O 1
#